Protein AF-A0A1F9XJ43-F1 (afdb_monomer)

Structure (mmCIF, N/CA/C/O backbone):
data_AF-A0A1F9XJ43-F1
#
_entry.id   AF-A0A1F9XJ43-F1
#
loop_
_atom_site.group_PDB
_atom_site.id
_atom_site.type_symbol
_atom_site.label_atom_id
_atom_site.label_alt_id
_atom_site.label_comp_id
_atom_site.label_asym_id
_atom_site.label_entity_id
_atom_site.label_seq_id
_atom_site.pdbx_PDB_ins_code
_atom_site.Cartn_x
_atom_site.Cartn_y
_atom_site.Cartn_z
_atom_site.occupancy
_atom_site.B_iso_or_equiv
_atom_site.auth_seq_id
_atom_site.auth_comp_id
_atom_site.auth_asym_id
_atom_site.auth_atom_id
_atom_site.pdbx_PDB_model_num
ATOM 1 N N . MET A 1 1 ? -0.810 -31.281 -2.077 1.00 59.88 1 MET A N 1
ATOM 2 C CA . MET A 1 1 ? -0.368 -32.167 -0.982 1.00 59.88 1 MET A CA 1
ATOM 3 C C . MET A 1 1 ? -0.764 -33.599 -1.279 1.00 59.88 1 MET A C 1
ATOM 5 O O . MET A 1 1 ? 0.139 -34.408 -1.366 1.00 59.88 1 MET A O 1
ATOM 9 N N . GLU A 1 2 ? -2.030 -33.883 -1.605 1.00 74.44 2 GLU A N 1
ATOM 10 C CA . GLU A 1 2 ? -2.498 -35.235 -1.977 1.00 74.44 2 GLU A CA 1
ATOM 11 C C . GLU A 1 2 ? -1.633 -35.954 -3.029 1.00 74.44 2 GLU A C 1
ATOM 13 O O . GLU A 1 2 ? -1.280 -37.113 -2.840 1.00 74.44 2 GLU A O 1
ATOM 18 N N . GLU A 1 3 ? -1.217 -35.286 -4.112 1.00 79.00 3 GLU A N 1
ATOM 19 C CA . GLU A 1 3 ? -0.341 -35.907 -5.127 1.00 79.00 3 GLU A CA 1
ATOM 20 C C . GLU A 1 3 ? 1.074 -36.230 -4.618 1.00 79.00 3 GLU A C 1
ATOM 22 O O . GLU A 1 3 ? 1.669 -37.213 -5.057 1.00 79.00 3 GLU A O 1
ATOM 27 N N . LEU A 1 4 ? 1.593 -35.436 -3.673 1.00 78.00 4 LEU A N 1
ATOM 28 C CA . LEU A 1 4 ? 2.892 -35.671 -3.031 1.00 78.00 4 LEU A CA 1
ATOM 29 C C . LEU A 1 4 ? 2.789 -36.775 -1.969 1.00 78.00 4 LEU A C 1
ATOM 31 O O . LEU A 1 4 ? 3.658 -37.633 -1.884 1.00 78.00 4 LEU A O 1
ATOM 35 N N . GLU A 1 5 ? 1.713 -36.769 -1.182 1.00 80.06 5 GLU A N 1
ATOM 36 C CA . GLU A 1 5 ? 1.462 -37.725 -0.096 1.00 80.06 5 GLU A CA 1
ATOM 37 C C . GLU A 1 5 ? 1.064 -39.110 -0.620 1.00 80.06 5 GLU A C 1
ATOM 39 O O . GLU A 1 5 ? 1.462 -40.122 -0.053 1.00 80.06 5 GLU A O 1
ATOM 44 N N . SER A 1 6 ? 0.323 -39.170 -1.730 1.00 79.88 6 SER A N 1
ATOM 45 C CA . SER A 1 6 ? -0.058 -40.430 -2.385 1.00 79.88 6 SER A CA 1
ATOM 46 C C . SER A 1 6 ? 1.059 -41.043 -3.233 1.00 79.88 6 SER A C 1
ATOM 48 O O . SER A 1 6 ? 0.911 -42.167 -3.709 1.00 79.88 6 SER A O 1
ATOM 50 N N . GLY A 1 7 ? 2.152 -40.309 -3.479 1.00 77.12 7 GLY A N 1
ATOM 51 C CA . GLY A 1 7 ? 3.260 -40.738 -4.339 1.00 77.12 7 GLY A CA 1
ATOM 52 C C . GLY A 1 7 ? 2.903 -40.888 -5.823 1.00 77.12 7 GLY A C 1
ATOM 53 O O . GLY A 1 7 ? 3.752 -41.299 -6.614 1.00 77.12 7 GLY A O 1
ATOM 54 N N . ARG A 1 8 ? 1.667 -40.551 -6.223 1.00 77.00 8 ARG A N 1
ATOM 55 C CA . ARG A 1 8 ? 1.188 -40.667 -7.609 1.00 77.00 8 ARG A CA 1
ATOM 56 C C . ARG A 1 8 ? 1.871 -39.672 -8.540 1.00 77.00 8 ARG A C 1
ATOM 58 O O . ARG A 1 8 ? 2.018 -39.972 -9.722 1.00 77.00 8 ARG A O 1
ATOM 65 N N . ASN A 1 9 ? 2.314 -38.526 -8.009 1.00 78.94 9 ASN A N 1
ATOM 66 C CA . ASN A 1 9 ? 3.014 -37.474 -8.750 1.00 78.94 9 ASN A CA 1
ATOM 67 C C . ASN A 1 9 ? 2.286 -37.045 -10.042 1.00 78.94 9 ASN A C 1
ATOM 69 O O . ASN A 1 9 ? 2.935 -36.622 -11.002 1.00 78.94 9 ASN A O 1
ATOM 73 N N . ASN A 1 10 ? 0.949 -37.129 -10.094 1.00 85.81 10 ASN A N 1
ATOM 74 C CA . ASN A 1 10 ? 0.181 -36.718 -11.267 1.00 85.81 10 ASN A CA 1
ATOM 75 C C . ASN A 1 10 ? -0.051 -35.201 -11.246 1.00 85.81 10 ASN A C 1
ATOM 77 O O . ASN A 1 10 ? -1.176 -34.705 -11.134 1.00 85.81 10 ASN A O 1
ATOM 81 N N . TYR A 1 11 ? 1.044 -34.447 -11.337 1.00 89.25 11 TYR A N 1
ATOM 82 C CA . TYR A 1 11 ? 1.032 -32.989 -11.267 1.00 89.25 11 TYR A CA 1
ATOM 83 C C . TYR A 1 11 ? 0.188 -32.344 -12.363 1.00 89.25 11 TYR A C 1
ATOM 85 O O . TYR A 1 11 ? -0.398 -31.304 -12.103 1.00 89.25 11 TYR A O 1
ATOM 93 N N . GLU A 1 12 ? 0.068 -32.965 -13.541 1.00 88.81 12 GLU A N 1
ATOM 94 C CA . GLU A 1 12 ? -0.747 -32.499 -14.679 1.00 88.81 12 GLU A CA 1
ATOM 95 C C . GLU A 1 12 ? -2.226 -32.317 -14.309 1.00 88.81 12 GLU A C 1
ATOM 97 O O . GLU A 1 12 ? -2.912 -31.469 -14.876 1.00 88.81 12 GLU A O 1
ATOM 102 N N . SER A 1 13 ? -2.711 -33.073 -13.320 1.00 87.44 13 SER A N 1
ATOM 103 C CA . SER A 1 13 ? -4.110 -33.022 -12.888 1.00 87.44 13 SER A CA 1
ATOM 104 C C . SER A 1 13 ? -4.432 -31.869 -11.931 1.00 87.44 13 SER A C 1
ATOM 106 O O . SER A 1 13 ? -5.605 -31.583 -11.707 1.00 87.44 13 SER A O 1
ATOM 108 N N . VAL A 1 14 ? -3.419 -31.192 -11.373 1.00 90.25 14 VAL A N 1
ATOM 109 C CA . VAL A 1 14 ? -3.597 -30.146 -10.356 1.00 90.25 14 VAL A CA 1
ATOM 110 C C . VAL A 1 14 ? -3.834 -28.787 -11.027 1.00 90.25 14 VAL A C 1
ATOM 112 O O . VAL A 1 14 ? -2.904 -28.234 -11.624 1.00 90.25 14 VAL A O 1
ATOM 115 N N . PRO A 1 15 ? -5.036 -28.192 -10.932 1.00 89.56 15 PRO A N 1
ATOM 116 C CA . PRO A 1 15 ? -5.338 -26.949 -11.634 1.00 89.56 15 PRO A CA 1
ATOM 117 C C . PRO A 1 15 ? -4.458 -25.773 -11.198 1.00 89.56 15 PRO A C 1
ATOM 119 O O . PRO A 1 15 ? -4.231 -25.561 -10.008 1.00 89.56 15 PRO A O 1
ATOM 122 N N . GLY A 1 16 ? -3.966 -24.994 -12.166 1.00 89.56 16 GLY A N 1
ATOM 123 C CA . GLY A 1 16 ? -3.126 -23.815 -11.918 1.00 89.56 16 GLY A CA 1
ATOM 124 C C . GLY A 1 16 ? -1.714 -24.094 -11.384 1.00 89.56 16 GLY A C 1
ATOM 125 O O . GLY A 1 16 ? -0.978 -23.145 -11.113 1.00 89.56 16 GLY A O 1
ATOM 126 N N . LEU A 1 17 ? -1.312 -25.362 -11.234 1.00 91.25 17 LEU A N 1
ATOM 127 C CA . LEU A 1 17 ? 0.045 -25.714 -10.826 1.00 91.25 17 LEU A CA 1
ATOM 128 C C . LEU A 1 17 ? 1.051 -25.363 -11.934 1.00 91.25 17 LEU A C 1
ATOM 130 O O . LEU A 1 17 ? 0.884 -25.744 -13.094 1.00 91.25 17 LEU A O 1
ATOM 134 N N . VAL A 1 18 ? 2.129 -24.676 -11.550 1.00 90.88 18 VAL A N 1
ATOM 135 C CA . VAL A 1 18 ? 3.306 -24.445 -12.396 1.00 90.88 18 VAL A CA 1
ATOM 136 C C . VAL A 1 18 ? 4.438 -25.324 -11.888 1.00 90.88 18 VAL A C 1
ATOM 138 O O . VAL A 1 18 ? 4.817 -25.237 -10.720 1.00 90.88 18 VAL A O 1
ATOM 141 N N . TRP A 1 19 ? 4.979 -26.177 -12.751 1.00 89.06 19 TRP A N 1
ATOM 142 C CA . TRP A 1 19 ? 5.977 -27.177 -12.375 1.00 89.06 19 TRP A CA 1
ATOM 143 C C . TRP A 1 19 ? 6.975 -27.421 -13.511 1.00 89.06 19 TRP A C 1
ATOM 145 O O . TRP A 1 19 ? 6.856 -26.845 -14.593 1.00 89.06 19 TRP A O 1
ATOM 155 N N . LYS A 1 20 ? 8.014 -28.221 -13.249 1.00 87.69 20 LYS A N 1
ATOM 156 C CA . LYS A 1 20 ? 9.043 -28.564 -14.238 1.00 87.69 20 LYS A CA 1
ATOM 157 C C . LYS A 1 20 ? 9.086 -30.072 -14.475 1.00 87.69 20 LYS A C 1
ATOM 159 O O . LYS A 1 20 ? 9.136 -30.830 -13.510 1.00 87.69 20 LYS A O 1
ATOM 164 N N . LYS A 1 21 ? 9.148 -30.478 -15.744 1.00 88.25 21 LYS A N 1
ATOM 165 C CA . LYS A 1 21 ? 9.384 -31.859 -16.199 1.00 88.25 21 LYS A CA 1
ATOM 166 C C . LYS A 1 21 ? 10.473 -31.830 -17.260 1.00 88.25 21 LYS A C 1
ATOM 168 O O . LYS A 1 21 ? 10.359 -31.064 -18.212 1.00 88.25 21 LYS A O 1
ATOM 173 N N . ASP A 1 22 ? 11.556 -32.575 -17.052 1.00 88.12 22 ASP A N 1
ATOM 174 C CA . ASP A 1 22 ? 12.693 -32.654 -17.986 1.00 88.12 22 ASP A CA 1
ATOM 175 C C . ASP A 1 22 ? 13.232 -31.276 -18.428 1.00 88.12 22 ASP A C 1
ATOM 177 O O . ASP A 1 22 ? 13.543 -31.027 -19.590 1.00 88.12 22 ASP A O 1
ATOM 181 N N . GLY A 1 23 ? 13.292 -30.330 -17.481 1.00 82.50 23 GLY A N 1
ATOM 182 C CA . GLY A 1 23 ? 13.752 -28.957 -17.717 1.00 82.50 23 GLY A CA 1
ATOM 183 C C . GLY A 1 23 ? 12.726 -28.021 -18.369 1.00 82.50 23 GLY A C 1
ATOM 184 O O . GLY A 1 23 ? 12.962 -26.814 -18.418 1.00 82.50 23 GLY A O 1
ATOM 185 N N . GLN A 1 24 ? 11.572 -28.527 -18.806 1.00 85.75 24 GLN A N 1
ATOM 186 C CA . GLN A 1 24 ? 10.495 -27.723 -19.382 1.00 85.75 24 GLN A CA 1
ATOM 187 C C . GLN A 1 24 ? 9.526 -27.247 -18.301 1.00 85.75 24 GLN A C 1
ATOM 189 O O . GLN A 1 24 ? 9.124 -28.017 -17.431 1.00 85.75 24 GLN A O 1
ATOM 194 N N . VAL A 1 25 ? 9.150 -25.967 -18.357 1.00 88.19 25 VAL A N 1
ATOM 195 C CA . VAL A 1 25 ? 8.121 -25.394 -17.479 1.00 88.19 25 VAL A CA 1
ATOM 196 C C . VAL A 1 25 ? 6.749 -25.735 -18.047 1.00 88.19 25 VAL A C 1
ATOM 198 O O . VAL A 1 25 ? 6.439 -25.361 -19.176 1.00 88.19 25 VAL A O 1
ATOM 201 N N . ILE A 1 26 ? 5.931 -26.407 -17.245 1.00 89.75 26 ILE A N 1
ATOM 202 C CA . ILE A 1 26 ? 4.550 -26.762 -17.565 1.00 89.75 26 ILE A CA 1
ATOM 203 C C . ILE A 1 26 ? 3.632 -25.911 -16.688 1.00 89.75 26 ILE A C 1
ATOM 205 O O . ILE A 1 26 ? 3.824 -25.815 -15.473 1.00 89.75 26 ILE A O 1
ATOM 209 N N . VAL A 1 27 ? 2.646 -25.274 -17.320 1.00 92.19 27 VAL A N 1
ATOM 210 C CA . VAL A 1 27 ? 1.617 -24.465 -16.661 1.00 92.19 27 VAL A CA 1
ATOM 211 C C . VAL A 1 27 ? 0.282 -25.154 -16.884 1.00 92.19 27 VAL A C 1
ATOM 213 O O . VAL A 1 27 ? -0.235 -25.154 -18.002 1.00 92.19 27 VAL A O 1
ATOM 216 N N . ASN A 1 28 ? -0.275 -25.741 -15.831 1.00 92.44 28 ASN A N 1
ATOM 217 C CA . ASN A 1 28 ? -1.584 -26.364 -15.931 1.00 92.44 28 ASN A CA 1
ATOM 218 C C . ASN A 1 28 ? -2.666 -25.280 -16.050 1.00 92.44 28 ASN A C 1
ATOM 220 O O . ASN A 1 28 ? -2.593 -24.261 -15.352 1.00 92.44 28 ASN A O 1
ATOM 224 N N . PRO A 1 29 ? -3.700 -25.483 -16.882 1.00 88.25 29 PRO A N 1
ATOM 225 C CA . PRO A 1 29 ? -4.815 -24.553 -16.945 1.00 88.25 29 PRO A CA 1
ATOM 226 C C . PRO A 1 29 ? -5.516 -24.467 -15.583 1.00 88.25 29 PRO A C 1
ATOM 228 O O . PRO A 1 29 ? -5.633 -25.454 -14.854 1.00 88.25 29 PRO A O 1
ATOM 231 N N . HIS A 1 30 ? -6.002 -23.276 -15.243 1.00 83.75 30 HIS A N 1
ATOM 232 C CA . HIS A 1 30 ? -6.922 -23.092 -14.127 1.00 83.75 30 HIS A CA 1
ATOM 233 C C . HIS A 1 30 ? -8.340 -22.976 -14.713 1.00 83.75 30 HIS A C 1
ATOM 235 O O . HIS A 1 30 ? -8.633 -21.973 -15.364 1.00 83.75 30 HIS A O 1
ATOM 241 N N . PRO A 1 31 ? -9.209 -23.991 -14.555 1.00 71.06 31 PRO A N 1
ATOM 242 C CA . PRO A 1 31 ? -10.472 -24.090 -15.285 1.00 71.06 31 PRO A CA 1
ATOM 243 C C . PRO A 1 31 ? -11.511 -23.069 -14.811 1.00 71.06 31 PRO A C 1
ATOM 245 O O . PRO A 1 31 ? -12.419 -22.719 -15.560 1.00 71.06 31 PRO A O 1
ATOM 248 N N . GLU A 1 32 ? -11.375 -22.567 -13.583 1.00 75.56 32 GLU A N 1
ATOM 249 C CA . GLU A 1 32 ? -12.347 -21.665 -12.976 1.00 75.56 32 GLU A CA 1
ATOM 250 C C . GLU A 1 32 ? -11.828 -20.237 -12.854 1.00 75.56 32 GLU A C 1
ATOM 252 O O . GLU A 1 32 ? -10.680 -19.989 -12.469 1.00 75.56 32 GLU A O 1
ATOM 257 N N . LYS A 1 33 ? -12.723 -19.279 -13.110 1.00 83.62 33 LYS A N 1
ATOM 258 C CA . LYS A 1 33 ? -12.510 -17.888 -12.724 1.00 83.62 33 LYS A CA 1
ATOM 259 C C . LYS A 1 33 ? -12.500 -17.815 -11.200 1.00 83.62 33 LYS A C 1
ATOM 261 O O . LYS A 1 33 ? -13.488 -18.152 -10.555 1.00 83.62 33 LYS A O 1
ATOM 266 N N . ILE A 1 34 ? -11.410 -17.312 -10.631 1.00 86.56 34 ILE A N 1
ATOM 267 C CA . ILE A 1 34 ? -11.309 -17.071 -9.190 1.00 86.56 34 ILE A CA 1
ATOM 268 C C . ILE A 1 34 ? -12.442 -16.122 -8.773 1.00 86.56 34 ILE A C 1
ATOM 270 O O . ILE A 1 34 ? -12.567 -15.021 -9.310 1.00 86.56 34 ILE A O 1
ATOM 274 N N . VAL A 1 35 ? -13.253 -16.525 -7.794 1.00 92.62 35 VAL A N 1
ATOM 275 C CA . VAL A 1 35 ? -14.250 -15.673 -7.125 1.00 92.62 35 VAL A CA 1
ATOM 276 C C . VAL A 1 35 ? -13.814 -15.541 -5.676 1.00 92.62 35 VAL A C 1
ATOM 278 O O . VAL A 1 35 ? -14.035 -16.445 -4.873 1.00 92.62 35 VAL A O 1
ATOM 281 N N . PHE A 1 36 ? -13.169 -14.425 -5.324 1.00 94.56 36 PHE A N 1
ATOM 282 C CA . PHE A 1 36 ? -12.525 -14.297 -4.015 1.00 94.56 36 PHE A CA 1
ATOM 283 C C . PHE A 1 36 ? -13.532 -14.403 -2.862 1.00 94.56 36 PHE A C 1
ATOM 285 O O . PHE A 1 36 ? -13.231 -14.939 -1.798 1.00 94.56 36 PHE A O 1
ATOM 292 N N . ASN A 1 37 ? -14.780 -13.990 -3.102 1.00 96.25 37 ASN A N 1
ATOM 293 C CA . ASN A 1 37 ? -15.869 -14.157 -2.149 1.00 96.25 37 ASN A CA 1
ATOM 294 C C . ASN A 1 37 ? -16.172 -15.624 -1.792 1.00 96.25 37 ASN A C 1
ATOM 296 O O . ASN A 1 37 ? -16.788 -15.844 -0.759 1.00 96.25 37 ASN A O 1
ATOM 300 N N . ASN A 1 38 ? -15.747 -16.627 -2.564 1.00 94.81 38 ASN A N 1
ATOM 301 C CA . ASN A 1 38 ? -16.001 -18.039 -2.246 1.00 94.81 38 ASN A CA 1
ATOM 302 C C . ASN A 1 38 ? -14.984 -18.626 -1.259 1.00 94.81 38 ASN A C 1
ATOM 304 O O . ASN A 1 38 ? -15.286 -19.618 -0.604 1.00 94.81 38 ASN A O 1
ATOM 308 N N . TYR A 1 39 ? -13.831 -17.980 -1.073 1.00 92.81 39 TYR A N 1
ATOM 309 C CA . TYR A 1 39 ? -12.779 -18.482 -0.192 1.00 92.81 39 TYR A CA 1
ATOM 310 C C . TYR A 1 39 ? -13.176 -18.357 1.295 1.00 92.81 39 TYR A C 1
ATOM 312 O O . TYR A 1 39 ? -13.956 -17.457 1.662 1.00 92.81 39 TYR A O 1
ATOM 320 N N . PRO A 1 40 ? -12.693 -19.280 2.151 1.00 94.38 40 PRO A N 1
ATOM 321 C CA . PRO A 1 40 ? -12.902 -19.220 3.593 1.00 94.38 40 PRO A CA 1
ATOM 322 C C . PRO A 1 40 ? -12.061 -18.106 4.229 1.00 94.38 40 PRO A C 1
ATOM 324 O O . PRO A 1 40 ? -11.173 -17.532 3.595 1.00 94.38 40 PRO A O 1
ATOM 327 N N . ASN A 1 41 ? -12.338 -17.812 5.499 1.00 95.12 41 ASN A N 1
ATOM 328 C CA . ASN A 1 41 ? -11.457 -16.958 6.289 1.00 95.12 41 ASN A CA 1
ATOM 329 C C . ASN A 1 41 ? -10.090 -17.650 6.482 1.00 95.12 41 ASN A C 1
ATOM 331 O O . ASN A 1 41 ? -10.035 -18.882 6.546 1.00 95.12 41 ASN A O 1
ATOM 335 N N . PRO A 1 42 ? -8.985 -16.890 6.587 1.00 94.94 42 PRO A N 1
ATOM 336 C CA . PRO A 1 42 ? -7.672 -17.443 6.912 1.00 94.94 42 PRO A CA 1
ATOM 337 C C . PRO A 1 42 ? -7.671 -18.210 8.244 1.00 94.94 42 PRO A C 1
ATOM 339 O O . PRO A 1 42 ? -8.239 -17.735 9.227 1.00 94.94 42 PRO A O 1
ATOM 342 N N . ALA A 1 43 ? -6.969 -19.347 8.293 1.00 94.25 43 ALA A N 1
ATOM 343 C CA . ALA A 1 43 ? -6.823 -20.199 9.481 1.00 94.25 43 ALA A CA 1
ATOM 344 C C . ALA A 1 43 ? -5.910 -19.560 10.551 1.00 94.25 43 ALA A C 1
ATOM 346 O O . ALA A 1 43 ? -4.779 -19.991 10.787 1.00 94.25 43 ALA A O 1
ATOM 347 N N . ARG A 1 44 ? -6.380 -18.475 11.179 1.00 92.62 44 ARG A N 1
ATOM 348 C CA . ARG A 1 44 ? -5.614 -17.690 12.166 1.00 92.62 44 ARG A CA 1
ATOM 349 C C . ARG A 1 44 ? -5.374 -18.427 13.481 1.00 92.62 44 ARG A C 1
ATOM 351 O O . ARG A 1 44 ? -4.495 -18.029 14.235 1.00 92.62 44 ARG A O 1
ATOM 358 N N . ASP A 1 45 ? -6.097 -19.507 13.753 1.00 90.38 45 ASP A N 1
ATOM 359 C CA . ASP A 1 45 ? -5.847 -20.399 14.893 1.00 90.38 45 ASP A CA 1
ATOM 360 C C . ASP A 1 45 ? -4.487 -21.109 14.808 1.00 90.38 45 ASP A C 1
ATOM 362 O O . ASP A 1 45 ? -3.926 -21.475 15.840 1.00 90.38 45 ASP A O 1
ATOM 366 N N . LEU A 1 46 ? -3.919 -21.233 13.605 1.00 90.50 46 LEU A N 1
ATOM 367 C CA . LEU A 1 46 ? -2.589 -21.806 13.388 1.00 90.50 46 LEU A CA 1
ATOM 368 C C . LEU A 1 46 ? -1.451 -20.799 13.617 1.00 90.50 46 LEU A C 1
ATOM 370 O O . LEU A 1 46 ? -0.278 -21.171 13.552 1.00 90.50 46 LEU A O 1
ATOM 374 N N . LEU A 1 47 ? -1.772 -19.524 13.866 1.00 86.69 47 LEU A N 1
ATOM 375 C CA . LEU A 1 47 ? -0.794 -18.449 13.995 1.00 86.69 47 LEU A CA 1
ATOM 376 C C . LEU A 1 47 ? -0.642 -17.985 15.451 1.00 86.69 47 LEU A C 1
ATOM 378 O O . LEU A 1 47 ? -1.618 -17.906 16.202 1.00 86.69 47 LEU A O 1
ATOM 382 N N . PRO A 1 48 ? 0.575 -17.602 15.876 1.00 81.88 48 PRO A N 1
ATOM 383 C CA . PRO A 1 48 ? 0.789 -16.995 17.182 1.00 81.88 48 PRO A CA 1
ATOM 384 C C . PRO A 1 48 ? 0.387 -15.507 17.153 1.00 81.88 48 PRO A C 1
ATOM 386 O O . PRO A 1 48 ? 1.242 -14.624 17.166 1.00 81.88 48 PRO A O 1
ATOM 389 N N . ASN A 1 49 ? -0.922 -15.235 17.085 1.00 82.25 49 ASN A N 1
ATOM 390 C CA . ASN A 1 49 ? -1.489 -13.898 16.839 1.00 82.25 49 ASN A CA 1
ATOM 391 C C . ASN A 1 49 ? -0.999 -12.806 17.811 1.00 82.25 49 ASN A C 1
ATOM 393 O O . ASN A 1 49 ? -0.871 -11.647 17.430 1.00 82.25 49 ASN A O 1
ATOM 397 N N . ASP A 1 50 ? -0.665 -13.180 19.046 1.00 77.50 50 ASP A N 1
ATOM 398 C CA . ASP A 1 50 ? -0.167 -12.295 20.105 1.00 77.50 50 ASP A CA 1
ATOM 399 C C . ASP A 1 50 ? 1.282 -11.812 19.909 1.00 77.50 50 ASP A C 1
ATOM 401 O O . ASP A 1 50 ? 1.774 -10.987 20.684 1.00 77.50 50 ASP A O 1
ATOM 405 N N . LEU A 1 51 ? 1.988 -12.339 18.903 1.00 75.88 51 LEU A N 1
ATOM 406 C CA . LEU A 1 51 ? 3.359 -11.947 18.579 1.00 75.88 51 LEU A CA 1
ATOM 407 C C . LEU A 1 51 ? 3.448 -10.873 17.491 1.00 75.88 51 LEU A C 1
ATOM 409 O O . LEU A 1 51 ? 4.523 -10.293 17.320 1.00 75.88 51 LEU A O 1
ATOM 413 N N . TYR A 1 52 ? 2.367 -10.619 16.749 1.00 77.62 52 TYR A N 1
ATOM 414 C CA . TYR A 1 52 ? 2.392 -9.690 15.624 1.00 77.62 52 TYR A CA 1
ATOM 415 C C . TYR A 1 52 ? 2.093 -8.260 16.071 1.00 77.62 52 TYR A C 1
ATOM 417 O O . TYR A 1 52 ? 1.050 -7.958 16.646 1.00 77.62 52 TYR A O 1
ATOM 425 N N . ALA A 1 53 ? 3.012 -7.363 15.734 1.00 70.94 53 ALA A N 1
ATOM 426 C CA . ALA A 1 53 ? 2.843 -5.924 15.831 1.00 70.94 53 ALA A CA 1
ATOM 427 C C . ALA A 1 53 ? 3.442 -5.280 14.577 1.00 70.94 53 ALA A C 1
ATOM 429 O O . ALA A 1 53 ? 4.367 -5.824 13.973 1.00 70.94 53 ALA A O 1
ATOM 430 N N . GLU A 1 54 ? 2.934 -4.115 14.196 1.00 68.25 54 GLU A N 1
ATOM 431 C CA . GLU A 1 54 ? 3.519 -3.292 13.142 1.00 68.25 54 GLU A CA 1
ATOM 432 C C . GLU A 1 54 ? 4.090 -2.021 13.788 1.00 68.25 54 GLU A C 1
ATOM 434 O O . GLU A 1 54 ? 3.656 -1.593 14.858 1.00 68.25 54 GLU A O 1
ATOM 439 N N . PHE A 1 55 ? 5.076 -1.385 13.155 1.00 65.62 55 PHE A N 1
ATOM 440 C CA . PHE A 1 55 ? 5.679 -0.154 13.681 1.00 65.62 55 PHE A CA 1
ATOM 441 C C . PHE A 1 55 ? 4.649 0.926 14.078 1.00 65.62 55 PHE A C 1
ATOM 443 O O . PHE A 1 55 ? 4.807 1.529 15.146 1.00 65.62 55 PHE A O 1
ATOM 450 N N . PRO A 1 56 ? 3.593 1.182 13.282 1.00 66.62 56 PRO A N 1
ATOM 451 C CA . PRO A 1 56 ? 2.638 2.220 13.607 1.00 66.62 56 PRO A CA 1
ATOM 452 C C . PRO A 1 56 ? 1.391 1.683 14.342 1.00 66.62 56 PRO A C 1
ATOM 454 O O . PRO A 1 56 ? 0.467 2.468 14.572 1.00 66.62 56 PRO A O 1
ATOM 457 N N . THR A 1 57 ? 1.324 0.394 14.712 1.00 67.56 57 THR A N 1
ATOM 458 C CA . THR A 1 57 ? 0.165 -0.140 15.448 1.00 67.56 57 THR A CA 1
ATOM 459 C C . THR A 1 57 ? 0.161 0.312 16.902 1.00 67.56 57 THR A C 1
ATOM 461 O O . THR A 1 57 ? 1.209 0.488 17.535 1.00 67.56 57 THR A O 1
ATOM 464 N N . GLN A 1 58 ? -1.036 0.526 17.450 1.00 60.75 58 GLN A N 1
ATOM 465 C CA . GLN A 1 58 ? -1.195 0.915 18.855 1.00 60.75 58 GLN A CA 1
ATOM 466 C C . GLN A 1 58 ? -1.303 -0.302 19.775 1.00 60.75 58 GLN A C 1
ATOM 468 O O . GLN A 1 58 ? -1.030 -0.187 20.972 1.00 60.75 58 GLN A O 1
ATOM 473 N N . ARG A 1 59 ? -1.689 -1.463 19.234 1.00 63.50 59 ARG A N 1
ATOM 474 C CA . ARG A 1 59 ? -1.892 -2.698 19.992 1.00 63.50 59 ARG A CA 1
ATOM 475 C C . ARG A 1 59 ? -0.911 -3.806 19.591 1.00 63.50 59 ARG A C 1
ATOM 477 O O . ARG A 1 59 ? -0.310 -3.777 18.518 1.00 63.50 59 ARG A O 1
ATOM 484 N N . LYS A 1 60 ? -0.739 -4.775 20.502 1.00 60.03 60 LYS A N 1
ATOM 485 C CA . LYS A 1 60 ? 0.124 -5.965 20.345 1.00 60.03 60 LYS A CA 1
ATOM 486 C C . LYS A 1 60 ? -0.599 -7.170 19.706 1.00 60.03 60 LYS A C 1
ATOM 488 O O . LYS A 1 60 ? 0.030 -8.193 19.493 1.00 60.03 60 LYS A O 1
ATOM 493 N N . ASN A 1 61 ? -1.901 -7.058 19.442 1.00 72.31 61 ASN A N 1
ATOM 494 C CA . ASN A 1 61 ? -2.769 -8.071 18.835 1.00 72.31 61 ASN A CA 1
ATOM 495 C C . ASN A 1 61 ? -3.313 -7.540 17.500 1.00 72.31 61 ASN A C 1
ATOM 497 O O . ASN A 1 61 ? -4.425 -7.013 17.412 1.00 72.31 61 ASN A O 1
ATOM 501 N N . PHE A 1 62 ? -2.466 -7.633 16.477 1.00 86.25 62 PHE A N 1
ATOM 502 C CA . PHE A 1 62 ? -2.691 -7.101 15.137 1.00 86.25 62 PHE A CA 1
ATOM 503 C C . PHE A 1 62 ? -2.725 -8.219 14.085 1.00 86.25 62 PHE A C 1
ATOM 505 O O . PHE A 1 62 ? -2.033 -9.227 14.219 1.00 86.25 62 PHE A O 1
ATOM 512 N N . THR A 1 63 ? -3.480 -8.033 12.999 1.00 91.81 63 THR A N 1
ATOM 513 C CA . THR A 1 63 ? -3.414 -8.926 11.831 1.00 91.81 63 THR A CA 1
ATOM 514 C C . THR A 1 63 ? -3.584 -8.169 10.519 1.00 91.81 63 THR A C 1
ATOM 516 O O . THR A 1 63 ? -4.234 -7.126 10.463 1.00 91.81 63 THR A O 1
ATOM 519 N N . ALA A 1 64 ? -3.035 -8.727 9.442 1.00 93.56 64 ALA A N 1
ATOM 520 C CA . ALA A 1 64 ? -3.349 -8.286 8.093 1.00 93.56 64 ALA A CA 1
ATOM 521 C C . ALA A 1 64 ? -4.613 -8.996 7.585 1.00 93.56 64 ALA A C 1
ATOM 523 O O . ALA A 1 64 ? -4.896 -10.151 7.928 1.00 93.56 64 ALA A O 1
ATOM 524 N N . MET A 1 65 ? -5.370 -8.313 6.736 1.00 96.50 65 MET A N 1
ATOM 525 C CA . MET A 1 65 ? -6.546 -8.857 6.068 1.00 96.50 65 MET A CA 1
ATOM 526 C C . MET A 1 65 ? -6.581 -8.396 4.615 1.00 96.50 65 MET A C 1
ATOM 528 O O . MET A 1 65 ? -6.303 -7.239 4.316 1.00 96.50 65 MET A O 1
ATOM 532 N N . VAL A 1 66 ? -6.966 -9.295 3.712 1.00 97.50 66 VAL A N 1
ATOM 533 C CA . VAL A 1 66 ? -7.210 -8.982 2.301 1.00 97.50 66 VAL A CA 1
ATOM 534 C C . VAL A 1 66 ? -8.699 -9.166 2.032 1.00 97.50 66 VAL A C 1
ATOM 536 O O . VAL A 1 66 ? -9.266 -10.243 2.226 1.00 97.50 66 VAL A O 1
ATOM 539 N N . THR A 1 67 ? -9.353 -8.094 1.608 1.00 98.19 67 THR A N 1
ATOM 540 C CA . THR A 1 67 ? -10.793 -8.022 1.347 1.00 98.19 67 THR A CA 1
ATOM 541 C C . THR A 1 67 ? -11.123 -7.918 -0.137 1.00 98.19 67 THR A C 1
ATOM 543 O O . THR A 1 67 ? -12.269 -8.159 -0.522 1.00 98.19 67 THR A O 1
ATOM 546 N N . SER A 1 68 ? -10.136 -7.617 -0.979 1.00 97.19 68 SER A N 1
ATOM 547 C CA . SER A 1 68 ? -10.244 -7.662 -2.435 1.00 97.19 68 SER A CA 1
ATOM 548 C C . SER A 1 68 ? -8.929 -8.088 -3.087 1.00 97.19 68 SER A C 1
ATOM 550 O O . SER A 1 68 ? -7.850 -7.822 -2.564 1.00 97.19 68 SER A O 1
ATOM 552 N N . LEU A 1 69 ? -9.027 -8.767 -4.231 1.00 94.69 69 LEU A N 1
ATOM 553 C CA . LEU A 1 69 ? -7.890 -9.022 -5.120 1.00 94.69 69 LEU A CA 1
ATOM 554 C C . LEU A 1 69 ? -7.920 -8.043 -6.294 1.00 94.69 69 LEU A C 1
ATOM 556 O O . LEU A 1 69 ? -8.994 -7.602 -6.704 1.00 94.69 69 LEU A O 1
ATOM 560 N N . GLY A 1 70 ? -6.748 -7.761 -6.860 1.00 93.88 70 GLY A N 1
ATOM 561 C CA . GLY A 1 70 ? -6.602 -6.870 -8.010 1.00 93.88 70 GLY A CA 1
ATOM 562 C C . GLY A 1 70 ? -6.905 -5.404 -7.702 1.00 93.88 70 GLY A C 1
ATOM 563 O O . GLY A 1 70 ? -7.111 -5.012 -6.554 1.00 93.88 70 GLY A O 1
ATOM 564 N N . CYS A 1 71 ? -6.900 -4.578 -8.743 1.00 95.31 71 CYS A N 1
ATOM 565 C CA . CYS A 1 71 ? -7.156 -3.144 -8.653 1.00 95.31 71 CYS A CA 1
ATOM 566 C C . CYS A 1 71 ? -7.812 -2.679 -9.960 1.00 95.31 71 CYS A C 1
ATOM 568 O O . CYS A 1 71 ? -7.336 -3.065 -11.024 1.00 95.31 71 CYS A O 1
ATOM 570 N N . PRO A 1 72 ? -8.874 -1.853 -9.934 1.00 94.25 72 PRO A N 1
ATOM 571 C CA . PRO A 1 72 ? -9.523 -1.391 -11.163 1.00 94.25 72 PRO A CA 1
ATOM 572 C C . PRO A 1 72 ? -8.731 -0.293 -11.899 1.00 94.25 72 PRO A C 1
ATOM 574 O O . PRO A 1 72 ? -9.222 0.252 -12.882 1.00 94.25 72 PRO A O 1
ATOM 577 N N . TYR A 1 73 ? -7.533 0.064 -11.422 1.00 95.00 73 TYR A N 1
ATOM 578 C CA . TYR A 1 73 ? -6.700 1.135 -11.969 1.00 95.00 73 TYR A CA 1
ATOM 579 C C . TYR A 1 73 ? -5.423 0.586 -12.609 1.00 95.00 73 TYR A C 1
ATOM 581 O O . TYR A 1 73 ? -4.778 -0.306 -12.063 1.00 95.00 73 TYR A O 1
ATOM 589 N N . GLU A 1 74 ? -4.984 1.209 -13.701 1.00 93.38 74 GLU A N 1
ATOM 590 C CA . GLU A 1 74 ? -3.887 0.720 -14.548 1.00 93.38 74 GLU A CA 1
ATOM 591 C C . GLU A 1 74 ? -2.608 1.575 -14.437 1.00 93.38 74 GLU A C 1
ATOM 593 O O . GLU A 1 74 ? -1.983 1.947 -15.430 1.00 93.38 74 GLU A O 1
ATOM 598 N N . CYS A 1 75 ? -2.200 1.924 -13.210 1.00 95.19 75 CYS A N 1
ATOM 599 C CA . CYS A 1 75 ? -0.975 2.700 -12.977 1.00 95.19 75 CYS A CA 1
ATOM 600 C C . CYS A 1 75 ? 0.251 1.998 -13.599 1.00 95.19 75 CYS A C 1
ATOM 602 O O . CYS A 1 75 ? 0.539 0.848 -13.268 1.00 95.19 75 CYS A O 1
ATOM 604 N N . LYS A 1 76 ? 1.043 2.705 -14.422 1.00 94.88 76 LYS A N 1
ATOM 605 C CA . LYS A 1 76 ? 2.114 2.109 -15.260 1.00 94.88 76 LYS A CA 1
ATOM 606 C C . LYS A 1 76 ? 3.204 1.322 -14.521 1.00 94.88 76 LYS A C 1
ATOM 608 O O . LYS A 1 76 ? 3.911 0.528 -15.138 1.00 94.88 76 LYS A O 1
ATOM 613 N N . PHE A 1 77 ? 3.388 1.580 -13.232 1.00 93.62 77 PHE A N 1
ATOM 614 C CA . PHE A 1 77 ? 4.414 0.954 -12.395 1.00 93.62 77 PHE A CA 1
ATOM 615 C C . PHE A 1 77 ? 3.886 -0.199 -11.532 1.00 93.62 77 PHE A C 1
ATOM 617 O O . PHE A 1 77 ? 4.680 -0.898 -10.905 1.00 93.62 77 PHE A O 1
ATOM 624 N N . CYS A 1 78 ? 2.564 -0.362 -11.440 1.00 93.88 78 CYS A N 1
ATOM 625 C CA . CYS A 1 78 ? 1.928 -1.255 -10.482 1.00 93.88 78 CYS A CA 1
ATOM 626 C C . CYS A 1 78 ? 1.497 -2.557 -11.160 1.00 93.88 78 CYS A C 1
ATOM 628 O O . CYS A 1 78 ? 0.807 -2.551 -12.176 1.00 93.88 78 CYS A O 1
ATOM 630 N N . GLU A 1 79 ? 1.863 -3.680 -10.559 1.00 91.56 79 GLU A N 1
ATOM 631 C CA . GLU A 1 79 ? 1.473 -5.027 -10.970 1.00 91.56 79 GLU A CA 1
ATOM 632 C C . GLU A 1 79 ? -0.038 -5.267 -10.848 1.00 91.56 79 GLU A C 1
ATOM 634 O O . GLU A 1 79 ? -0.598 -6.079 -11.580 1.00 91.56 79 GLU A O 1
ATOM 639 N N . ALA A 1 80 ? -0.716 -4.527 -9.965 1.00 91.06 80 ALA A N 1
ATOM 640 C CA . ALA A 1 80 ? -2.141 -4.704 -9.714 1.00 91.06 80 ALA A CA 1
ATOM 641 C C . ALA A 1 80 ? -3.027 -4.307 -10.904 1.00 91.06 80 ALA A C 1
ATOM 643 O O . ALA A 1 80 ? -4.143 -4.808 -10.998 1.00 91.06 80 ALA A O 1
ATOM 644 N N . GLY A 1 81 ? -2.542 -3.446 -11.810 1.00 83.06 81 GLY A N 1
ATOM 645 C CA . GLY A 1 81 ? -3.306 -3.005 -12.982 1.00 83.06 81 GLY A CA 1
ATOM 646 C C . GLY A 1 81 ? -3.570 -4.109 -14.008 1.00 83.06 81 GLY A C 1
ATOM 647 O O . GLY A 1 81 ? -4.481 -3.987 -14.813 1.00 83.06 81 GLY A O 1
ATOM 648 N N . GLY A 1 82 ? -2.816 -5.213 -13.962 1.00 78.75 82 GLY A N 1
ATOM 649 C CA . GLY A 1 82 ? -3.085 -6.408 -14.770 1.00 78.75 82 GLY A CA 1
ATOM 650 C C . GLY A 1 82 ? -4.049 -7.402 -14.113 1.00 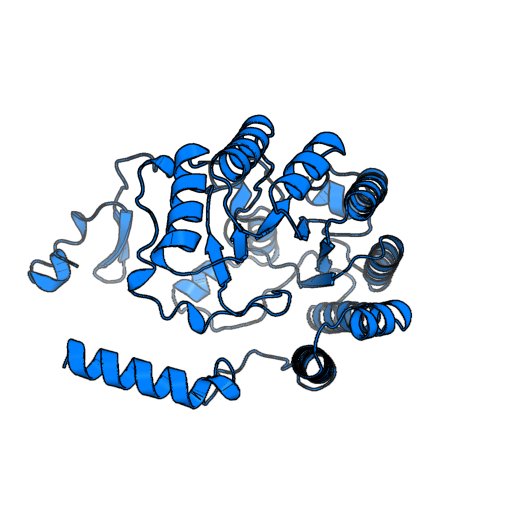78.75 82 GLY A C 1
ATOM 651 O O . GLY A 1 82 ? -4.345 -8.441 -14.700 1.00 78.75 82 GLY A O 1
ATOM 652 N N . CYS A 1 83 ? -4.520 -7.119 -12.896 1.00 87.44 83 CYS A N 1
ATOM 653 C CA . CYS A 1 83 ? -5.288 -8.051 -12.079 1.00 87.44 83 CYS A CA 1
ATOM 654 C C . CYS A 1 83 ? -6.736 -7.577 -11.936 1.00 87.44 83 CYS A C 1
ATOM 656 O O . CYS A 1 83 ? -7.001 -6.521 -11.361 1.00 87.44 83 CYS A O 1
ATOM 658 N N . THR A 1 84 ? -7.690 -8.394 -12.395 1.00 91.19 84 THR A N 1
ATOM 659 C CA . THR A 1 84 ? -9.124 -8.097 -12.276 1.00 91.19 84 THR A CA 1
ATOM 660 C C . THR A 1 84 ? -9.524 -7.846 -10.825 1.00 91.19 84 THR A C 1
ATOM 662 O O . THR A 1 84 ? -9.262 -8.676 -9.952 1.00 91.19 84 THR A O 1
ATOM 665 N N . TYR A 1 85 ? -10.213 -6.729 -10.584 1.00 95.38 85 TYR A N 1
ATOM 666 C CA . TYR A 1 85 ? -10.755 -6.418 -9.267 1.00 95.38 85 TYR A CA 1
ATOM 667 C C . TYR A 1 85 ? -11.815 -7.448 -8.848 1.00 95.38 85 TYR A C 1
ATOM 669 O O . TYR A 1 85 ? -12.810 -7.657 -9.544 1.00 95.38 85 TYR A O 1
ATOM 677 N N . ASN A 1 86 ? -11.596 -8.099 -7.709 1.00 95.69 86 ASN A N 1
ATOM 678 C CA . ASN A 1 86 ? -12.405 -9.210 -7.218 1.00 95.69 86 ASN A CA 1
ATOM 679 C C . ASN A 1 86 ? -12.620 -9.073 -5.701 1.00 95.69 86 ASN A C 1
ATOM 681 O O . ASN A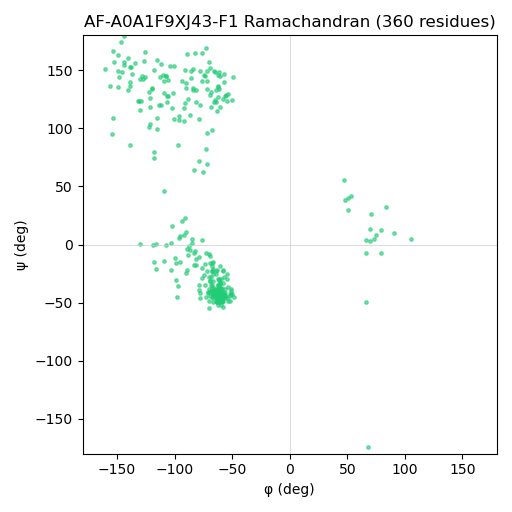 1 86 ? -11.824 -9.586 -4.906 1.00 95.69 86 ASN A O 1
ATOM 685 N N . PRO A 1 87 ? -13.647 -8.316 -5.278 1.00 97.38 87 PRO A N 1
ATOM 686 C CA . PRO A 1 87 ? -13.903 -8.040 -3.874 1.00 97.38 87 PRO A CA 1
ATOM 687 C C . PRO A 1 87 ? -14.693 -9.157 -3.186 1.00 97.38 87 PRO A C 1
ATOM 689 O O . PRO A 1 87 ? -15.567 -9.797 -3.771 1.00 97.38 87 PRO A O 1
ATOM 692 N N . ARG A 1 88 ? -14.470 -9.315 -1.880 1.00 98.06 88 ARG A N 1
ATOM 693 C CA . ARG A 1 88 ? -15.392 -10.031 -0.988 1.00 98.06 88 ARG A CA 1
ATOM 694 C C . ARG A 1 88 ? -16.579 -9.140 -0.639 1.00 98.06 88 ARG A C 1
ATOM 696 O O . ARG A 1 88 ? -16.443 -7.914 -0.554 1.00 98.06 88 ARG A O 1
ATOM 703 N N . SER A 1 89 ? -17.729 -9.763 -0.409 1.00 98.38 89 SER A N 1
ATOM 704 C CA . SER A 1 89 ? -18.940 -9.088 0.061 1.00 98.38 89 SER A CA 1
ATOM 705 C C . SER A 1 89 ? -18.717 -8.432 1.434 1.00 98.38 89 SER A C 1
ATOM 707 O O . SER A 1 89 ? -17.967 -8.980 2.248 1.00 98.38 89 SER A O 1
ATOM 709 N N . PRO A 1 90 ? -19.385 -7.301 1.732 1.00 98.75 90 PRO A N 1
ATOM 710 C CA . PRO A 1 90 ? -19.302 -6.654 3.041 1.00 98.75 90 PRO A CA 1
ATOM 711 C C . PRO A 1 90 ? -19.561 -7.600 4.220 1.00 98.75 90 PRO A C 1
ATOM 713 O O . PRO A 1 90 ? -18.798 -7.602 5.181 1.00 98.75 90 PRO A O 1
ATOM 716 N N . GLY A 1 91 ? -20.572 -8.470 4.108 1.00 98.44 91 GLY A N 1
ATOM 717 C CA . GLY A 1 91 ? -20.898 -9.457 5.139 1.00 98.44 91 GLY A CA 1
ATOM 718 C C . GLY A 1 91 ? -19.759 -10.438 5.423 1.00 98.44 91 GLY A C 1
ATOM 719 O O . GLY A 1 91 ? -19.449 -10.681 6.585 1.00 98.44 91 GLY A O 1
ATOM 720 N N . LYS A 1 92 ? -19.074 -10.957 4.391 1.00 98.25 92 LYS A N 1
ATOM 721 C CA . LYS A 1 92 ? -17.903 -11.830 4.596 1.00 98.25 92 LYS A CA 1
ATOM 722 C C . LYS A 1 92 ? -16.738 -11.098 5.258 1.00 98.25 92 LYS A C 1
ATOM 724 O O . LYS A 1 92 ? -16.077 -11.683 6.108 1.00 98.25 92 LYS A O 1
ATOM 729 N N . VAL A 1 93 ? -16.498 -9.841 4.882 1.00 98.62 93 VAL A N 1
ATOM 730 C CA . VAL A 1 93 ? -15.437 -9.023 5.490 1.00 98.62 93 VAL A CA 1
ATOM 731 C C . VAL A 1 93 ? -15.712 -8.805 6.972 1.00 98.62 93 VAL A C 1
ATOM 733 O O . VAL A 1 93 ? -14.842 -9.064 7.796 1.00 98.62 93 VAL A O 1
ATOM 736 N N . VAL A 1 94 ? -16.926 -8.381 7.326 1.00 98.62 94 VAL A N 1
ATOM 737 C CA . VAL A 1 94 ? -17.277 -8.129 8.730 1.00 98.62 94 VAL A CA 1
ATOM 738 C C . VAL A 1 94 ? -17.356 -9.422 9.539 1.00 98.62 94 VAL A C 1
ATOM 740 O O . VAL A 1 94 ? -16.979 -9.412 10.704 1.00 98.62 94 VAL A O 1
ATOM 743 N N . ASN A 1 95 ? -17.742 -10.549 8.934 1.00 98.31 95 ASN A N 1
ATOM 744 C CA . ASN A 1 95 ? -17.659 -11.854 9.593 1.00 98.31 95 ASN A CA 1
ATOM 745 C C . ASN A 1 95 ? -16.205 -12.224 9.945 1.00 98.31 95 ASN A C 1
ATOM 747 O O . ASN A 1 95 ? -15.934 -12.652 11.060 1.00 98.31 95 ASN A O 1
ATOM 751 N N . GLU A 1 96 ? -15.244 -11.991 9.045 1.00 98.19 96 GLU A N 1
ATOM 752 C CA . GLU A 1 96 ? -13.824 -12.179 9.376 1.00 98.19 96 GLU A CA 1
ATOM 753 C C . GLU A 1 96 ? -13.341 -11.215 10.468 1.00 98.19 96 GLU A C 1
ATOM 755 O O . GLU A 1 96 ? -12.637 -11.636 11.382 1.00 98.19 96 GLU A O 1
ATOM 760 N N . MET A 1 97 ? -13.744 -9.940 10.423 1.00 98.12 97 MET A N 1
ATOM 761 C CA . MET A 1 97 ? -13.427 -8.982 11.492 1.00 98.12 97 MET A CA 1
ATOM 762 C C . MET A 1 97 ? -14.003 -9.423 12.844 1.00 98.12 97 MET A C 1
ATOM 764 O O . MET A 1 97 ? -13.337 -9.298 13.869 1.00 98.12 97 MET A O 1
ATOM 768 N N . LYS A 1 98 ? -15.227 -9.958 12.845 1.00 97.81 98 LYS A N 1
ATOM 769 C CA . LYS A 1 98 ? -15.887 -10.504 14.029 1.00 97.81 98 LYS A CA 1
ATOM 770 C C . LYS A 1 98 ? -15.136 -11.721 14.567 1.00 97.81 98 LYS A C 1
ATOM 772 O O . LYS A 1 98 ? -14.863 -11.767 15.759 1.00 97.81 98 LYS A O 1
ATOM 777 N N . GLU A 1 99 ? -14.721 -12.645 13.698 1.00 96.44 99 GLU A N 1
ATOM 778 C CA . GLU A 1 99 ? -13.888 -13.789 14.088 1.00 96.44 99 GLU A CA 1
ATOM 779 C C . GLU A 1 99 ? -12.556 -13.333 14.709 1.00 96.44 99 GLU A C 1
ATOM 781 O O . GLU A 1 99 ? -12.162 -13.838 15.759 1.00 96.44 99 GLU A O 1
ATOM 786 N N . CYS A 1 100 ? -11.890 -12.336 14.115 1.00 95.31 100 CYS A N 1
ATOM 787 C CA . CYS A 1 100 ? -10.683 -11.721 14.673 1.00 95.31 100 CYS A CA 1
ATOM 788 C C . CYS A 1 100 ? -10.894 -11.227 16.109 1.00 95.31 100 CYS A C 1
ATOM 790 O O . CYS A 1 100 ? -10.093 -11.554 16.983 1.00 95.31 100 CYS A O 1
ATOM 792 N N . VAL A 1 101 ? -11.977 -10.493 16.364 1.00 94.19 101 VAL A N 1
ATOM 793 C CA . VAL A 1 101 ? -12.280 -9.948 17.694 1.00 94.19 101 VAL A CA 1
ATOM 794 C C . VAL A 1 101 ? -12.673 -11.053 18.677 1.00 94.19 101 VAL A C 1
ATOM 796 O O . VAL A 1 101 ? -12.068 -11.177 19.735 1.00 94.19 101 VAL A O 1
ATOM 799 N N . GLU A 1 102 ? -13.667 -11.872 18.338 1.00 94.69 102 GLU A N 1
ATOM 800 C CA . GLU A 1 102 ? -14.316 -12.783 19.290 1.00 94.69 102 GLU A CA 1
ATOM 801 C C . GLU A 1 102 ? -13.510 -14.055 19.568 1.00 94.69 102 GLU A C 1
ATOM 803 O O . GLU A 1 102 ? -13.531 -14.568 20.685 1.00 94.69 102 GLU A O 1
ATOM 808 N N . LYS A 1 103 ? -12.804 -14.583 18.561 1.00 93.75 103 LYS A N 1
ATOM 809 C CA . LYS A 1 103 ? -12.092 -15.866 18.665 1.00 93.75 103 LYS A CA 1
ATOM 810 C C . LYS A 1 103 ? -10.605 -15.692 18.945 1.00 93.75 103 LYS A C 1
ATOM 812 O O . LYS A 1 103 ? -9.996 -16.565 19.562 1.00 93.75 103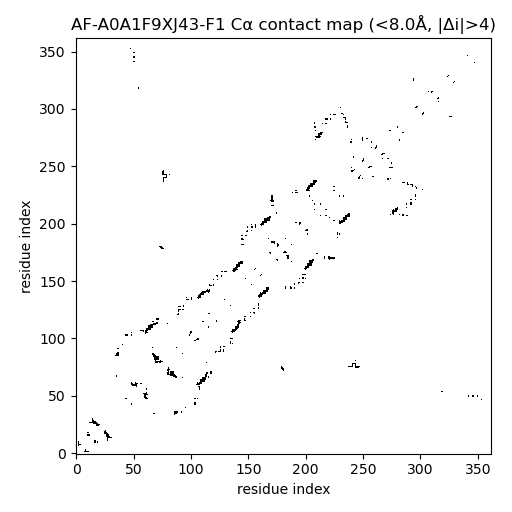 LYS A O 1
ATOM 817 N N . TYR A 1 104 ? -10.016 -14.596 18.470 1.00 91.12 104 TYR A N 1
ATOM 818 C CA . TYR A 1 104 ? -8.567 -14.401 18.496 1.00 91.12 104 TYR A CA 1
ATOM 819 C C . TYR A 1 104 ? -8.111 -13.194 19.317 1.00 91.12 104 TYR A C 1
ATOM 821 O O . TYR A 1 104 ? -6.902 -12.990 19.415 1.00 91.12 104 TYR A O 1
ATOM 829 N N . ASP A 1 105 ? -9.039 -12.430 19.911 1.00 89.25 105 ASP A N 1
ATO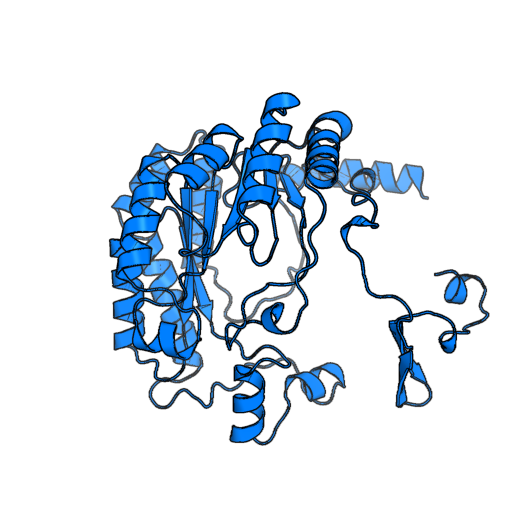M 830 C CA . ASP A 1 105 ? -8.736 -11.202 20.658 1.00 89.25 105 ASP A CA 1
ATOM 831 C C . ASP A 1 105 ? -7.887 -10.237 19.812 1.00 89.25 105 ASP A C 1
ATOM 833 O O . ASP A 1 105 ? -6.906 -9.676 20.278 1.00 89.25 105 ASP A O 1
ATOM 837 N N . ILE A 1 106 ? -8.193 -10.086 18.519 1.00 91.19 106 ILE A N 1
ATOM 838 C CA . ILE A 1 106 ? -7.493 -9.178 17.599 1.00 91.19 106 ILE A CA 1
ATOM 839 C C . ILE A 1 106 ? -8.354 -7.934 17.391 1.00 91.19 106 ILE A C 1
ATOM 841 O O . ILE A 1 106 ? -9.447 -8.002 16.831 1.00 91.19 106 ILE A O 1
ATOM 845 N N . HIS A 1 107 ? -7.826 -6.779 17.797 1.00 90.50 107 HIS A N 1
ATOM 846 C CA . HIS A 1 107 ? -8.560 -5.507 17.815 1.00 90.50 107 HIS A CA 1
ATOM 847 C C . HIS A 1 107 ? -7.985 -4.44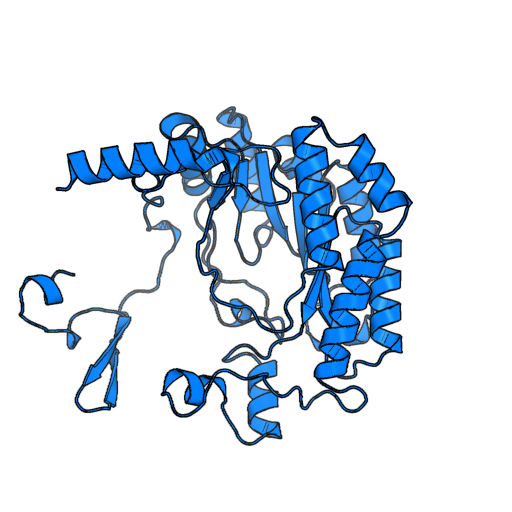3 16.870 1.00 90.50 107 HIS A C 1
ATOM 849 O O . HIS A 1 107 ? -8.499 -3.322 16.802 1.00 90.50 107 HIS A O 1
ATOM 855 N N . GLU A 1 108 ? -6.921 -4.772 16.140 1.00 91.88 108 GLU A N 1
ATOM 856 C CA . GLU A 1 108 ? -6.318 -3.905 15.133 1.00 91.88 108 GLU A CA 1
ATOM 857 C C . GLU A 1 108 ? -6.085 -4.686 13.832 1.00 91.88 108 GLU A C 1
ATOM 859 O O . GLU A 1 108 ? -5.434 -5.731 13.842 1.00 91.88 108 GLU A O 1
ATOM 864 N N . ILE A 1 109 ? -6.639 -4.200 12.717 1.00 94.69 109 ILE A N 1
ATOM 865 C CA . ILE A 1 109 ? -6.523 -4.847 11.402 1.00 94.69 109 ILE A CA 1
ATOM 866 C C . ILE A 1 109 ? -5.895 -3.904 10.380 1.00 94.69 109 ILE A C 1
ATOM 868 O O . ILE A 1 109 ? -6.370 -2.785 10.187 1.00 94.69 109 ILE A O 1
ATOM 872 N N . ASP A 1 110 ? -4.898 -4.398 9.648 1.00 95.38 110 ASP A N 1
ATOM 873 C CA . ASP A 1 110 ? -4.430 -3.766 8.418 1.00 95.38 110 ASP A CA 1
ATOM 874 C C . ASP A 1 110 ? -5.066 -4.398 7.181 1.00 95.38 110 ASP A C 1
ATOM 876 O O . ASP A 1 110 ? -4.777 -5.541 6.818 1.00 95.38 110 ASP A O 1
ATOM 880 N N . ILE A 1 111 ? -5.936 -3.632 6.522 1.00 97.94 111 ILE A N 1
ATOM 881 C CA . ILE A 1 111 ? -6.530 -4.009 5.248 1.00 97.94 111 ILE A CA 1
ATOM 882 C C . ILE A 1 111 ? -5.514 -3.751 4.132 1.00 97.94 111 ILE A C 1
ATOM 884 O O . ILE A 1 111 ? -5.251 -2.611 3.728 1.00 97.94 111 ILE A O 1
ATOM 888 N N . PHE A 1 112 ? -4.979 -4.850 3.609 1.00 96.12 112 PHE A N 1
ATOM 889 C CA . PHE A 1 112 ? -3.879 -4.903 2.650 1.00 96.12 112 PHE A CA 1
ATOM 890 C C . PHE A 1 112 ? -4.333 -4.964 1.184 1.00 96.12 112 PHE A C 1
ATOM 892 O O . PHE A 1 112 ? -3.576 -5.375 0.306 1.00 96.12 112 PHE A O 1
ATOM 899 N N . ASP A 1 113 ? -5.569 -4.546 0.914 1.00 97.62 113 ASP A N 1
ATOM 900 C CA . ASP A 1 113 ? -6.092 -4.382 -0.442 1.00 97.62 113 ASP A CA 1
ATOM 901 C C . ASP A 1 113 ? -5.216 -3.413 -1.245 1.00 97.62 113 ASP A C 1
ATOM 903 O O . ASP A 1 113 ? -4.707 -2.429 -0.702 1.00 97.62 113 ASP A O 1
ATOM 907 N N . TYR A 1 114 ? -5.095 -3.636 -2.557 1.00 96.19 114 TYR A N 1
ATOM 908 C CA . TYR A 1 114 ? -4.450 -2.658 -3.440 1.00 96.19 114 TYR A CA 1
ATOM 909 C C . TYR A 1 114 ? -5.205 -1.324 -3.467 1.00 96.19 114 TYR A C 1
ATOM 911 O O . TYR A 1 114 ? -4.580 -0.272 -3.584 1.00 96.19 114 TYR A O 1
ATOM 919 N N . GLU A 1 115 ? -6.536 -1.377 -3.368 1.00 97.06 115 GLU A N 1
ATOM 920 C CA . GLU A 1 115 ? -7.413 -0.211 -3.336 1.00 97.06 115 GLU A CA 1
ATOM 921 C C . GLU A 1 115 ? -8.720 -0.550 -2.600 1.00 97.06 115 GLU A C 1
ATOM 923 O O . GLU A 1 115 ? -9.662 -1.098 -3.179 1.00 97.06 115 GLU A O 1
ATOM 928 N N . PHE A 1 116 ? -8.782 -0.246 -1.299 1.00 98.56 116 PHE A N 1
ATOM 929 C CA . PHE A 1 116 ? -9.948 -0.576 -0.469 1.00 98.56 116 PHE A CA 1
ATOM 930 C C . PHE A 1 116 ? -11.191 0.244 -0.850 1.00 98.56 116 PHE A C 1
ATOM 932 O O . PHE A 1 116 ? -12.319 -0.254 -0.804 1.00 98.56 116 PHE A O 1
ATOM 939 N N . THR A 1 117 ? -10.980 1.496 -1.257 1.00 98.19 117 THR A N 1
ATOM 940 C CA . THR A 1 117 ? -12.021 2.490 -1.547 1.00 98.19 117 THR A CA 1
ATOM 941 C C . THR A 1 117 ? -12.502 2.492 -2.998 1.00 98.19 117 THR A C 1
ATOM 943 O O . THR A 1 117 ? -13.321 3.332 -3.362 1.00 98.19 117 THR A O 1
ATOM 946 N N . ALA A 1 118 ? -12.117 1.488 -3.796 1.00 97.06 118 ALA A N 1
ATOM 947 C CA . ALA A 1 118 ? -12.553 1.315 -5.187 1.00 97.06 118 ALA A CA 1
ATOM 948 C C . ALA A 1 118 ? -14.081 1.385 -5.376 1.00 97.06 118 ALA A C 1
ATOM 950 O O . ALA A 1 118 ? -14.559 1.918 -6.374 1.00 97.06 118 ALA A O 1
ATOM 951 N N . ILE A 1 119 ? -14.857 0.831 -4.435 1.00 98.12 119 ILE A N 1
ATOM 952 C CA . ILE A 1 119 ? -16.325 0.818 -4.495 1.00 98.12 119 ILE A CA 1
ATOM 953 C C . ILE A 1 119 ? -16.894 1.493 -3.246 1.00 98.12 119 ILE A C 1
ATOM 955 O O . ILE A 1 119 ? -17.007 0.879 -2.182 1.00 98.12 119 ILE A O 1
ATOM 959 N N . ARG A 1 120 ? -17.322 2.752 -3.391 1.00 98.44 120 ARG A N 1
ATOM 960 C CA . ARG A 1 120 ? -17.867 3.578 -2.298 1.00 98.44 120 ARG A CA 1
ATOM 961 C C . ARG A 1 120 ? -18.991 2.890 -1.519 1.00 98.44 120 ARG A C 1
ATOM 963 O O . ARG A 1 120 ? -18.965 2.872 -0.290 1.00 98.44 120 ARG A O 1
ATOM 970 N N . SER A 1 121 ? -19.981 2.327 -2.216 1.00 98.62 121 SER A N 1
ATOM 971 C CA . SER A 1 121 ? -21.133 1.664 -1.583 1.00 98.62 121 SER A CA 1
ATOM 972 C C . SER A 1 121 ? -20.708 0.463 -0.737 1.00 98.62 121 SER A C 1
ATOM 974 O O . SER A 1 121 ? -21.208 0.283 0.370 1.00 98.62 121 SER A O 1
ATOM 976 N N . ARG A 1 122 ? -19.722 -0.307 -1.211 1.00 98.62 122 ARG A N 1
ATOM 977 C CA . ARG A 1 122 ? -19.140 -1.435 -0.481 1.00 98.62 122 ARG A CA 1
ATOM 978 C C . ARG A 1 122 ? -18.465 -0.975 0.810 1.00 98.62 122 ARG A C 1
ATOM 980 O O . ARG A 1 122 ? -18.697 -1.583 1.849 1.00 98.62 122 ARG A O 1
ATOM 987 N N . VAL A 1 123 ? -17.659 0.089 0.759 1.00 98.81 123 VAL A N 1
ATOM 988 C CA . VAL A 1 123 ? -16.995 0.631 1.958 1.00 98.81 123 VAL A CA 1
ATOM 989 C C . VAL A 1 123 ? -18.019 1.119 2.974 1.00 98.81 123 VAL A C 1
ATOM 991 O O . VAL A 1 123 ? -17.920 0.763 4.146 1.00 98.81 123 VAL A O 1
ATOM 994 N N . LYS A 1 124 ? -19.034 1.875 2.534 1.00 98.88 124 LYS A N 1
ATOM 995 C CA . LYS A 1 124 ? -20.116 2.335 3.417 1.00 98.88 124 LYS A CA 1
ATOM 996 C C . LYS A 1 124 ? -20.841 1.171 4.088 1.00 98.88 124 LYS A C 1
ATOM 998 O O . LYS A 1 124 ? -21.089 1.232 5.288 1.00 98.88 124 LYS A O 1
ATOM 1003 N N . GLU A 1 125 ? -21.127 0.109 3.342 1.00 98.88 125 GLU A N 1
ATOM 1004 C CA . GLU A 1 125 ? -21.795 -1.075 3.877 1.00 98.88 125 GLU A CA 1
ATOM 1005 C C . GLU A 1 125 ? -20.922 -1.838 4.883 1.00 98.88 125 GLU A C 1
ATOM 1007 O O . GLU A 1 125 ? -21.414 -2.239 5.934 1.00 98.88 125 GLU A O 1
ATOM 1012 N N . ILE A 1 126 ? -19.615 -1.970 4.628 1.00 98.88 126 ILE A N 1
ATOM 1013 C CA . ILE A 1 126 ? -18.667 -2.523 5.610 1.00 98.88 126 ILE A CA 1
ATOM 1014 C C . ILE A 1 126 ? -18.683 -1.677 6.890 1.00 98.88 126 ILE A C 1
ATOM 1016 O O . ILE A 1 126 ? -18.845 -2.217 7.980 1.00 98.88 126 ILE A O 1
ATOM 1020 N N . CYS A 1 127 ? -18.579 -0.351 6.765 1.00 98.88 127 CYS A N 1
ATOM 1021 C CA . CYS A 1 127 ? -18.585 0.570 7.904 1.00 98.88 127 CYS A CA 1
AT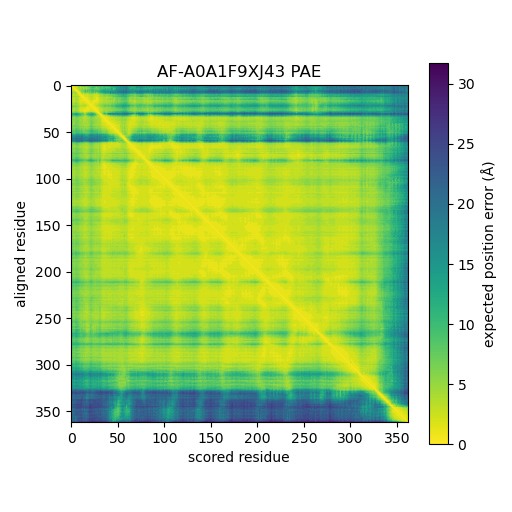OM 1022 C C . CYS A 1 127 ? -19.886 0.477 8.719 1.00 98.88 127 CYS A C 1
ATOM 1024 O O . CYS A 1 127 ? -19.847 0.511 9.949 1.00 98.88 127 CYS A O 1
ATOM 1026 N N . ARG A 1 128 ? -21.035 0.348 8.041 1.00 98.81 128 ARG A N 1
ATOM 1027 C CA . ARG A 1 128 ? -22.350 0.151 8.666 1.00 98.81 128 ARG A CA 1
ATOM 1028 C C . ARG A 1 128 ? -22.390 -1.161 9.446 1.00 98.81 128 ARG A C 1
ATOM 1030 O O . ARG A 1 128 ? -22.680 -1.148 10.634 1.00 98.81 128 ARG A O 1
ATOM 1037 N N . LEU A 1 129 ? -22.010 -2.269 8.812 1.00 98.81 129 LEU A N 1
ATOM 1038 C CA . LEU A 1 129 ? -22.012 -3.595 9.429 1.00 98.81 129 LEU A CA 1
ATOM 1039 C C . LEU A 1 129 ? -21.055 -3.703 10.628 1.00 98.81 129 LEU A C 1
ATOM 1041 O O . LEU A 1 129 ? -21.390 -4.379 11.599 1.00 98.81 129 LEU A O 1
ATOM 1045 N N . ILE A 1 130 ? -19.899 -3.028 10.599 1.00 98.69 130 ILE A N 1
ATOM 1046 C CA . ILE A 1 130 ? -18.991 -2.940 11.757 1.00 98.69 130 ILE A CA 1
ATOM 1047 C C . ILE A 1 130 ? -19.710 -2.309 12.958 1.00 98.69 130 ILE A C 1
ATOM 1049 O O . ILE A 1 130 ? -19.636 -2.842 14.067 1.00 98.69 130 ILE A O 1
ATOM 1053 N N . LYS A 1 131 ? -20.426 -1.198 12.731 1.00 98.38 131 LYS A N 1
ATOM 1054 C CA . LYS A 1 131 ? -21.180 -0.492 13.776 1.00 98.38 131 LYS A CA 1
ATOM 1055 C C . LYS A 1 131 ? -22.363 -1.310 14.282 1.00 98.38 131 LYS A C 1
ATOM 1057 O O . LYS A 1 131 ? -22.522 -1.430 15.489 1.00 98.38 131 LYS A O 1
ATOM 1062 N N . ASP A 1 132 ? -23.141 -1.915 13.388 1.00 98.38 132 ASP A N 1
ATOM 1063 C CA . ASP A 1 132 ? -24.307 -2.726 13.762 1.00 98.38 132 ASP A CA 1
ATOM 1064 C C . ASP A 1 132 ? -23.925 -3.931 14.632 1.00 98.38 132 ASP A C 1
ATOM 1066 O O . ASP A 1 132 ? -24.673 -4.325 15.523 1.00 98.38 132 ASP A O 1
ATOM 1070 N N . ASN A 1 133 ? -22.742 -4.508 14.393 1.00 97.81 133 ASN A N 1
ATOM 1071 C CA . ASN A 1 133 ? -22.203 -5.602 15.202 1.00 97.81 133 ASN A CA 1
ATOM 1072 C C . ASN A 1 133 ? -21.451 -5.113 16.454 1.00 97.81 133 ASN A C 1
ATOM 1074 O O . ASN A 1 133 ? -20.929 -5.942 17.194 1.00 97.81 133 ASN A O 1
ATOM 1078 N N . ASN A 1 134 ? -21.374 -3.798 16.697 1.00 96.69 134 ASN A N 1
ATOM 1079 C CA . ASN A 1 134 ? -20.630 -3.179 17.799 1.00 96.69 134 ASN A CA 1
ATOM 1080 C C . ASN A 1 134 ? -19.192 -3.712 17.936 1.00 96.69 134 ASN A C 1
ATOM 1082 O O . ASN A 1 134 ? -18.695 -3.919 19.045 1.00 96.69 134 ASN A O 1
ATOM 1086 N N . LEU A 1 135 ? -18.514 -3.958 16.809 1.00 95.88 135 LEU A N 1
ATOM 1087 C CA . LEU A 1 135 ? -17.172 -4.530 16.844 1.00 95.88 135 LEU A CA 1
ATOM 1088 C C . LEU A 1 135 ? -16.193 -3.513 17.432 1.00 95.88 135 LEU A C 1
ATOM 1090 O O . LEU A 1 135 ? -15.969 -2.440 16.868 1.00 95.88 135 LEU A O 1
ATOM 1094 N N . ALA A 1 136 ? -15.571 -3.871 18.555 1.00 92.69 136 ALA A N 1
ATOM 1095 C CA . ALA A 1 136 ? -14.549 -3.068 19.216 1.00 92.69 136 ALA A CA 1
ATOM 1096 C C . ALA A 1 136 ? -13.212 -3.149 18.461 1.00 92.69 136 ALA A C 1
ATOM 1098 O O . ALA A 1 136 ? -12.221 -3.656 18.982 1.00 92.69 136 ALA A O 1
ATOM 1099 N N . ILE A 1 137 ? -13.184 -2.682 17.214 1.00 93.56 137 ILE A N 1
ATOM 1100 C CA . ILE A 1 137 ? -12.058 -2.857 16.300 1.00 93.56 137 ILE A CA 1
ATOM 1101 C C . ILE A 1 137 ? -11.600 -1.526 15.713 1.00 93.56 137 ILE A C 1
ATOM 1103 O O . ILE A 1 137 ? -12.398 -0.645 15.391 1.00 93.56 137 ILE A O 1
ATOM 1107 N N . THR A 1 138 ? -10.290 -1.383 15.560 1.00 95.12 138 THR A N 1
ATOM 1108 C CA . THR A 1 138 ? -9.696 -0.329 14.738 1.00 95.12 138 THR A CA 1
ATOM 1109 C C . THR A 1 138 ? -9.083 -0.933 13.496 1.00 95.12 138 THR A C 1
ATOM 1111 O O . THR A 1 138 ? -8.548 -2.040 13.536 1.00 95.12 138 THR A O 1
ATOM 1114 N N . TRP A 1 139 ? -9.142 -0.206 12.392 1.00 96.88 139 TRP A N 1
ATOM 1115 C CA . TRP A 1 139 ? -8.605 -0.689 11.133 1.00 96.88 139 TRP A CA 1
ATOM 1116 C C . TRP A 1 139 ? -7.908 0.414 10.351 1.00 96.88 139 TRP A C 1
ATOM 1118 O O . TRP A 1 139 ? -8.082 1.613 10.601 1.00 96.88 139 TRP A O 1
ATOM 1128 N N . VAL A 1 140 ? -7.066 -0.013 9.423 1.00 96.75 140 VAL A N 1
ATOM 1129 C CA . VAL A 1 140 ? -6.314 0.852 8.517 1.00 96.75 140 VAL A CA 1
ATOM 1130 C C . VAL A 1 140 ? -6.401 0.286 7.101 1.00 96.75 140 VAL A C 1
ATOM 1132 O O . VAL A 1 140 ? -6.682 -0.899 6.932 1.00 96.75 140 VAL A O 1
ATOM 1135 N N . CYS A 1 141 ? -6.217 1.115 6.072 1.00 98.12 141 CYS A N 1
ATOM 1136 C CA . CYS A 1 141 ? -6.329 0.663 4.680 1.00 98.12 141 CYS A CA 1
ATOM 1137 C C . CYS A 1 141 ? -5.424 1.441 3.718 1.00 98.12 141 CYS A C 1
ATOM 1139 O O . CYS A 1 141 ? -4.975 2.548 4.026 1.00 98.12 141 CYS A O 1
ATOM 1141 N N . ARG A 1 142 ? -5.200 0.887 2.519 1.00 97.81 142 ARG A N 1
ATOM 1142 C CA . ARG A 1 142 ? -4.650 1.637 1.378 1.00 97.81 142 ARG A CA 1
ATOM 1143 C C . ARG A 1 142 ? -5.773 2.256 0.555 1.00 97.81 142 ARG A C 1
ATOM 1145 O O . ARG A 1 142 ? -6.802 1.616 0.331 1.00 97.81 142 ARG A O 1
ATOM 1152 N N . SER A 1 143 ? -5.563 3.492 0.121 1.00 98.12 143 SER A N 1
ATOM 1153 C CA . SER A 1 143 ? -6.538 4.236 -0.672 1.00 98.12 143 SER A CA 1
ATOM 1154 C C . SER A 1 143 ? -5.856 5.203 -1.634 1.00 98.12 143 SER A C 1
ATOM 1156 O O . SER A 1 143 ? -4.774 5.749 -1.373 1.00 98.12 143 SER A O 1
ATOM 1158 N N . ARG A 1 144 ? -6.518 5.436 -2.761 1.00 96.94 144 ARG A N 1
ATOM 1159 C CA . ARG A 1 144 ? -6.230 6.516 -3.688 1.00 96.94 144 ARG A CA 1
ATOM 1160 C C . ARG A 1 144 ? -6.931 7.799 -3.271 1.00 96.94 144 ARG A C 1
ATOM 1162 O O . ARG A 1 144 ? -8.097 7.814 -2.888 1.00 96.94 144 ARG A O 1
ATOM 1169 N N . ILE A 1 145 ? -6.222 8.897 -3.493 1.00 97.44 145 ILE A N 1
ATOM 1170 C CA . ILE A 1 145 ? -6.666 10.265 -3.209 1.00 97.44 145 ILE A CA 1
ATOM 1171 C C . ILE A 1 145 ? -8.021 10.598 -3.852 1.00 97.44 145 ILE A C 1
ATOM 1173 O O . ILE A 1 145 ? -8.825 11.300 -3.257 1.00 97.44 145 ILE A O 1
ATOM 1177 N N . ASP A 1 146 ? -8.297 10.090 -5.051 1.00 96.50 146 ASP A N 1
ATOM 1178 C CA . ASP A 1 146 ? -9.482 10.428 -5.846 1.00 96.50 146 ASP A CA 1
ATOM 1179 C C . ASP A 1 146 ? -10.693 9.511 -5.632 1.00 96.50 146 ASP A C 1
ATOM 1181 O O . ASP A 1 146 ? -11.682 9.624 -6.351 1.00 96.50 146 ASP A O 1
ATOM 1185 N N . THR A 1 147 ? -10.640 8.618 -4.644 1.00 97.44 147 THR A N 1
ATOM 1186 C CA . THR A 1 147 ? -11.731 7.668 -4.343 1.00 97.44 147 THR A CA 1
ATOM 1187 C C . THR A 1 147 ? -12.504 8.007 -3.072 1.00 97.44 147 THR A C 1
ATOM 1189 O O . THR A 1 147 ? -13.460 7.319 -2.706 1.00 97.44 147 THR A O 1
ATOM 1192 N N . VAL A 1 148 ? -12.110 9.087 -2.400 1.00 98.25 148 VAL A N 1
ATOM 1193 C CA . VAL A 1 148 ? -12.650 9.502 -1.109 1.00 98.25 148 VAL A CA 1
ATOM 1194 C C . VAL A 1 148 ? -13.128 10.949 -1.142 1.00 98.25 148 VAL A C 1
ATOM 1196 O O . VAL A 1 148 ? -12.688 11.763 -1.947 1.00 98.25 148 VAL A O 1
ATOM 1199 N N . ASP A 1 149 ? -14.024 11.265 -0.219 1.00 98.00 149 ASP A N 1
ATOM 1200 C CA . ASP A 1 149 ? -14.464 12.617 0.106 1.00 98.00 149 ASP A CA 1
ATOM 1201 C C . ASP A 1 149 ? -14.711 12.714 1.619 1.00 98.00 149 ASP A C 1
ATOM 1203 O O . ASP A 1 149 ? -14.558 11.734 2.356 1.00 98.00 149 ASP A O 1
ATOM 1207 N N . GLN A 1 150 ? -15.107 13.894 2.092 1.00 98.38 150 GLN A N 1
ATOM 1208 C CA . GLN A 1 150 ? -15.361 14.138 3.512 1.00 98.38 150 GLN A CA 1
ATOM 1209 C C . GLN A 1 150 ? -16.403 13.181 4.114 1.00 98.38 150 GLN A C 1
ATOM 1211 O O . GLN A 1 150 ? -16.210 12.684 5.221 1.00 98.38 150 GLN A O 1
ATOM 1216 N N . ASP A 1 151 ? -17.488 12.893 3.391 1.00 98.56 151 ASP A N 1
ATOM 1217 C CA . ASP A 1 151 ? -18.557 12.000 3.856 1.00 98.56 151 ASP A CA 1
ATOM 1218 C C . ASP A 1 151 ? -18.061 10.555 4.033 1.00 98.56 151 ASP A C 1
ATOM 1220 O O . ASP A 1 151 ? -18.329 9.915 5.057 1.00 98.56 151 ASP A O 1
ATOM 1224 N N . LEU A 1 152 ? -17.285 10.040 3.074 1.00 98.81 152 LEU A N 1
ATOM 1225 C CA . LEU A 1 152 ? -16.723 8.698 3.178 1.00 98.81 152 LEU A CA 1
ATOM 1226 C C . LEU A 1 152 ? -15.663 8.623 4.272 1.00 98.81 152 LEU A C 1
ATOM 1228 O O . LEU A 1 152 ? -15.713 7.701 5.080 1.00 98.81 152 LEU A O 1
ATOM 1232 N N . LEU A 1 153 ? -14.759 9.603 4.351 1.00 98.88 153 LEU A N 1
ATOM 1233 C CA . LEU A 1 153 ? -13.734 9.657 5.395 1.00 98.88 153 LEU A CA 1
ATOM 1234 C C . LEU A 1 153 ? -14.365 9.691 6.789 1.00 98.88 153 LEU A C 1
ATOM 1236 O O . LEU A 1 153 ? -13.960 8.920 7.660 1.00 98.88 153 LEU A O 1
ATOM 1240 N N . LYS A 1 154 ? -15.410 10.503 6.988 1.00 98.75 154 LYS A N 1
ATOM 1241 C CA . LYS A 1 154 ? -16.164 10.530 8.246 1.00 98.75 154 LYS A CA 1
ATOM 1242 C C . LYS A 1 154 ? -16.809 9.176 8.542 1.00 98.75 154 LYS A C 1
ATOM 1244 O O . LYS A 1 154 ? -16.687 8.663 9.651 1.00 98.75 154 LYS A O 1
ATOM 1249 N N . THR A 1 155 ? -17.452 8.567 7.545 1.00 98.81 155 THR A N 1
ATOM 1250 C CA . THR A 1 155 ? -18.066 7.237 7.681 1.00 98.81 155 THR A CA 1
ATOM 1251 C C . THR A 1 155 ? -17.038 6.182 8.104 1.00 98.81 155 THR A C 1
ATOM 1253 O O . THR A 1 155 ? -17.292 5.405 9.028 1.00 98.81 155 THR A O 1
ATOM 1256 N N . MET A 1 156 ? -15.863 6.187 7.468 1.00 98.81 156 MET A N 1
ATOM 1257 C CA . MET A 1 156 ? -14.753 5.291 7.782 1.00 98.81 156 MET A CA 1
ATOM 1258 C C . MET A 1 156 ? -14.247 5.529 9.207 1.00 98.81 156 MET A C 1
ATOM 1260 O O . MET A 1 156 ? -14.151 4.577 9.985 1.00 98.81 156 MET A O 1
ATOM 1264 N N . TYR A 1 157 ? -13.983 6.783 9.585 1.00 98.69 157 TYR A N 1
ATOM 1265 C CA . TYR A 1 157 ? -13.506 7.141 10.922 1.00 98.69 157 TYR A CA 1
ATOM 1266 C C . TYR A 1 157 ? -14.473 6.702 12.025 1.00 98.69 157 TYR A C 1
ATOM 1268 O O . TYR A 1 157 ? -14.063 6.037 12.984 1.00 98.69 157 TYR A O 1
ATOM 1276 N N . ASP A 1 158 ? -15.764 6.993 11.856 1.00 98.44 158 ASP A N 1
ATOM 1277 C CA . ASP A 1 158 ? -16.797 6.636 12.827 1.00 98.44 158 ASP A CA 1
ATOM 1278 C C . ASP A 1 158 ? -16.941 5.109 12.991 1.00 98.44 158 ASP A C 1
ATOM 1280 O O . ASP A 1 158 ? -17.462 4.648 14.001 1.00 98.44 158 ASP A O 1
ATOM 1284 N N . SER A 1 159 ? -16.505 4.313 12.007 1.00 98.44 159 SER A N 1
ATOM 1285 C CA . SER A 1 159 ? -16.502 2.839 12.058 1.00 98.44 159 SER A CA 1
ATOM 1286 C C . SER A 1 159 ? -15.172 2.223 12.511 1.00 98.44 159 SER A C 1
ATOM 1288 O O . SER A 1 159 ? -14.997 1.012 12.429 1.00 98.44 159 SER A O 1
ATOM 1290 N N . GLY A 1 160 ? -14.208 3.035 12.951 1.00 97.44 160 GLY A N 1
ATOM 1291 C CA . GLY A 1 160 ? -12.933 2.538 13.475 1.00 97.44 160 GLY A CA 1
ATOM 1292 C C . GLY A 1 160 ? -11.725 2.689 12.548 1.00 97.44 160 GLY A C 1
ATOM 1293 O O . GLY A 1 160 ? -10.637 2.269 12.940 1.00 97.44 160 GLY A O 1
ATOM 1294 N N . CYS A 1 161 ? -11.847 3.324 11.375 1.00 98.12 161 CYS A N 1
ATOM 1295 C CA . CYS A 1 161 ? -10.674 3.650 10.558 1.00 98.12 161 CYS A CA 1
ATOM 1296 C C . CYS A 1 161 ? -9.788 4.662 11.292 1.00 98.12 161 CYS A C 1
ATOM 1298 O O . CYS A 1 161 ? -10.255 5.734 11.687 1.00 98.12 161 CYS A O 1
ATOM 1300 N N . ARG A 1 162 ? -8.508 4.341 11.492 1.00 95.50 162 ARG A N 1
ATOM 1301 C CA . ARG A 1 162 ? -7.563 5.225 12.203 1.00 95.50 162 ARG A CA 1
ATOM 1302 C C . ARG A 1 162 ? -6.419 5.726 11.345 1.00 95.50 162 ARG A C 1
ATOM 1304 O O . ARG A 1 162 ? -5.847 6.763 11.671 1.00 95.50 162 ARG A O 1
ATOM 1311 N N . ARG A 1 163 ? -6.111 5.044 10.244 1.00 96.62 163 ARG A N 1
ATOM 1312 C CA . ARG A 1 163 ? -5.060 5.464 9.319 1.00 96.62 163 ARG A CA 1
ATOM 1313 C C . ARG A 1 163 ? -5.381 5.070 7.894 1.00 96.62 163 ARG A C 1
ATOM 1315 O O . ARG A 1 163 ? -5.884 3.975 7.653 1.00 96.62 163 ARG A O 1
ATOM 1322 N N . ILE A 1 164 ? -5.002 5.940 6.969 1.00 98.44 164 ILE A N 1
ATOM 1323 C CA . ILE A 1 164 ? -4.995 5.638 5.545 1.00 98.44 164 ILE A CA 1
ATOM 1324 C C . ILE A 1 164 ? -3.574 5.783 5.001 1.00 98.44 164 ILE A C 1
ATOM 1326 O O . ILE A 1 164 ? -2.857 6.743 5.297 1.00 98.44 164 ILE A O 1
ATOM 1330 N N . TYR A 1 165 ? -3.181 4.788 4.214 1.00 98.06 165 TYR A N 1
ATOM 1331 C CA . TYR A 1 165 ? -1.944 4.753 3.454 1.00 98.06 165 TYR A CA 1
ATOM 1332 C C . TYR A 1 165 ? -2.258 5.228 2.031 1.00 98.06 165 TYR A C 1
ATOM 1334 O O . TYR A 1 165 ? -2.908 4.533 1.247 1.00 98.06 165 TYR A O 1
ATOM 1342 N N . TRP A 1 166 ? -1.820 6.438 1.712 1.00 98.44 166 TRP A N 1
ATOM 1343 C CA . TRP A 1 166 ? -2.093 7.119 0.458 1.00 98.44 166 TRP A CA 1
ATOM 1344 C C . TRP A 1 166 ? -1.008 6.826 -0.564 1.00 98.44 166 TRP A C 1
ATOM 1346 O O . TRP A 1 166 ? 0.158 7.176 -0.368 1.00 98.44 166 TRP A O 1
ATOM 1356 N N . GLY A 1 167 ? -1.398 6.272 -1.708 1.00 97.19 167 GLY A N 1
ATOM 1357 C CA . GLY A 1 167 ? -0.540 6.321 -2.885 1.00 97.19 167 GLY A CA 1
ATOM 1358 C C . GLY A 1 167 ? -0.512 7.751 -3.423 1.00 97.19 167 GLY A C 1
ATOM 1359 O O . GLY A 1 167 ? -1.429 8.129 -4.147 1.00 97.19 167 GLY A O 1
ATOM 1360 N N . ILE A 1 168 ? 0.491 8.555 -3.065 1.00 98.06 168 ILE A N 1
ATOM 1361 C CA . ILE A 1 168 ? 0.677 9.925 -3.587 1.00 98.06 168 ILE A CA 1
ATOM 1362 C C . ILE A 1 168 ? 1.686 9.912 -4.736 1.00 98.06 168 ILE A C 1
ATOM 1364 O O . ILE A 1 168 ? 1.515 10.613 -5.725 1.00 98.06 168 ILE A O 1
ATOM 1368 N N . GLU A 1 169 ? 2.697 9.058 -4.623 1.00 97.12 169 GLU A N 1
ATOM 1369 C CA . GLU A 1 169 ? 3.791 8.786 -5.554 1.00 97.12 169 GLU A CA 1
ATOM 1370 C C . GLU A 1 169 ? 4.772 9.933 -5.760 1.00 97.12 169 GLU A C 1
ATOM 1372 O O . GLU A 1 169 ? 5.976 9.709 -5.689 1.00 97.12 169 GLU A O 1
ATOM 1377 N N . HIS A 1 170 ? 4.325 11.158 -6.033 1.00 97.44 170 HIS A N 1
ATOM 1378 C CA . HIS A 1 170 ? 5.262 12.207 -6.423 1.00 97.44 170 HIS A CA 1
ATOM 1379 C C . HIS A 1 170 ? 4.717 13.628 -6.245 1.00 97.44 170 HIS A C 1
ATOM 1381 O O . HIS A 1 170 ? 3.525 13.872 -6.389 1.00 97.44 170 HIS A O 1
ATOM 1387 N N . GLY A 1 171 ? 5.605 14.597 -5.996 1.00 96.56 171 GLY A N 1
ATOM 1388 C CA . GLY A 1 171 ? 5.270 16.025 -5.891 1.00 96.56 171 GLY A CA 1
ATOM 1389 C C . GLY A 1 171 ? 5.371 16.787 -7.217 1.00 96.56 171 GLY A C 1
ATOM 1390 O O . GLY A 1 171 ? 5.591 17.995 -7.213 1.00 96.56 171 GLY A O 1
ATOM 1391 N N . SER A 1 172 ? 5.278 16.091 -8.355 1.00 95.75 172 SER A N 1
ATOM 1392 C CA . SER A 1 172 ? 5.312 16.688 -9.699 1.00 95.75 172 SER A CA 1
ATOM 1393 C C . SER A 1 172 ? 4.131 16.175 -10.501 1.00 95.75 172 SER A C 1
ATOM 1395 O O . SER A 1 172 ? 4.012 14.964 -10.681 1.00 95.75 172 SER A O 1
ATOM 1397 N N . GLN A 1 173 ? 3.302 17.087 -11.010 1.00 96.44 173 GLN A N 1
ATOM 1398 C CA . GLN A 1 173 ? 2.131 16.726 -11.805 1.00 96.44 173 GLN A CA 1
ATOM 1399 C C . GLN A 1 173 ? 2.515 15.942 -13.067 1.00 96.44 173 GLN A C 1
ATOM 1401 O O . GLN A 1 173 ? 1.864 14.957 -13.387 1.00 96.44 173 GLN A O 1
ATOM 1406 N N . GLU A 1 174 ? 3.624 16.310 -13.711 1.00 95.50 174 GLU A N 1
ATOM 1407 C CA . GLU A 1 174 ? 4.146 15.629 -14.901 1.00 95.50 174 GLU A CA 1
ATOM 1408 C C . GLU A 1 174 ? 4.427 14.137 -14.648 1.00 95.50 174 GLU A C 1
ATOM 1410 O O . GLU A 1 174 ? 4.091 13.289 -15.469 1.00 95.50 174 GLU A O 1
ATOM 1415 N N . VAL A 1 175 ? 4.980 13.796 -13.478 1.00 94.50 175 VAL A N 1
ATOM 1416 C CA . VAL A 1 175 ? 5.262 12.399 -13.102 1.00 94.50 175 VAL A CA 1
ATOM 1417 C C . VAL A 1 175 ? 3.967 11.637 -12.812 1.00 94.50 175 VAL A C 1
ATOM 1419 O O . VAL A 1 175 ? 3.823 10.481 -13.211 1.00 94.50 175 VAL A O 1
ATOM 1422 N N . LEU A 1 176 ? 3.009 12.274 -12.131 1.00 95.88 176 LEU A N 1
ATOM 1423 C CA . LEU A 1 176 ? 1.707 11.667 -11.834 1.00 95.88 176 LEU A CA 1
ATOM 1424 C C . LEU A 1 176 ? 0.911 11.382 -13.112 1.00 95.88 176 LEU A C 1
ATOM 1426 O O . LEU A 1 176 ? 0.311 10.310 -13.241 1.00 95.88 176 LEU A O 1
ATOM 1430 N N . ASP A 1 177 ? 0.956 12.319 -14.059 1.00 95.94 177 ASP A N 1
ATOM 1431 C CA . ASP A 1 177 ? 0.356 12.179 -15.381 1.00 95.94 177 ASP A CA 1
ATOM 1432 C C . ASP A 1 177 ? 1.088 11.087 -16.184 1.00 95.94 177 ASP A C 1
ATOM 1434 O O . ASP A 1 177 ? 0.435 10.216 -16.761 1.00 95.94 177 ASP A O 1
ATOM 1438 N N . TYR A 1 178 ? 2.430 11.032 -16.138 1.00 94.88 178 TYR A N 1
ATOM 1439 C CA . TYR A 1 178 ? 3.204 9.955 -16.764 1.00 94.88 178 TYR A CA 1
ATOM 1440 C C . TYR A 1 178 ? 2.779 8.576 -16.250 1.00 94.88 178 TYR A C 1
ATOM 1442 O O . TYR A 1 178 ? 2.578 7.670 -17.060 1.00 94.88 178 TYR A O 1
ATOM 1450 N N . PHE A 1 179 ? 2.607 8.403 -14.936 1.00 94.81 179 PHE A N 1
ATOM 1451 C CA . PHE A 1 179 ? 2.170 7.131 -14.356 1.00 94.81 179 PHE A CA 1
ATOM 1452 C C . PHE A 1 179 ? 0.715 6.765 -14.664 1.00 94.81 179 PHE A C 1
ATOM 1454 O O . PHE A 1 179 ? 0.323 5.629 -14.392 1.00 94.81 179 PHE A O 1
ATOM 1461 N N . GLY A 1 180 ? -0.068 7.683 -15.235 1.00 94.69 180 GLY A N 1
ATOM 1462 C CA . GLY A 1 180 ? -1.478 7.459 -15.540 1.00 94.69 180 GLY A CA 1
ATOM 1463 C C . GLY A 1 180 ? -2.342 7.388 -14.286 1.00 94.69 180 GLY A C 1
ATOM 1464 O O . GLY A 1 180 ? -3.379 6.733 -14.287 1.00 94.69 180 GLY A O 1
ATOM 1465 N N . LYS A 1 181 ? -1.918 8.026 -13.185 1.00 93.25 181 LYS A N 1
ATOM 1466 C CA . LYS A 1 181 ? -2.673 7.959 -11.932 1.00 93.25 181 LYS A CA 1
ATOM 1467 C C . LYS A 1 181 ? -3.930 8.823 -11.987 1.00 93.25 181 LYS A C 1
ATOM 1469 O O . LYS A 1 181 ? -4.865 8.514 -11.275 1.00 93.25 181 LYS A O 1
ATOM 1474 N N . GLY A 1 182 ? -3.974 9.882 -12.793 1.00 94.06 182 GLY A N 1
ATOM 1475 C CA . GLY A 1 182 ? -5.174 10.720 -12.946 1.00 94.06 182 GLY A CA 1
ATOM 1476 C C . GLY A 1 182 ? -5.489 11.641 -11.759 1.00 94.06 182 GLY A C 1
ATOM 1477 O O . GLY A 1 182 ? -6.496 12.336 -11.792 1.00 94.06 182 GLY A O 1
ATOM 1478 N N . ILE A 1 183 ? -4.623 11.697 -10.740 1.00 96.56 183 ILE A N 1
ATOM 1479 C CA . ILE A 1 183 ? -4.778 12.597 -9.587 1.00 96.56 183 ILE A CA 1
ATOM 1480 C C . ILE A 1 183 ? -4.069 13.936 -9.823 1.00 96.56 183 ILE A C 1
ATOM 1482 O O . ILE A 1 183 ? -3.041 13.995 -10.509 1.00 96.56 183 ILE A O 1
ATOM 1486 N N . LYS A 1 184 ? -4.586 15.012 -9.217 1.00 98.00 184 LYS A N 1
ATOM 1487 C CA . LYS A 1 184 ? -3.964 16.348 -9.248 1.00 98.00 184 LYS A CA 1
ATOM 1488 C C . LYS A 1 184 ? -3.342 16.723 -7.905 1.00 98.00 184 LYS A C 1
ATOM 1490 O O . LYS A 1 184 ? -3.892 16.392 -6.860 1.00 98.00 184 LYS A O 1
ATOM 1495 N N . LEU A 1 185 ? -2.217 17.444 -7.908 1.00 98.12 185 LEU A N 1
ATOM 1496 C CA . LEU A 1 185 ? -1.532 17.842 -6.664 1.00 98.12 185 LEU A CA 1
ATOM 1497 C C . LEU A 1 185 ? -2.441 18.631 -5.703 1.00 98.12 185 LEU A C 1
ATOM 1499 O O . LEU A 1 185 ? -2.394 18.394 -4.498 1.00 98.12 185 LEU A O 1
ATOM 1503 N N . ASP A 1 186 ? -3.309 19.504 -6.214 1.00 98.00 186 ASP A N 1
ATOM 1504 C CA . ASP A 1 186 ? -4.254 20.264 -5.379 1.00 98.00 186 ASP A CA 1
ATOM 1505 C C . ASP A 1 186 ? -5.347 19.370 -4.770 1.00 98.00 186 ASP A C 1
ATOM 1507 O O . ASP A 1 186 ? -5.786 19.584 -3.637 1.00 98.00 186 ASP A O 1
ATOM 1511 N N . GLN A 1 187 ? -5.730 18.304 -5.479 1.00 97.75 187 GLN A N 1
ATOM 1512 C CA . GLN A 1 187 ? -6.616 17.269 -4.951 1.00 97.75 187 GLN A CA 1
ATOM 1513 C C . GLN A 1 187 ? -5.944 16.495 -3.812 1.00 97.75 187 GLN A C 1
ATOM 1515 O O . GLN A 1 187 ? -6.587 16.194 -2.810 1.00 97.75 187 GLN A O 1
ATOM 1520 N N . VAL A 1 188 ? -4.640 16.212 -3.924 1.00 98.56 188 VAL A N 1
ATOM 1521 C CA . VAL A 1 188 ? -3.869 15.601 -2.829 1.00 98.56 188 VAL A CA 1
ATOM 1522 C C . VAL A 1 188 ? -3.885 16.509 -1.603 1.00 98.56 188 VAL A C 1
ATOM 1524 O O . VAL A 1 188 ? -4.184 16.039 -0.511 1.00 98.56 188 VAL A O 1
ATOM 1527 N N . VAL A 1 189 ? -3.602 17.805 -1.772 1.00 98.62 189 VAL A N 1
ATOM 1528 C CA . VAL A 1 189 ? -3.586 18.768 -0.656 1.00 98.62 189 VAL A CA 1
ATOM 1529 C C . VAL A 1 189 ? -4.941 18.805 0.054 1.00 98.62 189 VAL A C 1
ATOM 1531 O O . VAL A 1 189 ? -4.995 18.574 1.260 1.00 98.62 189 VAL A O 1
ATOM 1534 N N . SER A 1 190 ? -6.022 19.029 -0.695 1.00 98.19 190 SER A N 1
ATOM 1535 C CA . SER A 1 190 ? -7.379 19.124 -0.137 1.00 98.19 190 SER A CA 1
ATOM 1536 C C . SER A 1 190 ? -7.845 17.821 0.523 1.00 98.19 190 SER A C 1
ATOM 1538 O O . SER A 1 190 ? -8.380 17.848 1.628 1.00 98.19 190 SER A O 1
ATOM 1540 N N . THR A 1 191 ? -7.584 16.664 -0.090 1.00 98.50 191 THR A N 1
ATOM 1541 C CA . THR A 1 191 ? -7.983 15.359 0.470 1.00 98.50 191 THR A CA 1
ATOM 1542 C C . THR A 1 191 ? -7.252 15.050 1.774 1.00 98.50 191 THR A C 1
ATOM 1544 O O . THR A 1 191 ? -7.868 14.603 2.743 1.00 98.50 191 THR A O 1
ATOM 1547 N N . ILE A 1 192 ? -5.942 15.314 1.830 1.00 98.62 192 ILE A N 1
ATOM 1548 C CA . ILE A 1 192 ? -5.156 15.124 3.054 1.00 98.62 192 ILE A CA 1
ATOM 1549 C C . ILE A 1 192 ? -5.633 16.074 4.157 1.00 98.62 192 ILE A C 1
ATOM 1551 O O . ILE A 1 192 ? -5.744 15.654 5.307 1.00 98.62 192 ILE A O 1
ATOM 1555 N N . GLU A 1 193 ? -5.961 17.325 3.830 1.00 98.44 193 GLU A N 1
ATOM 1556 C CA . GLU A 1 193 ? -6.507 18.278 4.799 1.00 98.44 193 GLU A CA 1
ATOM 1557 C C . GLU A 1 193 ? -7.843 17.800 5.391 1.00 98.44 193 GLU A C 1
ATOM 1559 O O . GLU A 1 193 ? -7.983 17.746 6.614 1.00 98.44 193 GLU A O 1
ATOM 1564 N N . ILE A 1 194 ? -8.779 17.351 4.551 1.00 98.44 194 ILE A N 1
ATOM 1565 C CA . ILE A 1 194 ? -10.068 16.786 4.988 1.00 98.44 194 ILE A CA 1
ATOM 1566 C C . ILE A 1 194 ? -9.859 15.541 5.867 1.00 98.44 194 ILE A C 1
ATOM 1568 O O . ILE A 1 194 ? -10.500 15.387 6.911 1.00 98.44 194 ILE A O 1
ATOM 1572 N N . SER A 1 195 ? -8.938 14.655 5.479 1.00 98.56 195 SER A N 1
ATOM 1573 C CA . SER A 1 195 ? -8.599 13.452 6.250 1.00 98.56 195 SER A CA 1
ATOM 1574 C C . SER A 1 195 ? -8.053 13.801 7.641 1.00 98.56 195 SER A C 1
ATOM 1576 O O . SER A 1 195 ? -8.507 13.246 8.647 1.00 98.56 195 SER A O 1
ATOM 1578 N N . LYS A 1 196 ? -7.153 14.793 7.728 1.00 97.62 196 LYS A N 1
ATOM 1579 C CA . LYS A 1 196 ? -6.627 15.313 9.003 1.00 97.62 196 LYS A CA 1
ATOM 1580 C C . LYS A 1 196 ? -7.734 15.907 9.873 1.00 97.62 196 LYS A C 1
ATOM 1582 O O . LYS A 1 196 ? -7.798 15.585 11.056 1.00 97.62 196 LYS A O 1
ATOM 1587 N N . GLN A 1 197 ? -8.619 16.726 9.302 1.00 98.19 197 GLN A N 1
ATOM 1588 C CA . GLN A 1 197 ? -9.759 17.319 10.020 1.00 98.19 197 GLN A CA 1
ATOM 1589 C C . GLN A 1 197 ? -10.740 16.261 10.546 1.00 98.19 197 GLN A C 1
ATOM 1591 O O . GLN A 1 197 ? -11.356 16.453 11.590 1.00 98.19 197 GLN A O 1
ATOM 1596 N N . THR A 1 198 ? -10.847 15.121 9.859 1.00 98.31 198 THR A N 1
ATOM 1597 C CA . THR A 1 198 ? -11.659 13.973 10.291 1.00 98.31 198 THR A CA 1
ATOM 1598 C C . THR A 1 198 ? -11.025 13.209 11.467 1.00 98.31 198 THR A C 1
ATOM 1600 O O . THR A 1 198 ? -11.705 12.449 12.151 1.00 98.31 198 THR A O 1
ATOM 1603 N N . GLY A 1 199 ? -9.730 13.409 11.736 1.00 96.81 199 GLY A N 1
ATOM 1604 C CA . GLY A 1 199 ? -8.980 12.696 12.776 1.00 96.81 199 GLY A CA 1
ATOM 1605 C C . GLY A 1 199 ? -8.308 11.405 12.294 1.00 96.81 199 GLY A C 1
ATOM 1606 O O . GLY A 1 199 ? -7.803 10.633 13.112 1.00 96.81 199 GLY A O 1
ATOM 1607 N N . ILE A 1 200 ? -8.281 11.153 10.981 1.00 97.75 200 ILE A N 1
ATOM 1608 C CA . ILE A 1 200 ? -7.580 10.010 10.385 1.00 97.75 200 ILE A CA 1
ATOM 1609 C C . ILE A 1 200 ? -6.094 10.348 10.240 1.00 97.75 200 ILE A C 1
ATOM 1611 O O . ILE A 1 200 ? -5.732 11.404 9.720 1.00 97.75 200 ILE A O 1
ATOM 1615 N N . GLN A 1 201 ? -5.226 9.424 10.658 1.00 96.19 201 GLN A N 1
ATOM 1616 C CA . GLN A 1 201 ? -3.788 9.532 10.422 1.00 96.19 201 GLN A CA 1
ATOM 1617 C C . GLN A 1 201 ? -3.446 9.256 8.954 1.00 96.19 201 GLN A C 1
ATOM 1619 O O . GLN A 1 201 ? -4.025 8.376 8.316 1.00 96.19 201 GLN A O 1
ATOM 1624 N N . ASN A 1 202 ? -2.451 9.957 8.424 1.00 97.75 202 ASN A N 1
ATOM 1625 C CA . ASN A 1 202 ? -2.102 9.916 7.010 1.00 97.75 202 ASN A CA 1
ATOM 1626 C C . ASN A 1 202 ? -0.660 9.454 6.826 1.00 97.75 202 ASN A C 1
ATOM 1628 O O . ASN A 1 202 ? 0.278 10.127 7.258 1.00 97.75 202 ASN A O 1
ATOM 1632 N N . LEU A 1 203 ? -0.487 8.326 6.139 1.00 97.19 203 LEU A N 1
ATOM 1633 C CA . LEU A 1 203 ? 0.810 7.888 5.635 1.00 97.19 203 LEU A CA 1
ATOM 1634 C C . LEU A 1 203 ? 0.851 8.098 4.123 1.00 97.19 203 LEU A C 1
ATOM 1636 O O . LEU A 1 203 ? -0.053 7.650 3.433 1.00 97.19 203 LEU A O 1
ATOM 1640 N N . GLY A 1 204 ? 1.876 8.770 3.597 1.00 98.00 204 GLY A N 1
ATOM 1641 C CA . GLY A 1 204 ? 2.041 8.950 2.146 1.00 98.00 204 GLY A CA 1
ATOM 1642 C C . GLY A 1 204 ? 3.157 8.093 1.557 1.00 98.00 204 GLY A C 1
ATOM 1643 O O . GLY A 1 204 ? 4.298 8.171 2.016 1.00 98.00 204 GLY A O 1
ATOM 1644 N N . PHE A 1 205 ? 2.854 7.325 0.513 1.00 98.00 205 PHE A N 1
ATOM 1645 C CA . PHE A 1 205 ? 3.854 6.673 -0.331 1.00 98.00 205 PHE A CA 1
ATOM 1646 C C . PHE A 1 205 ? 4.357 7.638 -1.404 1.00 98.00 205 PHE A C 1
ATOM 1648 O O . PHE A 1 205 ? 3.562 8.290 -2.082 1.00 98.00 205 PHE A O 1
ATOM 1655 N N . PHE A 1 206 ? 5.676 7.700 -1.570 1.00 98.31 206 PHE A N 1
ATOM 1656 C CA . PHE A 1 206 ? 6.377 8.462 -2.595 1.00 98.31 206 PHE A CA 1
ATOM 1657 C C . PHE A 1 206 ? 7.390 7.560 -3.298 1.00 98.31 206 PHE A C 1
ATOM 1659 O O . PHE A 1 206 ? 8.043 6.735 -2.659 1.00 98.31 206 PHE A O 1
ATOM 1666 N N . LEU A 1 207 ? 7.551 7.737 -4.603 1.00 97.19 207 LEU A N 1
ATOM 1667 C CA . LEU A 1 207 ? 8.508 7.025 -5.433 1.00 97.19 207 LEU A CA 1
ATOM 1668 C C . LEU A 1 207 ? 9.678 7.944 -5.787 1.00 97.19 207 LEU A C 1
ATOM 1670 O O . LEU A 1 207 ? 9.500 9.134 -6.036 1.00 97.19 207 LEU A O 1
ATOM 1674 N N . VAL A 1 208 ? 10.875 7.365 -5.803 1.00 97.06 208 VAL A N 1
ATOM 1675 C CA . VAL A 1 208 ? 12.129 8.008 -6.204 1.00 97.06 208 VAL A CA 1
ATOM 1676 C C . VAL A 1 208 ? 12.787 7.168 -7.294 1.00 97.06 208 VAL A C 1
ATOM 1678 O O . VAL A 1 208 ? 12.725 5.937 -7.268 1.00 97.06 208 VAL A O 1
ATOM 1681 N N . GLY A 1 209 ? 13.436 7.824 -8.250 1.00 95.50 209 GLY A N 1
ATOM 1682 C CA . GLY A 1 209 ? 14.003 7.178 -9.431 1.00 95.50 209 GLY A CA 1
ATOM 1683 C C . GLY A 1 209 ? 12.964 6.984 -10.531 1.00 95.50 209 GLY A C 1
ATOM 1684 O O . GLY A 1 209 ? 13.022 5.993 -11.258 1.00 95.50 209 GLY A O 1
ATOM 1685 N N . VAL A 1 210 ? 12.000 7.902 -10.628 1.00 95.50 210 VAL A N 1
ATOM 1686 C CA . VAL A 1 210 ? 10.968 7.909 -11.674 1.00 95.50 210 VAL A CA 1
ATOM 1687 C C . VAL A 1 210 ? 11.524 8.412 -13.021 1.00 95.50 210 VAL A C 1
ATOM 1689 O O . VAL A 1 210 ? 12.609 8.993 -13.065 1.00 95.50 210 VAL A O 1
ATOM 1692 N N . PRO A 1 211 ? 10.837 8.202 -14.155 1.00 92.81 211 PRO A N 1
ATOM 1693 C CA . PRO A 1 211 ? 11.266 8.759 -15.441 1.00 92.81 211 PRO A CA 1
ATOM 1694 C C . PRO A 1 211 ? 11.479 10.276 -15.387 1.00 92.81 211 PRO A C 1
ATOM 1696 O O . PRO A 1 211 ? 10.633 11.012 -14.885 1.00 92.81 211 PRO A O 1
ATOM 1699 N N . GLY A 1 212 ? 12.638 10.735 -15.872 1.00 88.50 212 GLY A N 1
ATOM 1700 C CA . GLY A 1 212 ? 13.024 12.153 -15.832 1.00 88.50 212 GLY A CA 1
ATOM 1701 C C . GLY A 1 212 ? 13.452 12.688 -14.455 1.00 88.50 212 GLY A C 1
ATOM 1702 O O . GLY A 1 212 ? 13.651 13.894 -14.309 1.00 88.50 212 GLY A O 1
ATOM 1703 N N . GLU A 1 213 ? 13.611 11.829 -13.441 1.00 94.00 213 GLU A N 1
ATOM 1704 C CA . GLU A 1 213 ? 14.005 12.243 -12.091 1.00 94.00 213 GLU A CA 1
ATOM 1705 C C . GLU A 1 213 ? 15.385 12.920 -12.061 1.00 94.00 213 GLU A C 1
ATOM 1707 O O . GLU A 1 213 ? 16.387 12.415 -12.568 1.00 94.00 213 GLU A O 1
ATOM 1712 N N . THR A 1 214 ? 15.457 14.049 -11.362 1.00 94.75 214 THR A N 1
ATOM 1713 C CA . THR A 1 214 ? 16.695 14.761 -11.048 1.00 94.75 214 THR A CA 1
ATOM 1714 C C . THR A 1 214 ? 16.804 14.976 -9.540 1.00 94.75 214 THR A C 1
ATOM 1716 O O . THR A 1 214 ? 15.816 14.969 -8.806 1.00 94.75 214 THR A O 1
ATOM 1719 N N . LYS A 1 215 ? 17.994 15.337 -9.048 1.00 95.31 215 LYS A N 1
ATOM 1720 C CA . LYS A 1 215 ? 18.161 15.783 -7.649 1.00 95.31 215 LYS A CA 1
ATOM 1721 C C . LYS A 1 215 ? 17.226 16.947 -7.275 1.00 95.31 215 LYS A C 1
ATOM 1723 O O . LYS A 1 215 ? 16.949 17.155 -6.095 1.00 95.31 215 LYS A O 1
ATOM 1728 N N . LYS A 1 216 ? 16.777 17.759 -8.242 1.00 94.75 216 LYS A N 1
ATOM 1729 C CA . LYS A 1 216 ? 15.841 18.872 -8.011 1.00 94.75 216 LYS A CA 1
ATOM 1730 C C . LYS A 1 216 ? 14.400 18.373 -7.877 1.00 94.75 216 LYS A C 1
ATOM 1732 O O . LYS A 1 216 ? 13.683 18.888 -7.023 1.00 94.75 216 LYS A O 1
ATOM 1737 N N . THR A 1 217 ? 13.977 17.385 -8.668 1.00 95.12 217 THR A N 1
ATOM 1738 C CA . THR A 1 217 ? 12.612 16.830 -8.584 1.00 95.12 217 THR A CA 1
ATOM 1739 C C . THR A 1 217 ? 12.405 16.066 -7.285 1.00 95.12 217 THR A C 1
ATOM 1741 O O . THR A 1 217 ? 11.405 16.311 -6.620 1.00 95.12 217 THR A O 1
ATOM 1744 N N . VAL A 1 218 ? 13.396 15.292 -6.824 1.00 96.62 218 VAL A N 1
ATOM 1745 C CA . VAL A 1 218 ? 13.315 14.624 -5.511 1.00 96.62 218 VAL A CA 1
ATOM 1746 C C . VAL A 1 218 ? 13.158 15.635 -4.372 1.00 96.62 218 VAL A C 1
ATOM 1748 O O . VAL A 1 218 ? 12.349 15.434 -3.467 1.00 96.62 218 VAL A O 1
ATOM 1751 N N . ARG A 1 219 ? 13.885 16.764 -4.420 1.00 96.62 219 ARG A N 1
ATOM 1752 C CA . ARG A 1 219 ? 13.718 17.854 -3.442 1.00 96.62 219 ARG A CA 1
ATOM 1753 C C . ARG A 1 219 ? 12.306 18.433 -3.474 1.00 96.62 219 ARG A C 1
ATOM 1755 O O . ARG A 1 219 ? 11.705 18.564 -2.416 1.00 96.62 219 ARG A O 1
ATOM 1762 N N . LYS A 1 220 ? 11.759 18.705 -4.665 1.00 96.25 220 LYS A N 1
ATOM 1763 C CA . LYS A 1 220 ? 10.367 19.164 -4.817 1.00 96.25 220 LYS A CA 1
ATOM 1764 C C . LYS A 1 220 ? 9.375 18.168 -4.213 1.00 96.25 220 LYS A C 1
ATOM 1766 O O . LYS A 1 220 ? 8.468 18.586 -3.505 1.00 96.25 220 LYS A O 1
ATOM 1771 N N . THR A 1 221 ? 9.567 16.869 -4.440 1.00 97.94 221 THR A N 1
ATOM 1772 C CA . THR A 1 221 ? 8.718 15.818 -3.859 1.00 97.94 221 THR A CA 1
ATOM 1773 C C . THR A 1 221 ? 8.824 15.778 -2.339 1.00 97.94 221 THR A C 1
ATOM 1775 O O . THR A 1 221 ? 7.800 15.712 -1.661 1.00 97.94 221 THR A O 1
ATOM 1778 N N . LEU A 1 222 ? 10.032 15.903 -1.783 1.00 98.19 222 LEU A N 1
ATOM 1779 C CA . LEU A 1 222 ? 10.213 16.034 -0.339 1.00 98.19 222 LEU A CA 1
ATOM 1780 C C . LEU A 1 222 ? 9.510 17.285 0.209 1.00 98.19 222 LEU A C 1
ATOM 1782 O O . LEU A 1 222 ? 8.845 17.206 1.238 1.00 98.19 222 LEU A O 1
ATOM 1786 N N . ASP A 1 223 ? 9.658 18.438 -0.438 1.00 98.06 223 ASP A N 1
ATOM 1787 C CA . ASP A 1 223 ? 9.046 19.685 0.028 1.00 98.06 223 ASP A CA 1
ATOM 1788 C C . ASP A 1 223 ? 7.518 19.643 -0.081 1.00 98.06 223 ASP A C 1
ATOM 1790 O O . ASP A 1 223 ? 6.828 20.116 0.822 1.00 98.06 223 ASP A O 1
ATOM 1794 N N . PHE A 1 224 ? 6.982 18.977 -1.106 1.00 98.44 224 PHE A N 1
ATOM 1795 C CA . PHE A 1 224 ? 5.558 18.677 -1.204 1.00 98.44 224 PHE A CA 1
ATOM 1796 C C . PHE A 1 224 ? 5.091 17.773 -0.057 1.00 98.44 224 PHE A C 1
ATOM 1798 O O . PHE A 1 224 ? 4.131 18.110 0.630 1.00 98.44 224 PHE A O 1
ATOM 1805 N N . ALA A 1 225 ? 5.811 16.686 0.238 1.00 98.12 225 ALA A N 1
ATOM 1806 C CA . ALA A 1 225 ? 5.500 15.829 1.381 1.00 98.12 225 ALA A CA 1
ATOM 1807 C C . ALA A 1 225 ? 5.497 16.619 2.703 1.00 98.12 225 ALA A C 1
ATOM 1809 O O . ALA A 1 225 ? 4.596 16.456 3.524 1.00 98.12 225 ALA A O 1
ATOM 1810 N N . LYS A 1 226 ? 6.472 17.521 2.908 1.00 97.38 226 LYS A N 1
ATOM 1811 C CA . LYS A 1 226 ? 6.514 18.407 4.087 1.00 97.38 226 LYS A CA 1
ATOM 1812 C C . LYS A 1 226 ? 5.321 19.358 4.142 1.00 97.38 226 LYS A C 1
ATOM 1814 O O . LYS A 1 226 ? 4.804 19.565 5.235 1.00 97.38 226 LYS A O 1
ATOM 1819 N N . LYS A 1 227 ? 4.899 19.916 2.999 1.00 97.56 227 LYS A N 1
ATOM 1820 C CA . LYS A 1 227 ? 3.719 20.791 2.890 1.00 97.56 227 LYS A CA 1
ATOM 1821 C C . LYS A 1 227 ? 2.446 20.068 3.331 1.00 97.56 227 LYS A C 1
ATOM 1823 O O . LYS A 1 227 ? 1.630 20.666 4.018 1.00 97.56 227 LYS A O 1
ATOM 1828 N N . LEU A 1 228 ? 2.293 18.794 2.965 1.00 97.88 228 LEU A N 1
ATOM 1829 C CA . LEU A 1 228 ? 1.142 17.977 3.368 1.00 97.88 228 LEU A CA 1
ATOM 1830 C C . LEU A 1 228 ? 1.113 17.687 4.878 1.00 97.88 228 LEU A C 1
ATOM 1832 O O . LEU A 1 228 ? 0.053 17.405 5.433 1.00 97.88 228 LEU A O 1
ATOM 1836 N N . ASP A 1 229 ? 2.272 17.757 5.541 1.00 95.50 229 ASP A N 1
ATOM 1837 C CA . ASP A 1 229 ? 2.440 17.477 6.967 1.00 95.50 229 ASP A CA 1
ATOM 1838 C C . ASP A 1 229 ? 1.747 16.167 7.396 1.00 95.50 229 ASP A C 1
ATOM 1840 O O . ASP A 1 229 ? 0.887 16.132 8.278 1.00 95.50 229 ASP A O 1
ATOM 1844 N N . LEU A 1 230 ? 2.124 15.089 6.710 1.00 96.00 230 LEU A N 1
ATOM 1845 C CA . LEU A 1 230 ? 1.665 13.723 6.947 1.00 96.00 230 LEU A CA 1
ATOM 1846 C C . LEU A 1 230 ? 2.204 13.172 8.277 1.00 96.00 230 LEU A C 1
ATOM 1848 O O . LEU A 1 230 ? 3.300 13.548 8.722 1.00 96.00 230 LEU A O 1
ATOM 1852 N N . ASP A 1 231 ? 1.463 12.243 8.881 1.00 93.62 231 ASP A N 1
ATOM 1853 C CA . ASP A 1 231 ? 1.864 11.533 10.100 1.00 93.62 231 ASP A CA 1
ATOM 1854 C C . ASP A 1 231 ? 3.072 10.640 9.852 1.00 93.62 231 ASP A C 1
ATOM 1856 O O . ASP A 1 231 ? 3.964 10.595 10.690 1.00 93.62 231 ASP A O 1
ATOM 1860 N N . TYR A 1 232 ? 3.129 10.006 8.681 1.00 91.81 232 TYR A N 1
ATOM 1861 C CA . TYR A 1 232 ? 4.236 9.168 8.229 1.00 91.81 232 TYR A CA 1
ATOM 1862 C C . TYR A 1 232 ? 4.442 9.334 6.721 1.00 91.81 232 TYR A C 1
ATOM 1864 O O . TYR A 1 232 ? 3.525 9.704 5.987 1.00 91.81 232 TYR A O 1
ATOM 1872 N N . VAL A 1 233 ? 5.643 9.040 6.230 1.00 95.38 233 VAL A N 1
ATOM 1873 C CA . VAL A 1 233 ? 5.907 8.956 4.786 1.00 95.38 233 VAL A CA 1
ATOM 1874 C C . VAL A 1 233 ? 6.785 7.763 4.491 1.00 95.38 233 VAL A C 1
ATOM 1876 O O . VAL A 1 233 ? 7.606 7.388 5.319 1.00 95.38 233 VAL A O 1
ATOM 1879 N N . GLN A 1 234 ? 6.672 7.218 3.289 1.00 94.88 234 GLN A N 1
ATOM 1880 C CA . GLN A 1 234 ? 7.600 6.222 2.784 1.00 94.88 234 GLN A CA 1
ATOM 1881 C C . GLN A 1 234 ? 8.090 6.615 1.399 1.00 94.88 234 GLN A C 1
ATOM 1883 O O . GLN A 1 234 ? 7.317 6.656 0.448 1.00 94.88 234 GLN A O 1
ATOM 1888 N N . PHE A 1 235 ? 9.393 6.879 1.301 1.00 95.75 235 PHE A N 1
ATOM 1889 C CA . PHE A 1 235 ? 10.087 7.077 0.034 1.00 95.75 235 PHE A CA 1
ATOM 1890 C C . PHE A 1 235 ? 10.633 5.729 -0.421 1.00 95.75 235 PHE A C 1
AT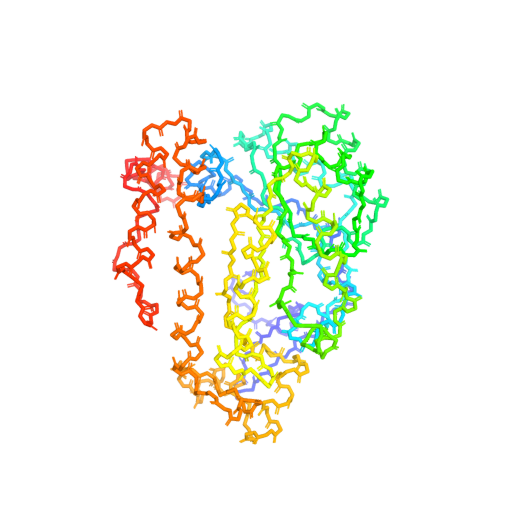OM 1892 O O . PHE A 1 235 ? 11.594 5.213 0.148 1.00 95.75 235 PHE A O 1
ATOM 1899 N N . SER A 1 236 ? 9.993 5.157 -1.431 1.00 94.38 236 SER A N 1
ATOM 1900 C CA . SER A 1 236 ? 10.381 3.895 -2.047 1.00 94.38 236 SER A CA 1
ATOM 1901 C C . SER A 1 236 ? 11.063 4.149 -3.380 1.00 94.38 236 SER A C 1
ATOM 1903 O O . SER A 1 236 ? 10.825 5.148 -4.053 1.00 94.38 236 SER A O 1
ATOM 1905 N N . LYS A 1 237 ? 11.917 3.222 -3.788 1.00 94.31 237 LYS A N 1
ATOM 1906 C CA . LYS A 1 237 ? 12.576 3.287 -5.088 1.00 94.31 237 LYS A CA 1
ATOM 1907 C C . LYS A 1 237 ? 11.649 2.702 -6.141 1.00 94.31 237 LYS A C 1
ATOM 1909 O O . LYS A 1 237 ? 11.082 1.632 -5.915 1.00 94.31 237 LYS A O 1
ATOM 1914 N N . LEU A 1 238 ? 11.513 3.366 -7.285 1.00 94.94 238 LEU A N 1
ATOM 1915 C CA . LEU A 1 238 ? 10.775 2.799 -8.404 1.00 94.94 238 LEU A CA 1
ATOM 1916 C C . LEU A 1 238 ? 11.476 1.517 -8.866 1.00 94.94 238 LEU A C 1
ATOM 1918 O O . LEU A 1 238 ? 12.680 1.505 -9.150 1.00 94.94 238 LEU A O 1
ATOM 1922 N N . LEU A 1 239 ? 10.689 0.449 -8.931 1.00 92.69 239 LEU A N 1
ATOM 1923 C CA . LEU A 1 239 ? 11.089 -0.865 -9.397 1.00 92.69 239 LEU A CA 1
ATOM 1924 C C . LEU A 1 239 ? 10.200 -1.236 -10.582 1.00 92.69 239 LEU A C 1
ATOM 1926 O O . LEU A 1 239 ? 8.975 -1.213 -10.465 1.00 92.69 239 LEU A O 1
ATOM 1930 N N . ALA A 1 240 ? 10.808 -1.591 -11.712 1.00 94.19 240 ALA A N 1
ATOM 1931 C CA . ALA A 1 240 ? 10.091 -2.108 -12.871 1.00 94.19 240 ALA A CA 1
ATOM 1932 C C . ALA A 1 240 ? 9.610 -3.538 -12.591 1.00 94.19 240 ALA A C 1
ATOM 1934 O O . ALA A 1 240 ? 10.274 -4.507 -12.954 1.00 94.19 240 ALA A O 1
ATOM 1935 N N . LYS A 1 241 ? 8.477 -3.668 -11.896 1.00 93.75 241 LYS A N 1
ATOM 1936 C CA . LYS A 1 241 ? 7.884 -4.964 -11.547 1.00 93.75 241 LYS A CA 1
ATOM 1937 C C . LYS A 1 241 ? 7.485 -5.748 -12.807 1.00 93.75 241 LYS A C 1
ATOM 1939 O O . LYS A 1 241 ? 7.060 -5.110 -13.775 1.00 93.75 241 LYS A O 1
ATOM 1944 N N . PRO A 1 242 ? 7.586 -7.092 -12.807 1.00 92.44 242 PRO A N 1
ATOM 1945 C CA . PRO A 1 242 ? 7.305 -7.918 -13.981 1.00 92.44 242 PRO A CA 1
ATOM 1946 C C . PRO A 1 242 ? 5.965 -7.579 -14.637 1.00 92.44 242 PRO A C 1
ATOM 1948 O O . PRO A 1 242 ? 4.996 -7.268 -13.948 1.00 92.44 242 PRO A O 1
ATOM 1951 N N . LEU A 1 243 ? 5.909 -7.665 -15.969 1.00 90.62 243 LEU A N 1
ATOM 1952 C CA . LEU A 1 243 ? 4.704 -7.479 -16.794 1.00 90.62 243 LEU A CA 1
ATOM 1953 C C . LEU A 1 243 ? 4.093 -6.064 -16.804 1.00 90.62 243 LEU A C 1
ATOM 1955 O O . LEU A 1 243 ? 3.226 -5.784 -17.634 1.00 90.62 243 LEU A O 1
ATOM 1959 N N . THR A 1 244 ? 4.576 -5.142 -15.969 1.00 95.06 244 THR A N 1
ATOM 1960 C CA . THR A 1 244 ? 4.142 -3.736 -15.986 1.00 95.06 244 THR A CA 1
ATOM 1961 C C . THR A 1 244 ? 4.646 -2.993 -17.232 1.00 95.06 244 THR A C 1
ATOM 1963 O O . THR A 1 244 ? 5.670 -3.376 -17.809 1.00 95.06 244 THR A O 1
ATOM 1966 N N . PRO A 1 245 ? 3.998 -1.889 -17.649 1.00 94.69 245 PRO A N 1
ATOM 1967 C CA . PRO A 1 245 ? 4.544 -0.994 -18.673 1.00 94.69 245 PRO A CA 1
ATOM 1968 C C . PRO A 1 245 ? 5.988 -0.546 -18.401 1.00 94.69 245 PRO A C 1
ATOM 1970 O O . PRO A 1 245 ? 6.801 -0.533 -19.322 1.00 94.69 245 PRO A O 1
ATOM 1973 N N . MET A 1 246 ? 6.330 -0.258 -17.140 1.00 94.25 246 MET A N 1
ATOM 1974 C CA . MET A 1 246 ? 7.706 0.074 -16.739 1.00 94.25 246 MET A CA 1
ATOM 1975 C C . MET A 1 246 ? 8.689 -1.077 -17.004 1.00 94.25 246 MET A C 1
ATOM 1977 O O . MET A 1 246 ? 9.811 -0.845 -17.450 1.00 94.25 246 MET A O 1
ATOM 1981 N N . TRP A 1 247 ? 8.279 -2.325 -16.758 1.00 95.69 247 TRP A N 1
ATOM 1982 C CA . TRP A 1 247 ? 9.087 -3.497 -17.099 1.00 95.69 247 TRP A CA 1
ATOM 1983 C C . TRP A 1 247 ? 9.246 -3.675 -18.602 1.00 95.69 247 TRP A C 1
ATOM 1985 O O . TRP A 1 247 ? 10.368 -3.882 -19.051 1.00 95.69 247 TRP A O 1
ATOM 1995 N N . LYS A 1 248 ? 8.176 -3.508 -19.389 1.00 95.38 248 LYS A N 1
ATOM 1996 C CA . LYS A 1 248 ? 8.267 -3.578 -20.858 1.00 95.38 248 LYS A CA 1
ATOM 1997 C C . LYS A 1 248 ? 9.277 -2.564 -21.396 1.00 95.38 248 LYS A C 1
ATOM 1999 O O . LYS A 1 248 ? 10.115 -2.925 -22.215 1.00 95.38 248 LYS A O 1
ATOM 2004 N N . GLN A 1 249 ? 9.242 -1.334 -20.878 1.00 94.81 249 GLN A N 1
ATOM 2005 C CA . GLN A 1 249 ? 10.215 -0.298 -21.220 1.00 94.81 249 GLN A CA 1
ATOM 2006 C C . GLN A 1 249 ? 11.645 -0.715 -20.843 1.00 94.81 249 GLN A C 1
ATOM 2008 O O . GLN A 1 249 ? 12.545 -0.621 -21.673 1.00 94.81 249 GLN A O 1
ATOM 2013 N N . MET A 1 250 ? 11.860 -1.226 -19.624 1.00 95.94 250 MET A N 1
ATOM 2014 C CA . MET A 1 250 ? 13.178 -1.704 -19.191 1.00 95.94 250 MET A CA 1
ATOM 2015 C C . MET A 1 250 ? 13.719 -2.801 -20.115 1.00 95.94 250 MET A C 1
ATOM 2017 O O . MET A 1 250 ? 14.866 -2.722 -20.546 1.00 95.94 250 MET A O 1
ATOM 2021 N N . VAL A 1 251 ? 12.905 -3.812 -20.431 1.00 96.88 251 VAL A N 1
ATOM 2022 C CA . VAL A 1 251 ? 13.303 -4.920 -21.312 1.00 96.88 251 VAL A CA 1
ATOM 2023 C C . VAL A 1 251 ? 13.622 -4.411 -22.713 1.00 96.88 251 VAL A C 1
ATOM 2025 O O . VAL A 1 251 ? 14.627 -4.815 -23.287 1.00 96.88 251 VAL A O 1
ATOM 2028 N N . GLN A 1 252 ? 12.814 -3.495 -23.249 1.00 96.50 252 GLN A N 1
ATOM 2029 C CA . GLN A 1 252 ? 13.032 -2.919 -24.574 1.00 96.50 252 GLN A CA 1
ATOM 2030 C C . GLN A 1 252 ? 14.334 -2.111 -24.651 1.00 96.50 252 GLN A C 1
ATOM 2032 O O . GLN A 1 252 ? 15.085 -2.255 -25.611 1.00 96.50 252 GLN A O 1
ATOM 2037 N N . GLU A 1 253 ? 14.612 -1.271 -23.654 1.00 95.06 253 GLU A N 1
ATOM 2038 C CA . GLU A 1 253 ? 15.788 -0.391 -23.657 1.00 95.06 253 GLU A CA 1
ATOM 2039 C C . GLU A 1 253 ? 17.089 -1.135 -23.333 1.00 95.06 253 GLU A C 1
ATOM 2041 O O . GLU A 1 253 ? 18.157 -0.741 -23.794 1.00 95.06 253 GLU A O 1
ATOM 2046 N N . THR A 1 254 ? 17.018 -2.214 -22.551 1.00 95.06 254 THR A N 1
ATOM 2047 C CA . THR A 1 254 ? 18.202 -3.004 -22.164 1.00 95.06 254 THR A CA 1
ATOM 2048 C C . THR A 1 254 ? 18.413 -4.259 -23.005 1.00 95.06 254 THR A C 1
ATOM 2050 O O . THR A 1 254 ? 19.487 -4.853 -22.950 1.00 95.06 254 THR A O 1
ATOM 2053 N N . GLY A 1 255 ? 17.396 -4.691 -23.753 1.00 96.12 255 GLY A N 1
ATOM 2054 C CA . GLY A 1 255 ? 17.396 -5.955 -24.486 1.00 96.12 255 GLY A CA 1
ATOM 2055 C C . GLY A 1 255 ? 17.339 -7.203 -23.596 1.00 96.12 255 GLY A C 1
ATOM 2056 O O . GLY A 1 255 ? 17.616 -8.294 -24.089 1.00 96.12 255 GLY A O 1
ATOM 2057 N N . LYS A 1 256 ? 17.017 -7.073 -22.297 1.00 94.69 256 LYS A N 1
ATOM 2058 C CA . LYS A 1 256 ? 17.090 -8.177 -21.325 1.00 94.69 256 LYS A CA 1
ATOM 2059 C C . LYS A 1 256 ? 15.911 -8.215 -20.351 1.00 94.69 256 LYS A C 1
ATOM 2061 O O . LYS A 1 256 ? 15.543 -7.202 -19.760 1.00 94.69 256 LYS A O 1
ATOM 2066 N N . ASP A 1 257 ? 15.375 -9.414 -20.115 1.00 95.62 257 ASP A N 1
ATOM 2067 C CA . ASP A 1 257 ? 14.367 -9.680 -19.083 1.00 95.62 257 ASP A CA 1
ATOM 2068 C C . ASP A 1 257 ? 15.000 -10.226 -17.797 1.00 95.62 257 ASP A C 1
ATOM 2070 O O . ASP A 1 257 ? 15.074 -11.431 -17.555 1.00 95.62 257 ASP A O 1
ATOM 2074 N N . TYR A 1 258 ? 15.438 -9.298 -16.945 1.00 94.56 258 TYR A N 1
ATOM 2075 C CA . TYR A 1 258 ? 16.114 -9.606 -15.683 1.00 94.56 258 TYR A CA 1
ATOM 2076 C C . TYR A 1 258 ? 15.289 -10.477 -14.730 1.00 94.56 258 TYR A C 1
ATOM 2078 O O . TYR A 1 258 ? 15.863 -11.278 -13.997 1.00 94.56 258 TYR A O 1
ATOM 2086 N N . TRP A 1 259 ? 13.959 -10.341 -14.720 1.00 93.75 259 TRP A N 1
ATOM 2087 C CA . TRP A 1 259 ? 13.111 -11.133 -13.825 1.00 93.75 259 TRP A CA 1
ATOM 2088 C C . TRP A 1 259 ? 13.026 -12.580 -14.276 1.00 93.75 259 TRP A C 1
ATOM 2090 O O . TRP A 1 259 ? 13.172 -13.483 -13.456 1.00 93.75 259 TRP A O 1
ATOM 2100 N N . ARG A 1 260 ? 12.822 -12.806 -15.578 1.00 91.44 260 ARG A N 1
ATOM 2101 C CA . ARG A 1 260 ? 12.819 -14.156 -16.141 1.00 91.44 260 ARG A CA 1
ATOM 2102 C C . ARG A 1 260 ? 14.161 -14.841 -15.925 1.00 91.44 260 ARG A C 1
ATOM 2104 O O . ARG A 1 260 ? 14.179 -15.982 -15.473 1.00 91.44 260 ARG A O 1
ATOM 2111 N N . ASP A 1 261 ? 15.261 -14.149 -16.203 1.00 92.12 261 ASP A N 1
ATOM 2112 C CA . ASP A 1 261 ? 16.596 -14.718 -16.022 1.00 92.12 261 ASP A CA 1
ATOM 2113 C C . ASP A 1 261 ? 16.877 -15.054 -14.555 1.00 92.12 261 ASP A C 1
ATOM 2115 O O . ASP A 1 261 ? 17.429 -16.114 -14.271 1.00 92.12 261 ASP A O 1
ATOM 2119 N N . TRP A 1 262 ? 16.427 -14.222 -13.614 1.00 90.62 262 TRP A N 1
ATOM 2120 C CA . TRP A 1 262 ? 16.532 -14.517 -12.186 1.00 90.62 262 TRP A CA 1
ATOM 2121 C C . TRP A 1 262 ? 15.705 -15.746 -11.774 1.00 90.62 262 TRP A C 1
ATOM 2123 O O . TRP A 1 262 ? 16.239 -16.667 -11.160 1.00 90.62 262 TRP A O 1
ATOM 2133 N N . VAL A 1 263 ? 14.429 -15.824 -12.177 1.00 86.81 263 VAL A N 1
ATOM 2134 C CA . VAL A 1 263 ? 13.545 -16.973 -11.876 1.00 86.81 263 VAL A CA 1
ATOM 2135 C C . VAL A 1 263 ? 14.086 -18.284 -12.462 1.00 86.81 263 VAL A C 1
ATOM 2137 O O . VAL A 1 263 ? 13.904 -19.356 -11.880 1.00 86.81 263 VAL A O 1
ATOM 2140 N N . LEU A 1 264 ? 14.755 -18.221 -13.616 1.00 85.50 264 LEU A N 1
ATOM 2141 C CA . LEU A 1 264 ? 15.374 -19.382 -14.257 1.00 85.50 264 LEU A CA 1
ATOM 2142 C C . LEU A 1 264 ? 16.762 -19.730 -13.696 1.00 85.50 264 LEU A C 1
ATOM 2144 O O . LEU A 1 264 ? 17.289 -20.784 -14.044 1.00 85.50 264 LEU A O 1
ATOM 2148 N N . GLY A 1 265 ? 17.332 -18.899 -12.818 1.00 86.38 265 GLY A N 1
ATOM 2149 C CA . GLY A 1 265 ? 18.675 -19.088 -12.261 1.00 86.38 265 GLY A CA 1
ATOM 2150 C C . GLY A 1 265 ? 19.816 -18.658 -13.192 1.00 86.38 265 GLY A C 1
ATOM 2151 O O . GLY A 1 265 ? 20.974 -18.965 -12.918 1.00 86.38 265 GLY A O 1
ATOM 2152 N N . ASN A 1 266 ? 19.508 -17.939 -14.274 1.00 89.69 266 ASN A N 1
ATOM 2153 C CA . ASN A 1 266 ? 20.479 -17.380 -15.219 1.00 89.69 266 ASN A CA 1
ATOM 2154 C C . ASN A 1 266 ? 21.089 -16.054 -14.727 1.00 89.6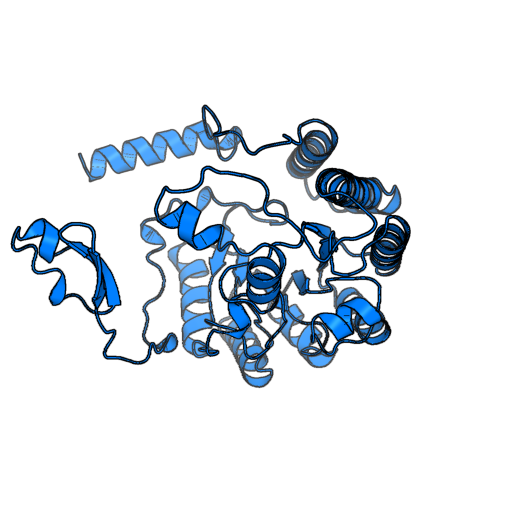9 266 ASN A C 1
ATOM 2156 O O . ASN A 1 266 ? 22.122 -15.626 -15.237 1.00 89.69 266 ASN A O 1
ATOM 2160 N N . GLU A 1 267 ? 20.460 -15.395 -13.750 1.00 88.06 267 GLU A N 1
ATOM 2161 C CA . GLU A 1 267 ? 20.931 -14.150 -13.137 1.00 88.06 267 GLU A CA 1
ATOM 2162 C C . GLU A 1 267 ? 20.965 -14.289 -11.608 1.00 88.06 267 GLU A C 1
ATOM 2164 O O . GLU A 1 267 ? 20.110 -14.940 -11.009 1.00 88.06 267 GLU A O 1
ATOM 2169 N N . LYS A 1 268 ? 21.948 -13.652 -10.965 1.00 88.62 268 LYS A N 1
ATOM 2170 C CA . LYS A 1 268 ? 22.019 -13.532 -9.501 1.00 88.62 268 LYS A CA 1
ATOM 2171 C C . LYS A 1 268 ? 21.281 -12.283 -9.020 1.00 88.62 268 LYS A C 1
ATOM 2173 O O . LYS A 1 268 ? 21.053 -11.356 -9.794 1.00 88.62 268 LYS A O 1
ATOM 2178 N N . ASP A 1 269 ? 20.982 -12.228 -7.725 1.00 84.94 269 ASP A N 1
ATOM 2179 C CA . ASP A 1 269 ? 20.460 -11.023 -7.076 1.00 84.94 269 ASP A CA 1
ATOM 2180 C C . ASP A 1 269 ? 21.325 -9.804 -7.413 1.00 84.94 269 ASP A C 1
ATOM 2182 O O . ASP A 1 269 ? 22.541 -9.792 -7.195 1.00 84.94 269 ASP A O 1
ATOM 2186 N N . ARG A 1 270 ? 20.686 -8.767 -7.953 1.00 86.75 270 ARG A N 1
ATOM 2187 C CA . ARG A 1 270 ? 21.338 -7.520 -8.350 1.00 86.75 270 ARG A CA 1
ATOM 2188 C C . ARG A 1 270 ? 20.369 -6.356 -8.314 1.00 86.75 270 ARG A C 1
ATOM 2190 O O . ARG A 1 270 ? 19.152 -6.531 -8.313 1.00 86.75 270 ARG A O 1
ATOM 2197 N N . GLU A 1 271 ? 20.919 -5.152 -8.390 1.00 85.88 271 GLU A N 1
ATOM 2198 C CA . GLU A 1 271 ? 20.107 -3.982 -8.684 1.00 85.88 271 GLU A CA 1
ATOM 2199 C C . GLU A 1 271 ? 19.664 -3.986 -10.157 1.00 85.88 271 GLU A C 1
ATOM 2201 O O . GLU A 1 271 ? 20.467 -4.227 -11.070 1.00 85.88 271 GLU A O 1
ATOM 2206 N N . LEU A 1 272 ? 18.375 -3.711 -10.378 1.00 90.94 272 LEU A N 1
ATOM 2207 C CA . LEU A 1 272 ? 17.811 -3.563 -11.714 1.00 90.94 272 LEU A CA 1
ATOM 2208 C C . LEU A 1 272 ? 18.194 -2.209 -12.327 1.00 90.94 272 LEU A C 1
ATOM 2210 O O . LEU A 1 272 ? 18.190 -1.188 -11.627 1.00 90.94 272 LEU A O 1
ATOM 2214 N N . PRO A 1 273 ? 18.496 -2.165 -13.635 1.00 92.31 273 PRO A N 1
ATOM 2215 C CA . PRO A 1 273 ? 18.729 -0.902 -14.316 1.00 92.31 273 PRO A CA 1
ATOM 2216 C C . PRO A 1 273 ? 17.448 -0.061 -14.351 1.00 92.31 273 PRO A C 1
ATOM 2218 O O . PRO A 1 273 ? 16.335 -0.579 -14.434 1.00 92.31 273 PRO A O 1
ATOM 2221 N N . ARG A 1 274 ? 17.619 1.261 -14.332 1.00 94.00 274 ARG A N 1
ATOM 2222 C CA . ARG A 1 274 ? 16.547 2.247 -14.515 1.00 94.00 274 ARG A CA 1
ATOM 2223 C C . ARG A 1 274 ? 16.847 3.063 -15.775 1.00 94.00 274 ARG A C 1
ATOM 2225 O O . ARG A 1 274 ? 17.313 4.194 -15.659 1.00 94.00 274 ARG A O 1
ATOM 2232 N N . PRO A 1 275 ? 16.661 2.497 -16.980 1.00 93.00 275 PRO A N 1
ATOM 2233 C CA . PRO A 1 275 ? 17.167 3.104 -18.216 1.00 93.00 275 PRO A CA 1
ATOM 2234 C C . PRO A 1 275 ? 16.454 4.424 -18.588 1.00 93.00 275 PRO A C 1
ATOM 2236 O O . PRO A 1 275 ? 17.014 5.270 -19.281 1.00 93.00 275 PRO A O 1
ATOM 2239 N N . TRP A 1 276 ? 15.294 4.692 -17.980 1.00 93.06 276 TRP A N 1
ATOM 2240 C CA . TRP A 1 276 ? 14.604 5.986 -18.027 1.00 93.06 276 TRP A CA 1
ATOM 2241 C C . TRP A 1 276 ? 15.297 7.120 -17.244 1.00 93.06 276 TRP A C 1
ATOM 2243 O O . TRP A 1 276 ? 14.859 8.274 -17.320 1.00 93.06 276 TRP A O 1
ATOM 2253 N N . LEU A 1 277 ? 16.343 6.828 -16.466 1.00 93.81 277 LEU A N 1
ATOM 2254 C CA . LEU A 1 277 ? 17.140 7.832 -15.764 1.00 93.81 277 LEU A CA 1
ATOM 2255 C C . LEU A 1 277 ? 18.325 8.267 -16.623 1.00 93.81 277 LEU A C 1
ATOM 2257 O O . LEU A 1 277 ? 19.223 7.485 -16.915 1.00 93.81 277 LEU A O 1
ATOM 2261 N N . LYS A 1 278 ? 18.346 9.553 -16.988 1.00 90.00 278 LYS A N 1
ATOM 2262 C CA . LYS A 1 278 ? 19.429 10.155 -17.790 1.00 90.00 278 LYS A CA 1
ATOM 2263 C C . LYS A 1 278 ? 20.399 11.004 -16.969 1.00 90.00 278 LYS A C 1
ATOM 2265 O O . LYS A 1 278 ? 21.511 11.267 -17.407 1.00 90.00 278 LYS A O 1
ATOM 2270 N N . THR A 1 279 ? 19.961 11.480 -15.806 1.00 90.81 279 THR A N 1
ATOM 2271 C CA . THR A 1 279 ? 20.634 12.556 -15.057 1.00 90.81 279 THR A CA 1
ATOM 2272 C C . THR A 1 279 ? 21.142 12.149 -13.684 1.00 90.81 279 THR A C 1
ATOM 2274 O O . THR A 1 279 ? 21.898 12.908 -13.082 1.00 90.81 279 THR A O 1
ATOM 2277 N N . ILE A 1 280 ? 20.688 11.011 -13.159 1.00 94.06 280 ILE A N 1
ATOM 2278 C CA . ILE A 1 280 ? 21.119 10.481 -11.866 1.00 94.06 280 ILE A CA 1
ATOM 2279 C C . ILE A 1 280 ? 21.361 8.979 -11.977 1.00 94.06 280 ILE A C 1
ATOM 2281 O O . ILE A 1 280 ? 20.669 8.295 -12.730 1.00 94.06 280 ILE A O 1
ATOM 2285 N N . THR A 1 281 ? 22.331 8.470 -11.224 1.00 93.81 281 THR A N 1
ATOM 2286 C CA . THR A 1 281 ? 22.626 7.034 -11.175 1.00 93.81 281 THR A CA 1
ATOM 2287 C C . THR A 1 281 ? 21.687 6.299 -10.216 1.00 93.81 281 THR A C 1
ATOM 2289 O O . THR A 1 281 ? 21.033 6.896 -9.359 1.00 93.81 281 THR A O 1
ATOM 2292 N N . ASN A 1 282 ? 21.654 4.973 -10.318 1.00 90.81 282 ASN A N 1
ATOM 2293 C CA . ASN A 1 282 ? 20.959 4.115 -9.362 1.00 90.81 282 ASN A CA 1
ATOM 2294 C C . ASN A 1 282 ? 21.443 4.315 -7.912 1.00 90.81 282 ASN A C 1
ATOM 2296 O O . ASN A 1 282 ? 20.636 4.451 -6.996 1.00 90.81 282 ASN A O 1
ATOM 2300 N N . GLU A 1 283 ? 22.756 4.438 -7.714 1.00 91.31 283 GLU A N 1
ATOM 2301 C CA . GLU A 1 283 ? 23.338 4.734 -6.403 1.00 91.31 283 GLU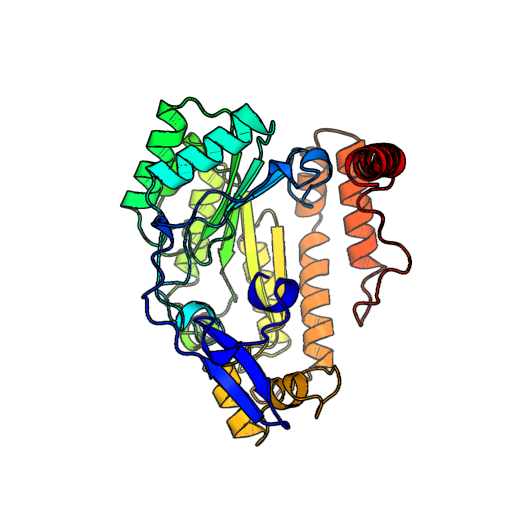 A CA 1
ATOM 2302 C C . GLU A 1 283 ? 22.880 6.105 -5.873 1.00 91.31 283 GLU A C 1
ATOM 2304 O O . GLU A 1 283 ? 22.627 6.282 -4.679 1.00 91.31 283 GLU A O 1
ATOM 2309 N N . GLU A 1 284 ? 22.741 7.097 -6.755 1.00 93.88 284 GLU A N 1
ATOM 2310 C CA . GLU A 1 284 ? 22.197 8.399 -6.378 1.00 93.88 284 GLU A CA 1
ATOM 2311 C C . GLU A 1 284 ? 20.712 8.323 -6.011 1.00 93.88 284 GLU A C 1
ATOM 2313 O O . GLU A 1 284 ? 20.314 8.991 -5.060 1.00 93.88 284 GLU A O 1
ATOM 2318 N N . VAL A 1 285 ? 19.904 7.502 -6.693 1.00 94.31 285 VAL A N 1
ATOM 2319 C CA . VAL A 1 285 ? 18.503 7.235 -6.309 1.00 94.31 285 VAL A CA 1
ATOM 2320 C C . VAL A 1 285 ? 18.429 6.672 -4.894 1.00 94.31 285 VAL A C 1
ATOM 2322 O O . VAL A 1 285 ? 17.646 7.170 -4.084 1.00 94.31 285 VAL A O 1
ATOM 2325 N N . ASP A 1 286 ? 19.276 5.698 -4.566 1.00 90.75 286 ASP A N 1
ATOM 2326 C CA . ASP A 1 286 ? 19.348 5.096 -3.234 1.00 90.75 286 ASP A CA 1
ATOM 2327 C C . ASP A 1 286 ? 19.691 6.136 -2.159 1.00 90.75 286 ASP A C 1
ATOM 2329 O O . ASP A 1 286 ? 18.980 6.273 -1.155 1.00 90.75 286 ASP A O 1
ATOM 2333 N N . LYS A 1 287 ? 20.732 6.942 -2.404 1.00 92.50 287 LYS A N 1
ATOM 2334 C CA . LYS A 1 287 ? 21.130 8.036 -1.506 1.00 92.50 287 LYS A CA 1
ATOM 2335 C C . LYS A 1 287 ? 20.024 9.080 -1.356 1.00 92.50 287 LYS A C 1
ATOM 2337 O O . LYS A 1 287 ? 19.797 9.565 -0.249 1.00 92.50 287 LYS A O 1
ATOM 2342 N N . LEU A 1 288 ? 19.333 9.429 -2.440 1.00 95.19 288 LEU A N 1
ATOM 2343 C CA . LEU A 1 288 ? 18.272 10.437 -2.450 1.00 95.19 288 LEU A CA 1
ATOM 2344 C C . LEU A 1 288 ? 17.002 9.961 -1.739 1.00 95.19 288 LEU A C 1
ATOM 2346 O O . LEU A 1 288 ? 16.430 10.733 -0.971 1.00 95.19 288 LEU A O 1
ATOM 2350 N N . ALA A 1 289 ? 16.583 8.709 -1.941 1.00 94.12 289 ALA A N 1
ATOM 2351 C CA . ALA A 1 289 ? 15.443 8.121 -1.241 1.00 94.12 289 ALA A CA 1
ATOM 2352 C C . ALA A 1 289 ? 15.700 8.077 0.272 1.00 94.12 289 ALA A C 1
ATOM 2354 O O . ALA A 1 289 ? 14.880 8.563 1.056 1.00 94.12 289 ALA A O 1
ATOM 2355 N N . ARG A 1 290 ? 16.889 7.606 0.678 1.00 91.50 290 ARG A N 1
ATOM 2356 C CA . ARG A 1 290 ? 17.335 7.625 2.079 1.00 91.50 290 ARG A CA 1
ATOM 2357 C C . ARG A 1 290 ? 17.371 9.042 2.644 1.00 91.50 290 ARG A C 1
ATOM 2359 O O . ARG A 1 290 ? 16.832 9.296 3.720 1.00 91.50 290 ARG A O 1
ATOM 2366 N N . TRP A 1 291 ? 17.987 9.973 1.918 1.00 93.88 291 TRP A N 1
ATOM 2367 C CA . TRP A 1 291 ? 18.074 11.375 2.316 1.00 93.88 291 TRP A CA 1
ATOM 2368 C C . TRP A 1 291 ? 16.687 11.990 2.533 1.00 93.88 291 TRP A C 1
ATOM 2370 O O . TRP A 1 291 ? 16.471 12.634 3.558 1.00 93.88 291 TRP A O 1
ATOM 2380 N N . ALA A 1 292 ? 15.741 11.769 1.617 1.00 95.44 292 ALA A N 1
ATOM 2381 C CA . ALA A 1 292 ? 14.382 12.291 1.729 1.00 95.44 292 ALA A CA 1
ATOM 2382 C C . ALA A 1 292 ? 13.648 11.697 2.941 1.00 95.44 292 ALA A C 1
ATOM 2384 O O . ALA A 1 292 ? 13.051 12.443 3.723 1.00 95.44 292 ALA A O 1
ATOM 2385 N N . TYR A 1 293 ? 13.764 10.380 3.140 1.00 92.62 293 TYR A N 1
ATOM 2386 C CA . TYR A 1 293 ? 13.162 9.674 4.269 1.00 92.62 293 TYR A CA 1
ATOM 2387 C C . TYR A 1 293 ? 13.673 10.206 5.611 1.00 92.62 293 TYR A C 1
ATOM 2389 O O . TYR A 1 293 ? 12.870 10.632 6.444 1.00 92.62 293 TYR A O 1
ATOM 2397 N N . ILE A 1 294 ? 14.995 10.286 5.798 1.00 91.44 294 ILE A N 1
ATOM 2398 C CA . ILE A 1 294 ? 15.600 10.820 7.027 1.00 91.44 294 ILE A CA 1
ATOM 2399 C C . ILE A 1 294 ? 15.225 12.294 7.204 1.00 91.44 294 ILE A C 1
ATOM 2401 O O . ILE A 1 294 ? 14.730 12.690 8.256 1.00 91.44 294 ILE A O 1
ATOM 2405 N N . LYS A 1 295 ? 15.383 13.122 6.164 1.00 94.69 295 LYS A N 1
ATOM 2406 C CA . LYS A 1 295 ? 15.127 14.566 6.258 1.00 94.69 295 LYS A CA 1
ATOM 2407 C C . LYS A 1 295 ? 13.679 14.885 6.638 1.00 94.69 295 LYS A C 1
ATOM 2409 O O . LYS A 1 295 ? 13.453 15.890 7.312 1.00 94.69 295 LYS A O 1
ATOM 2414 N N . TYR A 1 296 ? 12.712 14.069 6.218 1.00 94.88 296 TYR A N 1
ATOM 2415 C CA . TYR A 1 296 ? 11.313 14.228 6.613 1.00 94.88 296 TYR A CA 1
ATOM 2416 C C . TYR A 1 296 ? 11.076 13.883 8.088 1.00 94.88 296 TYR A C 1
ATOM 2418 O O . TYR A 1 296 ? 10.447 14.670 8.802 1.00 94.88 296 TYR A O 1
ATOM 2426 N N . HIS A 1 297 ? 11.582 12.730 8.535 1.00 91.81 297 HIS A N 1
ATOM 2427 C CA . HIS A 1 297 ? 11.363 12.209 9.888 1.00 91.81 297 HIS A CA 1
ATOM 2428 C C . HIS A 1 297 ? 12.213 12.923 10.951 1.00 91.81 297 HIS A C 1
ATOM 2430 O O . HIS A 1 297 ? 11.846 12.936 12.118 1.00 91.81 297 HIS A O 1
ATOM 2436 N N . SER A 1 298 ? 13.300 13.595 10.560 1.00 92.19 298 SER A N 1
ATOM 2437 C CA . SER A 1 298 ? 14.123 14.426 11.452 1.00 92.19 298 SER A CA 1
ATOM 2438 C C . SER A 1 298 ? 13.605 15.860 11.632 1.00 92.19 298 SER A C 1
ATOM 2440 O O . SER A 1 298 ? 14.279 16.685 12.248 1.00 92.19 298 SER A O 1
ATOM 2442 N N . ARG A 1 299 ? 12.436 16.217 11.078 1.00 94.00 299 ARG A N 1
ATOM 2443 C CA . ARG A 1 299 ? 11.838 17.541 11.314 1.00 94.00 299 ARG A CA 1
ATOM 2444 C C . ARG A 1 299 ? 11.475 17.692 12.789 1.00 94.00 299 ARG A C 1
ATOM 2446 O O . ARG A 1 299 ? 10.778 16.842 13.334 1.00 94.00 299 ARG A O 1
ATOM 2453 N N . LEU A 1 300 ? 11.838 18.820 13.399 1.00 90.56 300 LEU A N 1
ATOM 2454 C CA . LEU A 1 300 ? 11.542 19.081 14.810 1.00 90.56 300 LEU A CA 1
ATOM 2455 C C . LEU A 1 300 ? 10.045 18.935 15.128 1.00 90.56 300 LEU A C 1
ATOM 2457 O O . LEU A 1 300 ? 9.690 18.230 16.064 1.00 90.56 300 LEU A O 1
ATOM 2461 N N . GLY A 1 301 ? 9.164 19.506 14.300 1.00 90.31 301 GLY A N 1
ATOM 2462 C CA . GLY A 1 301 ? 7.713 19.368 14.480 1.00 90.31 301 GLY A CA 1
ATOM 2463 C C . GLY A 1 301 ? 7.214 17.919 14.394 1.00 90.31 301 GLY A C 1
ATOM 2464 O O . GLY A 1 301 ? 6.326 17.532 15.147 1.00 90.31 301 GLY A O 1
ATOM 2465 N N . PHE A 1 302 ? 7.827 17.091 13.540 1.00 90.44 302 PHE A N 1
ATOM 2466 C CA . PHE A 1 302 ? 7.513 15.664 13.458 1.00 90.44 302 PHE A CA 1
ATOM 2467 C C . PHE A 1 302 ? 7.922 14.939 14.744 1.00 90.44 302 PHE A C 1
ATOM 2469 O O . PHE A 1 302 ? 7.111 14.213 15.319 1.00 90.44 302 PHE A O 1
ATOM 2476 N N . LEU A 1 303 ? 9.162 15.153 15.196 1.00 89.50 303 LEU A N 1
ATOM 2477 C CA . LEU A 1 303 ? 9.721 14.508 16.385 1.00 89.50 303 LEU A CA 1
ATOM 2478 C C . LEU A 1 303 ? 8.946 14.896 17.646 1.00 89.50 303 LEU A C 1
ATOM 2480 O O . LEU A 1 303 ? 8.554 14.019 18.411 1.00 89.50 303 LEU A O 1
ATOM 2484 N N . LEU A 1 304 ? 8.660 16.189 17.823 1.00 88.88 304 LEU A N 1
ATOM 2485 C CA . LEU A 1 304 ? 7.882 16.691 18.954 1.00 88.88 304 LEU A CA 1
ATOM 2486 C C . LEU A 1 304 ? 6.473 16.096 18.965 1.00 88.88 304 LEU A C 1
ATOM 2488 O O . LEU A 1 304 ? 6.061 15.540 19.979 1.00 88.88 304 LEU A O 1
ATOM 2492 N N . ARG A 1 305 ? 5.759 16.126 17.831 1.00 88.44 305 ARG A N 1
ATOM 2493 C CA . ARG A 1 305 ? 4.420 15.527 17.719 1.00 88.44 305 ARG A CA 1
ATOM 2494 C C . ARG A 1 305 ? 4.424 14.053 18.121 1.00 88.44 305 ARG A C 1
ATOM 2496 O O . ARG A 1 305 ? 3.549 13.614 18.858 1.00 88.44 305 ARG A O 1
ATOM 2503 N N . HIS A 1 306 ? 5.411 13.288 17.663 1.00 84.00 306 HIS A N 1
ATOM 2504 C CA . HIS A 1 306 ? 5.512 11.871 18.002 1.00 84.00 306 HIS A CA 1
ATOM 2505 C C . HIS A 1 306 ? 5.881 11.636 19.464 1.00 84.00 306 HIS A C 1
ATOM 2507 O O . HIS A 1 306 ? 5.321 10.725 20.065 1.00 84.00 306 HIS A O 1
ATOM 2513 N N . ALA A 1 307 ? 6.765 12.452 20.041 1.00 84.94 307 ALA A N 1
ATOM 2514 C CA . ALA A 1 307 ? 7.114 12.371 21.454 1.00 84.94 307 ALA A CA 1
ATOM 2515 C C . ALA A 1 307 ? 5.899 12.660 22.353 1.00 84.94 307 ALA A C 1
ATOM 2517 O O . ALA A 1 307 ? 5.623 11.879 23.259 1.00 84.94 307 ALA A O 1
ATOM 2518 N N . PHE A 1 308 ? 5.128 13.713 22.057 1.00 86.56 308 PHE A N 1
ATOM 2519 C CA . PHE A 1 308 ? 3.934 14.083 22.830 1.00 86.56 308 PHE A CA 1
ATOM 2520 C C . PHE A 1 308 ? 2.764 13.106 22.664 1.00 86.56 308 PHE A C 1
ATOM 2522 O O . PHE A 1 308 ? 1.968 12.950 23.584 1.00 86.56 308 PHE A O 1
ATOM 2529 N N . ASN A 1 309 ? 2.665 12.422 21.521 1.00 83.62 309 ASN A N 1
ATOM 2530 C CA . ASN A 1 309 ? 1.590 11.461 21.259 1.00 83.62 309 ASN A CA 1
ATOM 2531 C C . ASN A 1 309 ? 1.889 10.037 21.764 1.00 83.62 309 ASN A C 1
ATOM 2533 O O . ASN A 1 309 ? 1.027 9.164 21.644 1.00 83.62 309 ASN A O 1
ATOM 2537 N N . CYS A 1 310 ? 3.089 9.767 22.289 1.00 80.25 310 CYS A N 1
ATOM 2538 C CA . CYS A 1 310 ? 3.398 8.463 22.876 1.00 80.25 310 CYS A CA 1
ATOM 2539 C C . CYS A 1 310 ? 2.614 8.268 24.176 1.00 80.25 310 CYS A C 1
ATOM 2541 O O . CYS A 1 310 ? 2.680 9.094 25.083 1.00 80.25 310 CYS A O 1
ATOM 2543 N N . LYS A 1 311 ? 1.913 7.137 24.297 1.00 77.62 311 LYS A N 1
ATOM 2544 C CA . LYS A 1 311 ? 1.084 6.823 25.471 1.00 77.62 311 LYS A CA 1
ATOM 2545 C C . LYS A 1 311 ? 1.863 6.104 26.574 1.00 77.62 311 LYS A C 1
ATOM 2547 O O . LYS A 1 311 ? 1.334 5.890 27.660 1.00 77.62 311 LYS A O 1
ATOM 2552 N N . SER A 1 312 ? 3.103 5.687 26.305 1.00 77.12 312 SER A N 1
ATOM 2553 C CA . SER A 1 312 ? 3.961 5.011 27.281 1.00 77.12 312 SER A CA 1
ATOM 2554 C C . SER A 1 312 ? 5.450 5.225 27.006 1.00 77.12 312 SER A C 1
ATOM 2556 O O . SER A 1 312 ? 5.866 5.443 25.867 1.00 77.12 312 SER A O 1
ATOM 2558 N N . ILE A 1 313 ? 6.271 5.074 28.051 1.00 77.50 313 ILE A N 1
ATOM 2559 C CA . ILE A 1 313 ? 7.740 5.097 27.947 1.00 77.50 313 ILE A CA 1
ATOM 2560 C C . ILE A 1 313 ? 8.234 3.971 27.027 1.00 77.50 313 ILE A C 1
ATOM 2562 O O . ILE A 1 313 ? 9.133 4.184 26.220 1.00 77.50 313 ILE A O 1
ATOM 2566 N N . SER A 1 314 ? 7.616 2.787 27.092 1.00 72.25 314 SER A N 1
ATOM 2567 C CA . SER A 1 314 ? 7.948 1.663 26.205 1.00 72.25 314 SER A CA 1
ATOM 2568 C C . SER A 1 314 ? 7.700 2.002 24.732 1.00 72.25 314 SER A C 1
ATOM 2570 O O . SER A 1 314 ? 8.538 1.715 23.881 1.00 72.25 314 SER A O 1
ATOM 2572 N N . GLU A 1 315 ? 6.579 2.654 24.412 1.00 73.44 315 GLU A N 1
ATOM 2573 C CA . GLU A 1 315 ? 6.292 3.116 23.052 1.00 73.44 315 GLU A CA 1
ATOM 2574 C C . GLU A 1 315 ? 7.316 4.154 22.577 1.00 73.44 315 GLU A C 1
ATOM 2576 O O . GLU A 1 315 ? 7.837 4.028 21.467 1.00 73.44 315 GLU A O 1
ATOM 2581 N N . LEU A 1 316 ? 7.654 5.124 23.432 1.00 80.44 316 LEU A N 1
ATOM 2582 C CA . LEU A 1 316 ? 8.662 6.140 23.135 1.00 80.44 316 LEU A CA 1
ATOM 2583 C C . LEU A 1 316 ? 10.041 5.520 22.876 1.00 80.44 316 LEU A C 1
ATOM 2585 O O . LEU A 1 316 ? 10.697 5.885 21.901 1.00 80.44 316 LEU A O 1
ATOM 2589 N N . LEU A 1 317 ? 10.468 4.564 23.705 1.00 78.75 317 LEU A N 1
ATOM 2590 C CA . LEU A 1 317 ? 11.728 3.842 23.525 1.00 78.75 317 LEU A CA 1
ATOM 2591 C C . LEU A 1 317 ? 11.737 3.049 22.216 1.00 78.75 317 LEU A C 1
ATOM 2593 O O . LEU A 1 317 ? 12.687 3.183 21.451 1.00 78.75 317 LEU A O 1
ATOM 2597 N N . ARG A 1 318 ? 10.675 2.289 21.905 1.00 76.25 318 ARG A N 1
ATOM 2598 C CA . ARG A 1 318 ? 10.581 1.530 20.642 1.00 76.25 318 ARG A CA 1
ATOM 2599 C C . ARG A 1 318 ? 10.659 2.444 19.420 1.00 76.25 318 ARG A C 1
ATOM 2601 O O . ARG A 1 318 ? 11.427 2.174 18.502 1.00 76.25 318 ARG A O 1
ATOM 2608 N N . LYS A 1 319 ? 9.895 3.542 19.414 1.00 79.50 319 LYS A N 1
ATOM 2609 C CA . LYS A 1 319 ? 9.909 4.528 18.321 1.00 79.50 319 LYS A CA 1
ATOM 2610 C C . LYS A 1 319 ? 11.262 5.227 18.196 1.00 79.50 319 LYS A C 1
ATOM 2612 O O . LYS A 1 319 ? 11.729 5.438 17.081 1.00 79.50 319 LYS A O 1
ATOM 2617 N N . SER A 1 320 ? 11.901 5.547 19.322 1.00 81.62 320 SER A N 1
ATOM 2618 C CA . SER A 1 320 ? 13.232 6.161 19.333 1.00 81.62 320 SER A CA 1
ATOM 2619 C C . SER A 1 320 ? 14.290 5.203 18.796 1.00 81.62 320 SER A C 1
ATOM 2621 O O . SER A 1 320 ? 15.070 5.598 17.937 1.00 81.62 320 SER A O 1
ATOM 2623 N N . LEU A 1 321 ? 14.289 3.939 19.234 1.00 81.31 321 LEU A N 1
ATOM 2624 C CA . LEU A 1 321 ? 15.188 2.902 18.720 1.00 81.31 321 LEU A CA 1
ATOM 2625 C C . LEU A 1 321 ? 15.008 2.709 17.214 1.00 81.31 321 LEU A C 1
ATOM 2627 O O . LEU A 1 321 ? 15.989 2.799 16.488 1.00 81.31 321 LEU A O 1
ATOM 2631 N N . ALA A 1 322 ? 13.770 2.569 16.733 1.00 77.25 322 ALA A N 1
ATOM 2632 C CA . ALA A 1 322 ? 13.486 2.467 15.301 1.00 77.25 322 ALA A CA 1
ATOM 2633 C C . ALA A 1 322 ? 13.986 3.696 14.512 1.00 77.25 322 ALA A C 1
ATOM 2635 O O . ALA A 1 322 ? 14.508 3.563 13.407 1.00 77.25 322 ALA A O 1
ATOM 2636 N N . TYR A 1 323 ? 13.875 4.903 15.079 1.00 82.12 323 TYR A N 1
ATOM 2637 C CA . TYR A 1 323 ? 14.427 6.122 14.482 1.00 82.12 323 TYR A CA 1
ATOM 2638 C C . TYR A 1 323 ? 15.966 6.123 14.453 1.00 82.12 323 TYR A C 1
ATOM 2640 O O . TYR A 1 323 ? 16.562 6.490 13.439 1.00 82.12 323 TYR A O 1
ATOM 2648 N N . PHE A 1 324 ? 16.627 5.685 15.528 1.00 82.50 324 PHE A N 1
ATOM 2649 C CA . PHE A 1 324 ? 18.085 5.536 15.558 1.00 82.50 324 PHE A CA 1
ATOM 2650 C C . PHE A 1 324 ? 18.563 4.467 14.573 1.00 82.50 324 PHE A C 1
ATOM 2652 O O . PHE A 1 324 ? 19.498 4.721 13.817 1.00 82.50 324 PHE A O 1
ATOM 2659 N N . GLU A 1 325 ? 17.896 3.316 14.518 1.00 78.38 325 GLU A N 1
ATOM 2660 C CA . GLU A 1 325 ? 18.146 2.263 13.532 1.00 78.38 325 GLU A CA 1
ATOM 2661 C C . GLU A 1 325 ? 17.988 2.794 12.104 1.00 78.38 325 GLU A C 1
ATOM 2663 O O . GLU A 1 325 ? 18.859 2.587 11.263 1.00 78.38 325 GLU A O 1
ATOM 2668 N N . MET A 1 326 ? 16.935 3.570 11.839 1.00 77.44 326 MET A N 1
ATOM 2669 C CA . MET A 1 326 ? 16.717 4.223 10.548 1.00 77.44 326 MET A CA 1
ATOM 2670 C C . MET A 1 326 ? 17.863 5.176 10.163 1.00 77.44 326 MET A C 1
ATOM 2672 O O . MET A 1 326 ? 18.223 5.260 8.990 1.00 77.44 326 MET A O 1
ATOM 2676 N N . ILE A 1 327 ? 18.449 5.912 11.110 1.00 79.06 327 ILE A N 1
ATOM 2677 C CA . ILE A 1 327 ? 19.563 6.829 10.816 1.00 79.06 327 ILE A CA 1
ATOM 2678 C C . ILE A 1 327 ? 20.882 6.066 10.648 1.00 79.06 327 ILE A C 1
ATOM 2680 O O . ILE A 1 327 ? 21.632 6.337 9.704 1.00 79.06 327 ILE A O 1
ATOM 2684 N N . ILE A 1 328 ? 21.157 5.130 11.559 1.00 74.50 328 ILE A N 1
ATOM 2685 C CA . ILE A 1 328 ? 22.479 4.533 11.783 1.00 74.50 328 ILE A CA 1
ATOM 2686 C C . ILE A 1 328 ? 22.628 3.183 11.071 1.00 74.50 328 ILE A C 1
ATOM 2688 O O . ILE A 1 328 ? 23.645 2.944 10.426 1.00 74.50 328 ILE A O 1
ATOM 2692 N N . LEU A 1 329 ? 21.627 2.306 11.172 1.00 66.19 329 LEU A N 1
ATOM 2693 C CA . LEU A 1 329 ? 21.716 0.873 10.854 1.00 66.19 329 LEU A CA 1
ATOM 2694 C C . LEU A 1 329 ? 21.105 0.490 9.499 1.00 66.19 329 LEU A C 1
ATOM 2696 O O . LEU A 1 329 ? 20.890 -0.689 9.232 1.00 66.19 329 LEU A O 1
ATOM 2700 N N . GLN A 1 330 ? 20.857 1.455 8.610 1.00 61.19 330 GLN A N 1
ATOM 2701 C CA . GLN A 1 330 ? 20.384 1.144 7.260 1.00 61.19 330 GLN A CA 1
ATOM 2702 C C . GLN A 1 330 ? 21.463 0.418 6.454 1.00 61.19 330 GLN A C 1
ATOM 2704 O O . GLN A 1 330 ? 22.380 1.036 5.905 1.00 61.19 330 GLN A O 1
ATOM 2709 N N . GLU A 1 331 ? 21.338 -0.906 6.397 1.00 60.09 331 GLU A N 1
ATOM 2710 C CA . GLU A 1 331 ? 22.164 -1.761 5.558 1.00 60.09 331 GLU A CA 1
ATOM 2711 C C . GLU A 1 331 ? 21.947 -1.413 4.078 1.00 60.09 331 GLU A C 1
ATOM 2713 O O . GLU A 1 331 ? 20.817 -1.259 3.618 1.00 60.09 331 GLU A O 1
ATOM 2718 N N . ASN A 1 332 ? 23.036 -1.322 3.308 1.00 53.34 332 ASN A N 1
ATOM 2719 C CA . ASN A 1 332 ? 22.957 -1.100 1.857 1.00 53.34 332 ASN A CA 1
ATOM 2720 C C . ASN A 1 332 ? 22.329 -2.295 1.114 1.00 53.34 332 ASN A C 1
ATOM 2722 O O . ASN A 1 332 ? 21.854 -2.152 -0.007 1.00 53.34 332 ASN A O 1
ATOM 2726 N N . VAL A 1 333 ? 22.352 -3.477 1.734 1.00 56.00 333 VAL A N 1
ATOM 2727 C CA . VAL A 1 333 ? 21.783 -4.727 1.227 1.00 56.00 333 VAL A CA 1
ATOM 2728 C C . VAL A 1 333 ? 21.158 -5.438 2.415 1.00 56.00 333 VAL A C 1
ATOM 2730 O O . VAL A 1 333 ? 21.808 -5.535 3.453 1.00 56.00 333 VAL A O 1
ATOM 2733 N N . SER A 1 334 ? 19.929 -5.932 2.265 1.00 52.62 334 SER A N 1
ATOM 2734 C CA . SER A 1 334 ? 19.264 -6.699 3.318 1.00 52.62 334 SER A CA 1
ATOM 2735 C C . SER A 1 334 ? 20.059 -7.976 3.588 1.00 52.62 334 SER A C 1
ATOM 2737 O O . SER A 1 334 ? 20.201 -8.818 2.699 1.00 52.62 334 SER A O 1
ATOM 2739 N N . LYS A 1 335 ? 20.634 -8.109 4.786 1.00 53.12 335 LYS A N 1
ATOM 2740 C CA . LYS A 1 335 ? 21.330 -9.334 5.186 1.00 53.12 335 LYS A CA 1
ATOM 2741 C C . LYS A 1 335 ? 20.365 -10.254 5.931 1.00 53.12 335 LYS A C 1
ATOM 2743 O O . LYS A 1 335 ? 19.588 -9.777 6.759 1.00 53.12 335 LYS A O 1
ATOM 2748 N N . PRO A 1 336 ? 20.425 -11.579 5.704 1.00 52.44 336 PRO A N 1
ATOM 2749 C CA . PRO A 1 336 ? 19.684 -12.524 6.524 1.00 52.44 336 PRO A CA 1
ATOM 2750 C C . PRO A 1 336 ? 20.028 -12.302 7.997 1.00 52.44 336 PRO A C 1
ATOM 2752 O O . PRO A 1 336 ? 21.199 -12.361 8.390 1.00 52.44 336 PRO A O 1
ATOM 2755 N N . ALA A 1 337 ? 19.014 -12.044 8.821 1.00 55.41 337 ALA A N 1
ATOM 2756 C CA . ALA A 1 337 ? 19.216 -11.941 10.255 1.00 55.41 337 ALA A CA 1
ATOM 2757 C C . ALA A 1 337 ? 19.754 -13.286 10.764 1.00 55.41 337 ALA A C 1
ATOM 2759 O O . ALA A 1 337 ? 19.071 -14.304 10.677 1.00 55.41 337 ALA A O 1
ATOM 2760 N N . LYS A 1 338 ? 20.971 -13.298 11.330 1.00 60.31 338 LYS A N 1
ATOM 2761 C CA . LYS A 1 338 ? 21.580 -14.521 11.898 1.00 60.31 338 LYS A CA 1
ATOM 2762 C C . LYS A 1 338 ? 20.710 -15.152 12.997 1.00 60.31 338 LYS A C 1
ATOM 2764 O O . LYS A 1 338 ? 20.837 -16.337 13.282 1.00 60.31 338 LYS A O 1
ATOM 2769 N N . LYS A 1 339 ? 19.841 -14.349 13.619 1.00 54.97 339 LYS A N 1
ATOM 2770 C CA . LYS A 1 339 ? 18.822 -14.760 14.586 1.00 54.97 339 LYS A CA 1
ATOM 2771 C C . LYS A 1 339 ? 17.679 -13.742 14.538 1.00 54.97 339 LYS A C 1
ATOM 2773 O O . LYS A 1 339 ? 17.868 -12.604 14.955 1.00 54.97 339 LYS A O 1
ATOM 2778 N N . PHE A 1 340 ? 16.517 -14.122 14.008 1.00 48.88 340 PHE A N 1
ATOM 2779 C CA . PHE A 1 340 ? 15.326 -13.270 14.061 1.00 48.88 340 PHE A CA 1
ATOM 2780 C C . PHE A 1 340 ? 14.705 -13.358 15.459 1.00 48.88 340 PHE A C 1
ATOM 2782 O O . PHE A 1 340 ? 14.340 -14.440 15.918 1.00 48.88 340 PHE A O 1
ATOM 2789 N N . ILE A 1 341 ? 14.607 -12.222 16.145 1.00 54.06 341 ILE A N 1
ATOM 2790 C CA . ILE A 1 341 ? 13.888 -12.089 17.411 1.00 54.06 341 ILE A CA 1
ATOM 2791 C C . ILE A 1 341 ? 12.828 -11.026 17.157 1.00 54.06 341 ILE A C 1
ATOM 2793 O O . ILE A 1 341 ? 13.169 -9.853 17.074 1.00 54.06 341 ILE A O 1
ATOM 2797 N N . ALA A 1 342 ? 11.569 -11.447 16.993 1.00 47.38 342 ALA A N 1
ATOM 2798 C CA . ALA A 1 342 ? 10.473 -10.556 16.608 1.00 47.38 342 ALA A CA 1
ATOM 2799 C C . ALA A 1 342 ? 10.394 -9.320 17.520 1.00 47.38 342 ALA A C 1
ATOM 2801 O O . ALA A 1 342 ? 10.276 -8.216 17.009 1.00 47.38 342 ALA A O 1
ATOM 2802 N N . TYR A 1 343 ? 10.558 -9.517 18.839 1.00 54.78 343 TYR A N 1
ATOM 2803 C CA . TYR A 1 343 ? 10.779 -8.491 19.867 1.00 54.78 343 TYR A CA 1
ATOM 2804 C C . TYR A 1 343 ? 11.480 -9.146 21.073 1.00 54.78 343 TYR A C 1
ATOM 2806 O O . TYR A 1 343 ? 11.108 -10.258 21.461 1.00 54.78 343 TYR A O 1
ATOM 2814 N N . SER A 1 344 ? 12.496 -8.510 21.670 1.00 53.09 344 SER A N 1
ATOM 2815 C CA . SER A 1 344 ? 13.286 -9.098 22.775 1.00 53.09 344 SER A CA 1
ATOM 2816 C C . SER A 1 344 ? 12.440 -9.412 24.016 1.00 53.09 344 SER A C 1
ATOM 2818 O O . SER A 1 344 ? 12.675 -10.413 24.690 1.00 53.09 344 SER A O 1
ATOM 2820 N N . GLU A 1 345 ? 11.386 -8.632 24.253 1.00 54.62 345 GLU A N 1
ATOM 2821 C CA . GLU A 1 345 ? 10.387 -8.855 25.305 1.00 54.62 345 GLU A CA 1
ATOM 2822 C C . GLU A 1 345 ? 9.517 -10.116 25.123 1.00 54.62 345 GLU A C 1
ATOM 2824 O O . GLU A 1 345 ? 8.877 -10.558 26.074 1.00 54.62 345 GLU A O 1
ATOM 2829 N N . ASN A 1 346 ? 9.498 -10.726 23.931 1.00 53.81 346 ASN A N 1
ATOM 2830 C CA . ASN A 1 346 ? 8.655 -11.886 23.620 1.00 53.81 346 ASN A CA 1
ATOM 2831 C C . ASN A 1 346 ? 9.415 -13.219 23.611 1.00 53.81 346 ASN A C 1
ATOM 2833 O O . ASN A 1 346 ? 8.799 -14.257 23.372 1.00 53.81 346 ASN A O 1
ATOM 2837 N N . ILE A 1 347 ? 10.723 -13.231 23.895 1.00 58.66 347 ILE A N 1
ATOM 2838 C CA . ILE A 1 347 ? 11.551 -14.452 23.861 1.00 58.66 347 ILE A CA 1
ATOM 2839 C C . ILE A 1 347 ? 10.929 -15.581 24.690 1.00 58.66 347 ILE A C 1
ATOM 2841 O O . ILE A 1 347 ? 10.842 -16.714 24.220 1.00 58.66 347 ILE A O 1
ATOM 2845 N N . PHE A 1 348 ? 10.437 -15.267 25.891 1.00 61.44 348 PHE A N 1
ATOM 2846 C CA . PHE A 1 348 ? 9.848 -16.265 26.782 1.00 61.44 348 PHE A CA 1
ATOM 2847 C C . PHE A 1 348 ? 8.511 -16.810 26.252 1.00 61.44 348 PHE A C 1
ATOM 2849 O O . PHE A 1 348 ? 8.285 -18.017 26.274 1.00 61.44 348 PHE A O 1
ATOM 2856 N N . LYS A 1 349 ? 7.657 -15.943 25.687 1.00 60.84 349 LYS A N 1
ATOM 2857 C CA . LYS A 1 349 ? 6.385 -16.345 25.060 1.00 60.84 349 LYS A CA 1
ATOM 2858 C C . LYS A 1 349 ? 6.601 -17.214 23.822 1.00 60.84 349 LYS A C 1
ATOM 2860 O O . LYS A 1 349 ? 5.943 -18.238 23.671 1.00 60.84 349 LYS A O 1
ATOM 2865 N N . VAL A 1 350 ? 7.553 -16.837 22.966 1.00 61.50 350 VAL A N 1
ATOM 2866 C CA . VAL A 1 350 ? 7.938 -17.618 21.780 1.00 61.50 350 VAL A CA 1
ATOM 2867 C C . VAL A 1 350 ? 8.451 -18.996 22.195 1.00 61.50 350 VAL A C 1
ATOM 2869 O O . VAL A 1 350 ? 8.077 -19.999 21.591 1.00 61.50 350 VAL A O 1
ATOM 2872 N N . MET A 1 351 ? 9.277 -19.061 23.244 1.00 64.75 351 MET A N 1
ATOM 2873 C CA . MET A 1 351 ? 9.808 -20.322 23.759 1.00 64.75 351 MET A CA 1
ATOM 2874 C C . MET A 1 351 ? 8.697 -21.228 24.307 1.00 64.75 351 MET A C 1
ATOM 2876 O O . MET A 1 351 ? 8.660 -22.406 23.959 1.00 64.75 351 MET A O 1
ATOM 2880 N N . LEU A 1 352 ? 7.759 -20.678 25.087 1.00 69.31 352 LEU A N 1
ATOM 2881 C CA . LEU A 1 352 ? 6.599 -21.412 25.608 1.00 69.31 352 LEU A CA 1
ATOM 2882 C C . LEU A 1 352 ? 5.699 -21.950 24.489 1.00 69.31 352 LEU A C 1
ATOM 2884 O O . LEU A 1 352 ? 5.410 -23.143 24.470 1.00 69.31 352 LEU A O 1
ATOM 2888 N N . LYS A 1 353 ? 5.326 -21.118 23.509 1.00 66.19 353 LYS A N 1
ATOM 2889 C CA . LYS A 1 353 ? 4.502 -21.558 22.368 1.00 66.19 353 LYS A CA 1
ATOM 2890 C C . LYS A 1 353 ? 5.192 -22.638 21.537 1.00 66.19 353 LYS A C 1
ATOM 2892 O O . LYS A 1 353 ? 4.541 -23.568 21.070 1.00 66.19 353 LYS A O 1
ATOM 2897 N N . ARG A 1 354 ? 6.518 -22.550 21.373 1.00 65.00 354 ARG A N 1
ATOM 2898 C CA . ARG A 1 354 ? 7.302 -23.588 20.692 1.00 65.00 354 ARG A CA 1
ATOM 2899 C C . ARG A 1 354 ? 7.266 -24.910 21.462 1.00 65.00 354 ARG A C 1
ATOM 2901 O O . ARG A 1 354 ? 7.104 -25.950 20.836 1.00 65.00 354 ARG A O 1
ATOM 2908 N N . LEU A 1 355 ? 7.377 -24.873 22.791 1.00 69.44 355 LEU A N 1
ATOM 2909 C CA . LEU A 1 355 ? 7.251 -26.063 23.640 1.00 69.44 355 LEU A CA 1
ATOM 2910 C C . LEU A 1 355 ? 5.842 -26.670 23.569 1.00 69.44 355 LEU A C 1
ATOM 2912 O O . LEU A 1 355 ? 5.713 -27.884 23.445 1.00 69.44 355 LEU A O 1
ATOM 2916 N N . GLU A 1 356 ? 4.791 -25.846 23.588 1.00 71.00 356 GLU A N 1
ATOM 2917 C CA . GLU A 1 356 ? 3.405 -26.307 23.427 1.00 71.00 356 GLU A CA 1
ATOM 2918 C C . GLU A 1 356 ? 3.157 -26.943 22.056 1.00 71.00 356 GLU A C 1
ATOM 2920 O O . GLU A 1 356 ? 2.509 -27.985 21.974 1.00 71.00 356 GLU A O 1
ATOM 2925 N N . TRP A 1 357 ? 3.688 -26.348 20.983 1.00 67.81 357 TRP A N 1
ATOM 2926 C CA . TRP A 1 357 ? 3.575 -26.901 19.635 1.00 67.81 357 TRP A CA 1
ATOM 2927 C C . TRP A 1 357 ? 4.299 -28.243 19.509 1.00 67.81 357 TRP A C 1
ATOM 2929 O O . TRP A 1 357 ? 3.712 -29.186 18.981 1.00 67.81 357 TRP A O 1
ATOM 2939 N N . VAL A 1 358 ? 5.523 -28.350 20.045 1.00 70.69 358 VAL A N 1
ATOM 2940 C CA . VAL A 1 358 ? 6.274 -29.617 20.093 1.00 70.69 358 VAL A CA 1
ATOM 2941 C C . VAL A 1 358 ? 5.501 -30.663 20.890 1.00 70.69 358 VAL A C 1
ATOM 2943 O O . VAL A 1 358 ? 5.381 -31.784 20.434 1.00 70.69 358 VAL A O 1
ATOM 2946 N N . LYS A 1 359 ? 4.896 -30.301 22.026 1.00 70.12 359 LYS A N 1
ATOM 2947 C CA . LYS A 1 359 ? 4.095 -31.233 22.836 1.00 70.12 359 LYS A CA 1
ATOM 2948 C C . LYS A 1 359 ? 2.806 -31.703 22.144 1.00 70.12 359 LYS A C 1
ATOM 2950 O O . LYS A 1 359 ? 2.259 -32.735 22.515 1.00 70.12 359 LYS A O 1
ATOM 2955 N N . ARG A 1 360 ? 2.269 -30.919 21.204 1.00 66.25 360 ARG A N 1
ATOM 2956 C CA . ARG A 1 360 ? 1.048 -31.254 20.452 1.00 66.25 360 ARG A CA 1
ATOM 2957 C C . ARG A 1 360 ? 1.316 -32.037 19.165 1.00 66.25 360 ARG A C 1
ATOM 2959 O O . ARG A 1 360 ? 0.395 -32.687 18.689 1.00 66.25 360 ARG A O 1
ATOM 2966 N N . ASN A 1 361 ? 2.513 -31.927 18.586 1.00 64.06 361 ASN A N 1
ATOM 2967 C CA . ASN A 1 361 ? 2.819 -32.435 17.239 1.00 64.06 361 ASN A CA 1
ATOM 2968 C C . ASN A 1 361 ? 4.089 -33.302 17.164 1.00 64.06 361 ASN A C 1
ATOM 2970 O O . ASN A 1 361 ? 4.462 -33.728 16.072 1.00 64.06 361 ASN A O 1
ATOM 2974 N N . GLY A 1 362 ? 4.772 -33.518 18.286 1.00 47.81 362 GLY A N 1
ATOM 2975 C CA . GLY A 1 362 ? 5.851 -34.490 18.460 1.00 47.81 362 GLY A CA 1
ATOM 2976 C C . GLY A 1 362 ? 5.441 -35.511 19.502 1.00 47.81 362 GLY A C 1
ATOM 2977 O O . GLY A 1 362 ? 5.894 -36.664 19.355 1.00 47.81 362 GLY A O 1
#

Radius of gyration: 22.56 Å; Cα contacts (8 Å, |Δi|>4): 508; chains: 1; bounding box: 48×62×52 Å

Sequence (362 aa):
MEELESGRNNYESVPGLVWKKDGQVIVNPHPEKIVFNNYPNPARDLLPNDLYAEFPTQRKNFTAMVTSLGCPYECKFCEAGGCTYNPRSPGKVVNEMKECVEKYDIHEIDIFDYEFTAIRSRVKEICRLIKDNNLAITWVCRSRIDTVDQDLLKTMYDSGCRRIYWGIEHGSQEVLDYFGKGIKLDQVVSTIEISKQTGIQNLGFFLVGVPGETKKTVRKTLDFAKKLDLDYVQFSKLLAKPLTPMWKQMVQETGKDYWRDWVLGNEKDRELPRPWLKTITNEEVDKLARWAYIKYHSRLGFLLRHAFNCKSISELLRKSLAYFEMIILQENVSKPAKKFIAYSENIFKVMLKRLEWVKRNG

Nearest PDB structures (foldseek):
  6fd2-assembly1_B  TM=7.930E-01  e=3.592E-17  Streptoalloteichus tenebrarius
  9ccb-assembly1_A  TM=6.974E-01  e=2.910E-16  Methanothermobacter marburgensis
  3t7v-assembly1_A  TM=5.881E-01  e=1.260E-09  Methanosarcina barkeri str. Fusaro
  8pty-assembly1_C  TM=4.872E-01  e=2.801E-07  Homo sapiens
  6iaz-assembly1_A  TM=5.445E-01  e=1.197E-06  Methanocaldococcus infernus

Secondary structure (DSSP, 8-state):
-HHHHSS---GGGSTT-EEEETTEEEE----S---GGGSPPP-GGGS-GGG---TT-SSSSEEEE--EES-S---TT-GGGGS--EEPPHHHHHHHHHHHHHHH---EEEE--S-GGG-HHHHHHHHHHHHHTT---EEEEEEEGGG--HHHHHHHHHTTEEEEEEEEE-S-HHHHHHTT----HHHHHHHHHHHHHHT-EEEEEEEES-TT--HHHHHHHHHHHHHHT-SEEEEEEP---TTSHHHHHHHHHHS--HHHHHHHTSS-S-PPP-TT-SSS-HHHHHHHHHHHHHHHHT-HHHHHHHHHT-SSHHHHHHHHHHHHHHHH---SS-PPPSS--S-GGGHHHHHHHHHHHHHHH-

pLDDT: mean 88.76, std 12.16, range [47.38, 98.88]

Foldseek 3Di:
DCCVVVVVVPQLPDAQDWDDDPNDIDGHHHPDDDQVQVDAADPCVVDPQQLDDDLPDPDSREDEDEFWAADCDQFQQDPSNVPDIHGHALVRVVVNLVCSCPVVVHAEYEHEYPAPLRDLVRLLSNLVSLVVVVRNHAYEYEHELPSDDLVSLLSNVNSHYAEYEYAPAFLDPVQCVVRVVPDDLVSVLVSLVSNVVSNHAYEYEYEFLGQPDDLVRLVSRLVSVVSSVGLYYAYYYRDRDPPGNQQVVLCVVVVDNQVVCVVSVVDDDDDRDSSSDDHDGPVRRVVSSLVSRLVNCPDPVSLVVCCVPDPDPVSVVSSVVVNCCSVPVPDPDDDPDPDDDSDPVCPVVVVVVVVVVVVVPD

Solvent-accessible surface area (backbone atoms only — not comparable to full-atom values): 20688 Å² total; per-residue (Å²): 105,67,45,68,76,67,67,68,63,58,61,82,78,40,68,55,43,73,49,73,56,98,88,41,81,45,73,33,67,58,93,67,83,87,55,57,57,74,59,77,78,79,75,59,88,83,47,73,49,73,71,34,65,56,95,88,53,93,54,55,27,34,46,79,42,75,55,40,42,36,26,95,53,65,34,33,59,42,62,40,38,81,29,73,62,34,60,41,52,43,67,61,50,44,50,47,54,47,45,34,40,78,76,63,64,30,40,36,37,40,38,68,22,76,41,58,41,80,44,59,69,54,48,53,47,34,29,48,52,34,51,78,67,65,59,84,41,36,32,31,36,25,33,54,62,87,56,62,50,67,70,54,50,44,48,39,38,78,40,25,39,47,36,39,39,29,66,62,40,58,57,41,66,70,57,36,54,70,34,55,64,81,66,50,69,68,52,48,50,53,46,52,51,48,37,49,74,63,65,34,41,38,31,38,37,30,54,32,65,46,76,74,40,38,82,65,52,55,49,44,27,46,52,42,51,58,72,64,63,52,77,41,73,43,55,42,71,62,57,63,41,75,92,14,61,43,22,53,51,41,26,66,76,68,74,47,60,65,64,61,32,38,77,71,66,76,42,74,95,71,88,79,84,62,79,61,40,86,76,51,52,73,70,52,35,54,52,48,29,51,48,45,45,51,59,57,63,68,32,64,71,52,46,51,53,52,61,72,67,42,91,41,72,69,55,46,50,54,54,48,48,55,50,49,39,63,73,73,64,66,63,96,59,91,69,83,66,95,72,83,64,97,46,83,91,41,55,66,59,54,51,50,54,51,52,53,50,45,73,74,76,108

Mean predicted aligned error: 7.05 Å

=== Feature glossary ===
The record interleaves many kinds of information about one protein. Here is each kind framed as the question it answers.

Q: Are the domains correctly placed relative to each other?
A: Predicted aligned error is AlphaFold's pairwise confidence. Unlike pLDDT (per-residue), PAE is per-residue-pair and captures whether two parts of the structure are correctly placed relative to each other. Units are ångströms of expected positional error.

Q: Which residues are in helices, strands, or loops?
A: Eight-state secondary structure (DSSP): H is the canonical α-helix, G the tighter 3₁₀-helix, I the wider π-helix; E/B are β-structure, T and S are turns and bends, and '-' is everything else. DSSP derives these from the pattern of main-chain N–H···O=C hydrogen bonds, not from the sequence.

Q: What if only a Cα trace is available?
A: P-SEA three-state annotation labels each residue as helix, strand, or coil based purely on the geometry of the Cα trace. It serves as a fallback when the full backbone (and thus DSSP) is unavailable.

Q: What are the backbone torsion angles?
A: φ (phi) and ψ (psi) are the two rotatable backbone dihedrals per residue: φ is the C(i-1)–N–Cα–C torsion, ψ is the N–Cα–C–N(i+1) torsion, both in degrees on (−180°, 180°]. α-helical residues cluster near (−60°, −45°); β-strand residues near (−120°, +130°). A Ramachandran plot is simply a scatter of (φ, ψ) for every residue.

Q: What known structures does this most resemble?
A: Structural nearest neighbors (via Foldseek easy-search vs the PDB). Reported per hit: target PDB id, E-value, and alignment TM-score. A TM-score above ~0.5 is the conventional threshold for 'same fold'.

Q: What family and function is it annotated with?
A: Database cross-references. InterPro integrates a dozen domain/family signature databases into unified entries with residue-range hits. GO terms attach function/process/location labels with evidence codes. CATH codes position the fold in a four-level structural taxonomy. Organism is the NCBI-taxonomy species name.

Q: Which residues are buried vs exposed?
A: Solvent accessibility: the surface area of each residue that a 1.4 Å water probe can touch, in Å². When only backbone atoms are present the absolute values are lower than full-atom SASA (side chains contribute most of the area) and are flagged as backbone-only.

Q: What do the diagnostic plots show?
A: Three diagnostic plots accompany the record. The Cα contact map visualizes the tertiary structure as a 2D adjacency matrix (8 Å cutoff, sequence-local contacts suppressed). The Ramachandran plot shows the distribution of backbone (φ, ψ) torsions, with points in the α and β basins reflecting secondary structure content. The PAE plot shows AlphaFold's inter-residue confidence as a color matrix.

Q: What is the amino-acid chain?
A: The amino-acid sequence is the protein's primary structure: the linear order of residues from the N-terminus to the C-terminus, written in one-letter code. Everything else here — the 3D coordinates, the secondary structure, the domain annotations — is ultimately a consequence of this string.

Q: What do the rendered images show?
A: The six renders are orthographic views along the three Cartesian axes in both directions. Representation (cartoon, sticks, or surface) and color scheme (sequence-rainbow or by-chain) vary across proteins so the training set covers all the common visualization conventions.

Q: Where is each backbone atom in 3D?
A: The mmCIF table is the protein's shape written out atom by atom. For each backbone N, Cα, C, and carbonyl O, it records an (x, y, z) coordinate triple in Å plus the residue type, chain letter, and residue number.

Q: How mobile is each atom in the crystal?
A: For experimental (PDB) structures, the B-factor (temperature factor) quantifies the positional spread of each atom in the crystal — a combination of thermal vibration and static disorder — in units of Å². High B-factors mark flexible loops or poorly resolved regions; low B-factors mark the rigid, well-ordered core.

Q: How big and how compact is the whole molecule?
A: Three whole-structure scalars: the radius of gyration (RMS distance of Cα from centroid, in Å), the count of Cα–Cα contacts (pairs closer than 8 Å and separated by more than four residues in sequence — i.e. tertiary, not local, contacts), and the bounding-box dimensions. Together they distinguish compact globular folds from extended fibres or disordered chains.

Q: What does the local fold look like, residue by residue?
A: A 3Di character summarizes, for each residue, the relative orientation of the Cα frame of its nearest spatial neighbor. Because it encodes fold topology rather than chemistry, 3Di alignments detect remote structural similarity that sequence alignment misses.

Q: How confident is the AlphaFold model at each residue?
A: For AlphaFold models, the B-factor field carries pLDDT — the model's own estimate of local accuracy on a 0–100 scale. Regions with pLDDT<50 should be treated as essentially unmodeled; they often correspond to intrinsically disordered segments.